Protein AF-A0A848UCQ1-F1 (afdb_monomer_lite)

Radius of gyration: 33.66 Å; chains: 1; bounding box: 93×86×93 Å

Foldseek 3Di:
DDDDDDPPPDDDPPDDCDLQCVFAVPPSVVLVVLLVQCVVDPDQGFAFAPVCLVCPLLVCLQFVNNVRSVVRLVLLLQLLLLQLQLPPFQQLVVLVVVLVVLVVVLVVLVVVLVVCVVVVHPCNVVSVVVNVVSVVVNVVSVVVSVVRNVCSNVSNVVSVVSSNVSSRVRRSCVSVSVSVVSVVCVVPVVDDGYGDPVSSCVSVVVSVVSSVLSNCCSRYPPPDVCSVDPPDDPVVVVVVVVVVVVVLVVCQVVCQVVLVVVLVVLCVQLVVQLCVQQVPPPVVNLVVVLVVCCVPVNNVSSVVSNVVQVVCVVVVNRNVVSSVVSLVVSLVVVCCVPVVVLVVVCVVPVVSVVVVVVVVVCLVPDDLVVVLVSLCSRNNDDRSSSSVSD

Secondary structure (DSSP, 8-state):
------------------HHHHHH-SSHHHHHHHHHHHHT-SS------HHHHHHTHHHHHHTT-HHHHHHHHHHHHHHHHHHHHHHTS-TTHHHHHHHHHHHHHHHHHHHHHHHHHHTT-TTHHHHHHHHHHHHHHHHHHHHHHHHHHHHHHHHHHHHHHHHHHHHHHHHHHHHHHHHHHHHHHHH-TTS--S--HHHHHHHHHHHHHHHHHHHHHHHSTTS-HHHHS----HHHHHHHHHHHHHHHHHHHHHHHHHHHHHHHHHHHHHHHHHIIIIIS-HHHHHHHHHHHHHHHH-HHHHHHHHHHHHHHHHTT-HHHHHHHHHHHHHHHHHHHHHHHHHHHHHHH-HHHHHHHHHHHHHHHHS-HHHHHHHHHHHH-SSHHHHHHH-

Sequence (390 aa):
MSTPMTSEFDGKQHDQATPVNEFVETNPEYYARTFRIIGEQTGFAWTFNWAAALLGPVWFGMRSLWKWGLPFVLLEVFAYIQIARGWFGDLGAEALDRIVQIEGTLAFRKEQLAAAIEKQAENVPVFERAIASLEQAIIDIQAEAVAAQAAGMKIALAGLAMLVLVKIVQGLLANSILEKRYFNWLSDRSLASGLSTSRTLSSAGFVLLTVIVSVVHYAFPGRFTTLAQFPTTDRIRRTAIEWVENFFNWVTEKGDWLFSVITTGIRWVLDNLELIFVDTPWVVVASFIILLTALSAGRRAAIFAAAFLAYMGFLGFWEKAMTTLALLGTAAVLSIIIGIPLGLFCARRPRVYAVIRPIMDFMQTMPAFVFMIPVIAFFGTGKPAAVVTT

pLDDT: mean 87.69, std 11.65, range [33.78, 96.69]

Structure (mmCIF, N/CA/C/O backbone):
data_AF-A0A848UCQ1-F1
#
_entry.id   AF-A0A848UCQ1-F1
#
loop_
_atom_site.group_PDB
_atom_site.id
_atom_site.type_symbol
_atom_site.label_atom_id
_atom_site.label_alt_id
_atom_site.label_comp_id
_atom_site.label_asym_id
_atom_site.label_entity_id
_atom_site.label_seq_id
_atom_site.pdbx_PDB_ins_code
_atom_site.Cartn_x
_atom_site.Cartn_y
_atom_site.Cartn_z
_atom_site.occupancy
_atom_site.B_iso_or_equiv
_atom_site.auth_seq_id
_atom_site.auth_comp_id
_atom_site.auth_asym_id
_atom_site.auth_atom_id
_atom_site.pdbx_PDB_model_num
ATOM 1 N N . MET A 1 1 ? 53.877 -53.513 -43.054 1.00 44.09 1 MET A N 1
ATOM 2 C CA . MET A 1 1 ? 54.682 -52.935 -41.961 1.00 44.09 1 MET A CA 1
ATOM 3 C C . MET A 1 1 ? 54.579 -51.422 -42.065 1.00 44.09 1 MET A C 1
ATOM 5 O O . MET A 1 1 ? 55.319 -50.847 -42.841 1.00 44.09 1 MET A O 1
ATOM 9 N N . SER A 1 2 ? 53.599 -50.820 -41.384 1.00 37.97 2 SER A N 1
ATOM 10 C CA . SER A 1 2 ? 53.544 -49.389 -41.029 1.00 37.97 2 SER A CA 1
ATOM 11 C C . SER A 1 2 ? 52.203 -49.104 -40.340 1.00 37.97 2 SER A C 1
ATOM 13 O O . SER A 1 2 ? 51.135 -49.298 -40.915 1.00 37.97 2 SER A O 1
ATOM 15 N N . THR A 1 3 ? 52.321 -48.728 -39.078 1.00 38.22 3 THR A N 1
ATOM 16 C CA . THR A 1 3 ? 51.348 -48.469 -38.010 1.00 38.22 3 THR A CA 1
ATOM 17 C C . THR A 1 3 ? 50.296 -47.403 -38.368 1.00 38.22 3 THR A C 1
ATOM 19 O O . THR A 1 3 ? 50.636 -46.455 -39.076 1.00 38.22 3 THR A O 1
ATOM 22 N N . PRO A 1 4 ? 49.048 -47.480 -37.860 1.00 40.16 4 PRO A N 1
ATOM 23 C CA . PRO A 1 4 ? 48.111 -46.363 -37.934 1.00 40.16 4 PRO A CA 1
ATOM 24 C C . PRO A 1 4 ? 48.464 -45.313 -36.868 1.00 40.16 4 PRO A C 1
ATOM 26 O O . PRO A 1 4 ? 48.719 -45.657 -35.715 1.00 40.16 4 PRO A O 1
ATOM 29 N N . MET A 1 5 ? 48.486 -44.033 -37.253 1.00 35.78 5 MET A N 1
ATOM 30 C CA . MET A 1 5 ? 48.631 -42.916 -36.317 1.00 35.78 5 MET A CA 1
ATOM 31 C C . MET A 1 5 ? 47.390 -42.821 -35.426 1.00 35.78 5 MET A C 1
ATOM 33 O O . MET A 1 5 ? 46.338 -42.345 -35.846 1.00 35.78 5 MET A O 1
ATOM 37 N N . THR A 1 6 ? 47.528 -43.266 -34.183 1.00 38.41 6 THR A N 1
ATOM 38 C CA . THR A 1 6 ? 46.684 -42.841 -33.071 1.00 38.41 6 THR A CA 1
ATOM 39 C C . THR A 1 6 ? 46.982 -41.372 -32.795 1.00 38.41 6 THR A C 1
ATOM 41 O O . THR A 1 6 ? 48.050 -41.043 -32.285 1.00 38.41 6 THR A O 1
ATOM 44 N N . SER A 1 7 ? 46.060 -40.476 -33.149 1.00 36.84 7 SER A N 1
ATOM 45 C CA . SER A 1 7 ? 46.086 -39.107 -32.638 1.00 36.84 7 SER A CA 1
ATOM 46 C C . SER A 1 7 ? 45.709 -39.147 -31.158 1.00 36.84 7 SER A C 1
ATOM 48 O O . SER A 1 7 ? 44.529 -39.216 -30.805 1.00 36.84 7 SER A O 1
ATOM 50 N N . GLU A 1 8 ? 46.728 -39.158 -30.304 1.00 33.78 8 GLU A N 1
ATOM 51 C CA . GLU A 1 8 ? 46.623 -38.800 -28.895 1.00 33.78 8 GLU A CA 1
ATOM 52 C C . GLU A 1 8 ? 45.952 -37.425 -28.788 1.00 33.78 8 GLU A C 1
ATOM 54 O O . GLU A 1 8 ? 46.521 -36.399 -29.158 1.00 33.78 8 GLU A O 1
ATOM 59 N N . PHE A 1 9 ? 44.719 -37.398 -28.281 1.00 37.09 9 PHE A N 1
ATOM 60 C CA . PHE A 1 9 ? 44.140 -36.195 -27.692 1.00 37.09 9 PHE A CA 1
ATOM 61 C C . PHE A 1 9 ? 44.818 -35.972 -26.334 1.00 37.09 9 PHE A C 1
ATOM 63 O O . PHE A 1 9 ? 44.248 -36.243 -25.279 1.00 37.09 9 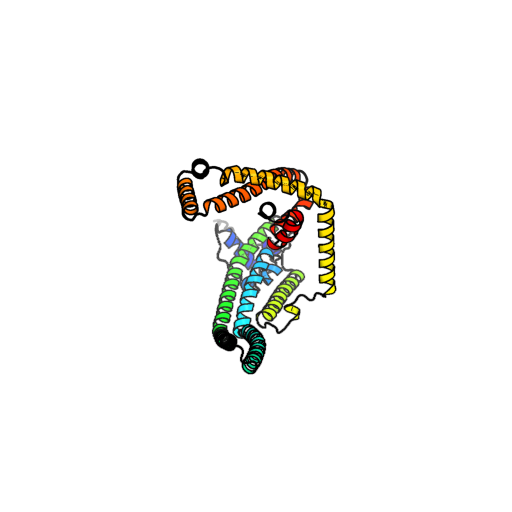PHE A O 1
ATOM 70 N N . ASP A 1 10 ? 46.072 -35.528 -26.380 1.00 35.56 10 ASP A N 1
ATOM 71 C CA . ASP A 1 10 ? 46.847 -35.130 -25.211 1.00 35.56 10 ASP A CA 1
ATOM 72 C C . ASP A 1 10 ? 46.508 -33.681 -24.818 1.00 35.56 10 ASP A C 1
ATOM 74 O O . ASP A 1 10 ? 46.832 -32.709 -25.503 1.00 35.56 10 ASP A O 1
ATOM 78 N N . GLY A 1 11 ? 45.769 -33.551 -23.717 1.00 39.31 11 GLY A N 1
ATOM 79 C CA . GLY A 1 11 ? 46.291 -32.847 -22.547 1.00 39.31 11 GLY A CA 1
ATOM 80 C C . GLY A 1 11 ? 46.861 -31.437 -22.709 1.00 39.31 11 GLY A C 1
ATOM 81 O O . GLY A 1 11 ? 47.895 -31.152 -22.119 1.00 39.31 11 GLY A O 1
ATOM 82 N N . LYS A 1 12 ? 46.187 -30.508 -23.403 1.00 33.97 12 LYS A N 1
ATOM 83 C CA . LYS A 1 12 ? 46.452 -29.057 -23.252 1.00 33.97 12 LYS A CA 1
ATOM 84 C C . LYS A 1 12 ? 45.179 -28.208 -23.295 1.00 33.97 12 LYS A C 1
ATOM 86 O O . LYS A 1 12 ? 44.930 -27.481 -24.252 1.00 33.97 12 LYS A O 1
ATOM 91 N N . GLN A 1 13 ? 44.391 -28.236 -22.217 1.00 34.88 13 GLN A N 1
ATOM 92 C CA . GLN A 1 13 ? 43.506 -27.110 -21.886 1.00 34.88 13 GLN A CA 1
ATOM 93 C C . GLN A 1 13 ? 44.362 -25.984 -21.292 1.00 34.88 13 GLN A C 1
ATOM 95 O O . GLN A 1 13 ? 44.527 -25.862 -20.083 1.00 34.88 13 GLN A O 1
ATOM 100 N N . HIS A 1 14 ? 44.958 -25.186 -22.176 1.00 36.34 14 HIS A N 1
ATOM 101 C CA . HIS A 1 14 ? 45.543 -23.899 -21.823 1.00 36.34 14 HIS A CA 1
ATOM 102 C C . HIS A 1 14 ? 44.448 -22.967 -21.280 1.00 36.34 14 HIS A C 1
ATOM 104 O O . HIS A 1 14 ? 43.596 -22.508 -22.032 1.00 36.34 14 HIS A O 1
ATOM 110 N N . ASP A 1 15 ? 44.459 -22.753 -19.966 1.00 38.12 15 ASP A N 1
ATOM 111 C CA . ASP A 1 15 ? 44.511 -21.454 -19.273 1.00 38.12 15 ASP A CA 1
ATOM 112 C C . ASP A 1 15 ? 43.968 -20.213 -20.024 1.00 38.12 15 ASP A C 1
ATOM 114 O O . ASP A 1 15 ? 44.636 -19.191 -20.165 1.00 38.12 15 ASP A O 1
ATOM 118 N N . GLN A 1 16 ? 42.736 -20.289 -20.531 1.00 38.69 16 GLN A N 1
ATOM 119 C CA . GLN A 1 16 ? 41.943 -19.117 -20.893 1.00 38.69 16 GLN A CA 1
ATOM 120 C C . GLN A 1 16 ? 40.938 -18.892 -19.771 1.00 38.69 16 GLN A C 1
ATOM 122 O O . GLN A 1 16 ? 40.066 -19.732 -19.532 1.00 38.69 16 GLN A O 1
ATOM 127 N N . ALA A 1 17 ? 41.057 -17.763 -19.070 1.00 51.84 17 ALA A N 1
ATOM 128 C CA . ALA A 1 17 ? 40.068 -17.335 -18.093 1.00 51.84 17 ALA A CA 1
ATOM 129 C C . ALA A 1 17 ? 38.683 -17.338 -18.759 1.00 51.84 17 ALA A C 1
ATOM 131 O O . ALA A 1 17 ? 38.364 -16.485 -19.586 1.00 51.84 17 ALA A O 1
ATOM 132 N N . THR A 1 18 ? 37.865 -18.343 -18.438 1.00 72.00 18 THR A N 1
ATOM 133 C CA . THR A 1 18 ? 36.489 -18.419 -18.934 1.00 72.00 18 THR A CA 1
ATOM 134 C C . THR A 1 18 ? 35.762 -17.164 -18.433 1.00 72.00 18 THR A C 1
ATOM 136 O O . THR A 1 18 ? 36.002 -16.778 -17.289 1.00 72.00 18 THR A O 1
ATOM 139 N N . PRO A 1 19 ? 34.862 -16.515 -19.200 1.00 81.00 19 PRO A N 1
ATOM 140 C CA . PRO A 1 19 ? 34.206 -15.271 -18.769 1.00 81.00 19 PRO A CA 1
ATOM 141 C C . PRO A 1 19 ? 33.477 -15.375 -17.413 1.00 81.00 19 PRO A C 1
ATOM 143 O O . PRO A 1 19 ? 33.221 -14.372 -16.756 1.00 81.00 19 PRO A O 1
ATOM 146 N N . VAL A 1 20 ? 33.154 -16.595 -16.971 1.00 83.56 20 VAL A N 1
ATOM 147 C CA . VAL A 1 20 ? 32.636 -16.894 -15.625 1.00 83.56 20 VAL A CA 1
ATOM 148 C C . VAL A 1 20 ? 33.655 -16.570 -14.521 1.00 83.56 20 VAL A C 1
ATOM 150 O O . VAL A 1 20 ? 33.275 -16.057 -13.469 1.00 83.56 20 VAL A O 1
ATOM 153 N N . ASN A 1 21 ? 34.941 -16.836 -14.754 1.00 85.69 21 ASN A N 1
ATOM 154 C CA . ASN A 1 21 ? 36.017 -16.625 -13.785 1.00 85.69 21 ASN A CA 1
ATOM 155 C C . ASN A 1 21 ? 36.205 -15.133 -13.502 1.00 85.69 21 ASN A C 1
ATOM 157 O O . ASN A 1 21 ? 36.305 -14.738 -12.343 1.00 85.69 21 ASN A O 1
ATOM 161 N N . GLU A 1 22 ? 36.172 -14.318 -14.559 1.00 84.62 22 GLU A N 1
ATOM 162 C CA . GLU A 1 22 ? 36.212 -12.853 -14.479 1.00 84.62 22 GLU A CA 1
ATOM 163 C C . GLU A 1 22 ? 34.978 -12.293 -13.750 1.00 84.62 22 GLU A C 1
ATOM 165 O O . GLU A 1 22 ? 35.072 -11.325 -13.000 1.00 84.62 22 GLU A O 1
ATOM 170 N N . PHE A 1 23 ? 33.809 -12.914 -13.933 1.00 87.06 23 PHE A N 1
ATOM 171 C CA . PHE A 1 23 ? 32.576 -12.426 -13.326 1.00 87.06 23 PHE A CA 1
ATOM 172 C C . PHE A 1 23 ? 32.463 -12.725 -11.828 1.00 87.06 23 PHE A C 1
ATOM 174 O O . PHE A 1 23 ? 32.006 -11.867 -11.073 1.00 87.06 23 PHE A O 1
ATOM 181 N N . VAL A 1 24 ? 32.796 -13.943 -11.386 1.00 83.81 24 VAL A N 1
ATOM 182 C CA . VAL A 1 24 ? 32.506 -14.359 -10.002 1.00 83.81 24 VAL A CA 1
ATOM 183 C C . VAL A 1 24 ? 33.677 -14.132 -9.049 1.00 83.81 24 VAL A C 1
ATOM 185 O O . VAL A 1 24 ? 33.431 -13.928 -7.855 1.00 83.81 24 VAL A O 1
ATOM 188 N N . GLU A 1 25 ? 34.919 -14.194 -9.548 1.00 81.88 25 GLU A N 1
ATOM 189 C CA . GLU A 1 25 ? 36.202 -14.112 -8.814 1.00 81.88 25 GLU A CA 1
ATOM 190 C C . GLU A 1 25 ? 36.410 -15.175 -7.711 1.00 81.88 25 GLU A C 1
ATOM 192 O O . GLU A 1 25 ? 37.536 -15.519 -7.366 1.00 81.88 25 GLU A O 1
ATOM 197 N N . THR A 1 26 ? 35.334 -15.744 -7.165 1.00 83.38 26 THR A N 1
ATOM 198 C CA . THR A 1 26 ? 35.321 -16.678 -6.039 1.00 83.38 26 THR A CA 1
ATOM 199 C C . THR A 1 26 ? 34.768 -18.033 -6.452 1.00 83.38 26 THR A C 1
ATOM 201 O O . THR A 1 26 ? 33.647 -18.130 -6.943 1.00 83.38 26 THR A O 1
ATOM 204 N N . ASN A 1 27 ? 35.539 -19.095 -6.207 1.00 85.81 27 ASN A N 1
ATOM 205 C CA . ASN A 1 27 ? 35.193 -20.477 -6.560 1.00 85.81 27 ASN A CA 1
ATOM 206 C C . ASN A 1 27 ? 34.670 -20.632 -8.014 1.00 85.81 27 ASN A C 1
ATOM 208 O O . ASN A 1 27 ? 33.528 -21.057 -8.226 1.00 85.81 27 ASN A O 1
ATOM 212 N N . PRO A 1 28 ? 35.479 -20.251 -9.023 1.00 84.31 28 PRO A N 1
ATOM 213 C CA . PRO A 1 28 ? 35.056 -20.218 -10.423 1.00 84.31 28 PRO A CA 1
ATOM 214 C C . PRO A 1 28 ? 34.576 -21.580 -10.942 1.00 84.31 28 PRO A C 1
ATOM 216 O O . PRO A 1 28 ? 33.584 -21.640 -11.665 1.00 84.31 28 PRO A O 1
ATOM 219 N N . GLU A 1 29 ? 35.209 -22.677 -10.519 1.00 87.56 29 GLU A N 1
ATOM 220 C CA . GLU A 1 29 ? 34.842 -24.035 -10.942 1.00 87.56 29 GLU A CA 1
ATOM 221 C C . GLU A 1 29 ? 33.418 -24.423 -10.524 1.00 87.56 29 GLU A C 1
ATOM 223 O O . GLU A 1 29 ? 32.668 -25.010 -11.310 1.00 87.56 29 GLU A O 1
ATOM 228 N N . TYR A 1 30 ? 33.017 -24.064 -9.299 1.00 89.69 30 TYR A N 1
ATOM 229 C CA . TYR A 1 30 ? 31.665 -24.315 -8.803 1.00 89.69 30 TYR A CA 1
ATOM 230 C C . TYR A 1 30 ? 30.621 -23.571 -9.640 1.00 89.69 30 TYR A C 1
ATOM 232 O O . TYR A 1 30 ? 29.636 -24.174 -10.077 1.00 89.69 30 TYR A O 1
ATOM 240 N N . TYR A 1 31 ? 30.829 -22.276 -9.894 1.00 88.69 31 TYR A N 1
ATOM 241 C CA . TYR A 1 31 ? 29.860 -21.470 -10.639 1.00 88.69 31 TYR A CA 1
ATOM 242 C C . TYR A 1 31 ? 29.831 -21.828 -12.123 1.00 88.69 31 TYR A C 1
ATOM 244 O O . TYR A 1 31 ? 28.745 -21.902 -12.688 1.00 88.69 31 TYR A O 1
ATOM 252 N N . ALA A 1 32 ? 30.974 -22.153 -12.732 1.00 87.75 32 ALA A N 1
ATOM 253 C CA . ALA A 1 32 ? 31.031 -22.629 -14.112 1.00 87.75 32 ALA A CA 1
ATOM 254 C C . ALA A 1 32 ? 30.227 -23.926 -14.295 1.00 87.75 32 ALA A C 1
ATOM 256 O O . ALA A 1 32 ? 29.405 -24.027 -15.207 1.00 87.75 32 ALA A O 1
ATOM 257 N N . ARG A 1 33 ? 30.390 -24.895 -13.382 1.00 88.56 33 ARG A N 1
ATOM 258 C CA . ARG A 1 33 ? 29.594 -26.133 -13.384 1.00 88.56 33 ARG A CA 1
ATOM 259 C C . ARG A 1 33 ? 28.105 -25.846 -13.192 1.00 88.56 33 ARG A C 1
ATOM 261 O O . ARG A 1 33 ? 27.272 -26.413 -13.891 1.00 88.56 33 ARG A O 1
ATOM 268 N N . THR A 1 34 ? 27.781 -24.979 -12.240 1.00 87.88 34 THR A N 1
ATOM 269 C CA . THR A 1 34 ? 26.401 -24.673 -11.854 1.00 87.88 34 THR A CA 1
ATOM 270 C C . THR A 1 34 ? 25.652 -23.938 -12.964 1.00 87.88 34 THR A C 1
ATOM 272 O O . THR A 1 34 ? 24.538 -24.328 -13.290 1.00 87.88 34 THR A O 1
ATOM 275 N N . PHE A 1 35 ? 26.260 -22.929 -13.592 1.00 89.75 35 PHE A N 1
ATOM 276 C CA . PHE A 1 35 ? 25.654 -22.206 -14.715 1.00 89.75 35 PHE A CA 1
ATOM 277 C C . PHE A 1 35 ? 25.450 -23.109 -15.928 1.00 89.75 35 PHE A C 1
ATOM 279 O O . PHE A 1 35 ? 24.422 -23.015 -16.584 1.00 89.75 35 PHE A O 1
ATOM 286 N N . ARG A 1 36 ? 26.364 -24.055 -16.181 1.00 87.88 36 ARG A N 1
ATOM 287 C CA . ARG A 1 36 ? 26.151 -25.056 -17.231 1.00 87.88 36 ARG A CA 1
ATOM 288 C C . ARG A 1 36 ? 24.914 -25.918 -16.957 1.00 87.88 36 ARG A C 1
ATOM 290 O O . ARG A 1 36 ? 24.089 -26.080 -17.845 1.00 87.88 36 ARG A O 1
ATOM 297 N N . ILE A 1 37 ? 24.757 -26.420 -15.727 1.00 86.25 37 ILE A N 1
ATOM 298 C CA . ILE A 1 37 ? 23.586 -27.227 -15.334 1.00 86.25 37 ILE A CA 1
ATOM 299 C C . ILE A 1 37 ? 22.284 -26.436 -15.502 1.00 86.25 37 ILE A C 1
ATOM 301 O O . ILE A 1 37 ? 21.287 -26.996 -15.949 1.00 86.25 37 ILE A O 1
ATOM 305 N N . ILE A 1 38 ? 22.279 -25.153 -15.129 1.00 87.50 38 ILE A N 1
ATOM 306 C CA . ILE A 1 38 ? 21.078 -24.320 -15.230 1.00 87.50 38 ILE A CA 1
ATOM 307 C C . ILE A 1 38 ? 20.745 -24.027 -16.700 1.00 87.50 38 ILE A C 1
ATOM 309 O O . ILE A 1 38 ? 19.596 -24.197 -17.097 1.00 87.50 38 ILE A O 1
ATOM 313 N N . GLY A 1 39 ? 21.741 -23.677 -17.520 1.00 83.50 39 GLY A N 1
ATOM 314 C CA . GLY A 1 39 ? 21.552 -23.386 -18.943 1.00 83.50 39 GLY A CA 1
ATOM 315 C C . GLY A 1 39 ? 21.151 -24.591 -19.805 1.00 83.50 39 GLY A C 1
ATOM 316 O O . GLY A 1 39 ? 20.511 -24.409 -20.838 1.00 83.50 39 GLY A O 1
ATOM 317 N N . GLU A 1 40 ? 21.489 -25.819 -19.398 1.00 87.12 40 GLU A N 1
ATOM 318 C CA . GLU A 1 40 ? 21.090 -27.057 -20.092 1.00 87.12 40 GLU A CA 1
ATOM 319 C C . GLU A 1 40 ? 19.613 -27.437 -19.856 1.00 87.12 40 GLU A C 1
ATOM 321 O O . GLU A 1 40 ? 19.058 -28.252 -20.596 1.00 87.12 40 GLU A O 1
ATOM 326 N N . GLN A 1 41 ? 18.952 -26.858 -18.848 1.00 85.19 41 GLN A N 1
ATOM 327 C CA . GLN A 1 41 ? 17.572 -27.185 -18.485 1.00 85.19 41 GLN A CA 1
ATOM 328 C C . GLN A 1 41 ? 16.588 -26.107 -18.960 1.00 85.19 41 GLN A C 1
ATOM 330 O O . GLN A 1 41 ? 16.780 -24.916 -18.748 1.00 85.19 41 GLN A O 1
ATOM 335 N N . THR A 1 42 ? 15.456 -26.518 -19.537 1.00 74.81 42 THR A N 1
ATOM 336 C CA . THR A 1 42 ? 14.392 -25.599 -19.995 1.00 74.81 42 THR A CA 1
ATOM 337 C C . THR A 1 42 ? 13.488 -25.086 -18.861 1.00 74.81 42 THR A C 1
ATOM 339 O O . THR A 1 42 ? 12.498 -24.405 -19.122 1.00 74.81 42 THR A O 1
ATOM 342 N N . GLY A 1 43 ? 13.788 -25.432 -17.603 1.00 78.12 43 GLY A N 1
ATOM 343 C CA . GLY A 1 43 ? 12.959 -25.164 -16.424 1.00 78.12 43 GLY A CA 1
ATOM 344 C C . GLY A 1 43 ? 13.777 -24.798 -15.181 1.00 78.12 43 GLY A C 1
ATOM 345 O O . GLY A 1 43 ? 14.921 -24.366 -15.276 1.00 78.12 43 GLY A O 1
ATOM 346 N N . PHE A 1 44 ? 13.185 -24.938 -13.991 1.00 78.56 44 PHE A N 1
ATOM 347 C CA . PHE A 1 44 ? 13.890 -24.639 -12.741 1.00 78.56 44 PHE A CA 1
ATOM 348 C C . PHE A 1 44 ? 14.939 -25.712 -12.424 1.00 78.56 44 PHE A C 1
ATOM 350 O O . PHE A 1 44 ? 14.589 -26.861 -12.153 1.00 78.56 44 PHE A O 1
ATOM 357 N N . ALA A 1 45 ? 16.211 -25.316 -12.406 1.00 82.69 45 ALA A N 1
ATOM 358 C CA . ALA A 1 45 ? 17.312 -26.196 -12.050 1.00 82.69 45 ALA A CA 1
ATOM 359 C C . ALA A 1 45 ? 17.561 -26.220 -10.539 1.00 82.69 45 ALA A C 1
ATOM 361 O O . ALA A 1 45 ? 17.844 -25.197 -9.907 1.00 82.69 45 ALA A O 1
ATOM 362 N N . TRP A 1 46 ? 17.507 -27.421 -9.965 1.00 83.25 46 TRP A N 1
ATOM 363 C CA . TRP A 1 46 ? 17.787 -27.663 -8.553 1.00 83.25 46 TRP A CA 1
ATOM 364 C C . TRP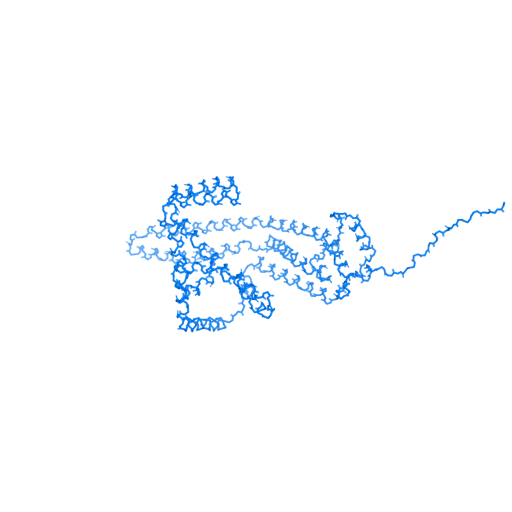 A 1 46 ? 19.285 -27.543 -8.278 1.00 83.25 46 TRP A C 1
ATOM 366 O O . TRP A 1 46 ? 20.039 -28.508 -8.385 1.00 83.25 46 TRP A O 1
ATOM 376 N N . THR A 1 47 ? 19.725 -26.343 -7.910 1.00 88.94 47 THR A N 1
ATOM 377 C CA . THR A 1 47 ? 21.099 -26.087 -7.468 1.00 88.94 47 THR A CA 1
ATOM 378 C C . THR A 1 47 ? 21.067 -25.367 -6.126 1.00 88.94 47 THR A C 1
ATOM 380 O O . THR A 1 47 ? 20.228 -24.496 -5.914 1.00 88.94 47 THR A O 1
ATOM 383 N N . PHE A 1 48 ? 21.952 -25.741 -5.202 1.00 92.56 48 PHE A N 1
ATOM 384 C CA . PHE A 1 48 ? 21.943 -25.198 -3.844 1.00 92.56 48 PHE A CA 1
ATOM 385 C C . PHE A 1 48 ? 23.244 -24.465 -3.529 1.00 92.56 48 PHE A C 1
ATOM 387 O O . PHE A 1 48 ? 24.323 -25.052 -3.581 1.00 92.56 48 PHE A O 1
ATOM 394 N N . ASN A 1 49 ? 23.138 -23.186 -3.174 1.00 93.31 49 ASN A N 1
ATOM 395 C CA . ASN A 1 49 ? 24.269 -22.352 -2.792 1.00 93.31 49 ASN A CA 1
ATOM 396 C C . ASN A 1 49 ? 24.367 -22.206 -1.268 1.00 93.31 49 ASN A C 1
ATOM 398 O O . ASN A 1 49 ? 23.636 -21.427 -0.654 1.00 93.31 49 ASN A O 1
ATOM 402 N N . TRP A 1 50 ? 25.331 -22.903 -0.666 1.00 92.12 50 TRP A N 1
ATOM 403 C CA . TRP A 1 50 ? 25.593 -22.828 0.775 1.00 92.12 50 TRP A CA 1
ATOM 404 C C . TRP A 1 50 ? 26.030 -21.441 1.246 1.00 92.12 50 TRP A C 1
ATOM 406 O O . TRP A 1 50 ? 25.631 -21.011 2.326 1.00 92.12 50 TRP A O 1
ATOM 416 N N . ALA A 1 51 ? 26.809 -20.713 0.442 1.00 91.56 51 ALA A N 1
ATOM 417 C CA . ALA A 1 51 ? 27.259 -19.374 0.809 1.00 91.56 51 ALA A CA 1
ATOM 418 C C . ALA A 1 51 ? 26.084 -18.387 0.859 1.00 91.56 51 ALA A C 1
ATOM 420 O O . ALA A 1 51 ? 26.025 -17.556 1.762 1.00 91.56 51 ALA A O 1
ATOM 421 N N . ALA A 1 52 ? 25.138 -18.501 -0.077 1.00 91.00 52 ALA A N 1
ATOM 422 C CA . ALA A 1 52 ? 23.933 -17.679 -0.087 1.00 91.00 52 ALA A CA 1
ATOM 423 C C . ALA A 1 52 ? 22.953 -18.067 1.020 1.00 91.00 52 ALA A C 1
ATOM 425 O O . ALA A 1 52 ? 22.381 -17.182 1.642 1.00 91.00 52 ALA A O 1
ATOM 426 N N . ALA A 1 53 ? 22.799 -19.363 1.304 1.00 93.44 53 ALA A N 1
ATOM 427 C CA . ALA A 1 53 ? 21.995 -19.817 2.431 1.00 93.44 53 ALA A CA 1
ATOM 428 C C . ALA A 1 53 ? 22.571 -19.302 3.759 1.00 93.44 53 ALA A C 1
ATOM 430 O O . ALA A 1 53 ? 21.835 -18.773 4.573 1.00 93.44 53 ALA A O 1
ATOM 431 N N . LEU A 1 54 ? 23.884 -19.380 3.984 1.00 92.50 54 LEU A N 1
ATOM 432 C CA . LEU A 1 54 ? 24.474 -18.981 5.265 1.00 92.50 54 LEU A CA 1
ATOM 433 C C . LEU A 1 54 ? 24.501 -17.456 5.457 1.00 92.50 54 LEU A C 1
ATOM 435 O O . LEU A 1 54 ? 24.014 -16.949 6.467 1.00 92.50 54 LEU A O 1
ATOM 439 N N . LEU A 1 55 ? 25.028 -16.718 4.477 1.00 92.31 55 LEU A N 1
ATOM 440 C CA . LEU A 1 55 ? 25.157 -15.256 4.550 1.00 92.31 55 LEU A CA 1
ATOM 441 C C . LEU A 1 55 ? 23.842 -14.519 4.240 1.00 92.31 55 LEU A C 1
ATOM 443 O O . LEU A 1 55 ? 23.730 -13.320 4.503 1.00 92.31 55 LEU A O 1
ATOM 447 N N . GLY A 1 56 ? 22.855 -15.210 3.669 1.00 93.00 56 GLY A N 1
ATOM 448 C CA . GLY A 1 56 ? 21.528 -14.679 3.380 1.00 93.00 56 GLY A CA 1
ATOM 449 C C . GLY A 1 56 ? 21.564 -13.397 2.535 1.00 93.00 56 GLY A C 1
ATOM 450 O O . GLY A 1 56 ? 22.263 -13.344 1.517 1.00 93.00 56 GLY A O 1
ATOM 451 N N . PRO A 1 57 ? 20.856 -12.326 2.940 1.00 93.50 57 PRO A N 1
ATOM 452 C CA . PRO A 1 57 ? 20.789 -11.070 2.202 1.00 93.50 57 PRO A CA 1
ATOM 453 C C . PRO A 1 57 ? 22.150 -10.413 1.978 1.00 93.50 57 PRO A C 1
ATOM 455 O O . PRO A 1 57 ? 22.330 -9.720 0.974 1.00 93.50 57 PRO A O 1
ATOM 458 N N . VAL A 1 58 ? 23.119 -10.658 2.870 1.00 94.31 58 VAL A N 1
ATOM 459 C CA . VAL A 1 58 ? 24.477 -10.118 2.739 1.00 94.31 58 VAL A CA 1
ATOM 460 C C . VAL A 1 58 ? 25.133 -10.645 1.465 1.00 94.31 58 VAL A C 1
ATOM 462 O O . VAL A 1 58 ? 25.714 -9.871 0.709 1.00 94.31 58 VAL A O 1
ATOM 465 N N . TRP A 1 59 ? 24.955 -11.931 1.147 1.00 94.56 59 TRP A N 1
ATOM 466 C CA . TRP A 1 59 ? 25.487 -12.530 -0.081 1.00 94.56 59 TRP A CA 1
ATOM 467 C C . TRP A 1 59 ? 24.947 -11.857 -1.347 1.00 94.56 59 TRP A C 1
ATOM 469 O O . TRP A 1 59 ? 25.698 -11.629 -2.301 1.00 94.56 59 TRP A O 1
ATOM 479 N N . PHE A 1 60 ? 23.655 -11.510 -1.350 1.00 92.75 60 PHE A N 1
ATOM 480 C CA . PHE A 1 60 ? 23.020 -10.811 -2.465 1.00 92.75 60 PHE A CA 1
ATOM 481 C C . PHE A 1 60 ? 23.554 -9.380 -2.595 1.00 92.75 60 PHE A C 1
ATOM 483 O O . PHE A 1 60 ? 23.906 -8.961 -3.699 1.00 92.75 60 PHE A O 1
ATOM 490 N N . GLY A 1 61 ? 23.679 -8.635 -1.494 1.00 90.38 61 GLY A N 1
ATOM 491 C CA . GLY A 1 61 ? 24.211 -7.269 -1.526 1.00 90.38 61 GLY A CA 1
ATOM 492 C C . GLY A 1 61 ? 25.691 -7.202 -1.923 1.00 90.38 61 GLY A C 1
ATOM 493 O O . GLY A 1 61 ? 26.062 -6.357 -2.741 1.00 90.38 61 GLY A O 1
ATOM 494 N N . MET A 1 62 ? 26.513 -8.157 -1.467 1.00 92.00 62 MET A N 1
ATOM 495 C CA . MET A 1 62 ? 27.919 -8.315 -1.881 1.00 92.00 62 MET A CA 1
ATOM 496 C C . MET A 1 62 ? 28.082 -8.413 -3.405 1.00 92.00 62 MET A C 1
ATOM 498 O O . MET A 1 62 ? 29.042 -7.879 -3.959 1.00 92.00 62 MET A O 1
ATOM 502 N N . ARG A 1 63 ? 27.117 -9.053 -4.083 1.00 90.19 63 ARG A N 1
ATOM 503 C CA . ARG A 1 63 ? 27.082 -9.261 -5.542 1.00 90.19 63 ARG A CA 1
ATOM 504 C C . ARG A 1 63 ? 26.208 -8.248 -6.291 1.00 90.19 63 ARG A C 1
ATOM 506 O O . ARG A 1 63 ? 25.899 -8.448 -7.462 1.00 90.19 63 ARG A O 1
ATOM 513 N N . SER A 1 64 ? 25.811 -7.144 -5.647 1.00 89.25 64 SER A N 1
ATOM 514 C CA . SER A 1 64 ? 24.961 -6.095 -6.242 1.00 89.25 64 SER A CA 1
ATOM 515 C C . SER A 1 64 ? 23.559 -6.582 -6.669 1.00 89.25 64 SER A C 1
ATOM 517 O O . SER A 1 64 ? 22.921 -6.022 -7.558 1.00 89.25 64 SER A O 1
ATOM 519 N N . LEU A 1 65 ? 23.031 -7.610 -6.002 1.00 91.19 65 LEU A N 1
ATOM 520 C CA . LEU A 1 65 ? 21.704 -8.191 -6.239 1.00 91.19 65 LEU A CA 1
ATOM 521 C C . LEU A 1 65 ? 20.650 -7.639 -5.259 1.00 91.19 65 LEU A C 1
ATOM 523 O O . LEU A 1 65 ? 19.806 -8.380 -4.757 1.00 91.19 65 LEU A O 1
ATOM 527 N N . TRP A 1 66 ? 20.668 -6.329 -4.988 1.00 89.62 66 TRP A N 1
ATOM 528 C CA . TRP A 1 66 ? 19.814 -5.681 -3.976 1.00 89.62 66 TRP A CA 1
ATOM 529 C C . TRP A 1 66 ? 18.310 -5.874 -4.191 1.00 89.62 66 TRP A C 1
ATOM 531 O O . TRP A 1 66 ? 17.573 -6.010 -3.219 1.00 89.62 66 TRP A O 1
ATOM 541 N N . LYS A 1 67 ? 17.856 -5.975 -5.446 1.00 90.88 67 LYS A N 1
ATOM 542 C CA . LYS A 1 67 ? 16.450 -6.276 -5.772 1.00 90.88 67 LYS A CA 1
ATOM 543 C C . LYS A 1 67 ? 15.967 -7.579 -5.122 1.00 90.88 67 LYS A C 1
ATOM 545 O O . LYS A 1 67 ? 14.812 -7.666 -4.725 1.00 90.88 67 LYS A O 1
ATOM 550 N N . TRP A 1 68 ? 16.850 -8.571 -5.019 1.00 90.12 68 TRP A N 1
ATOM 551 C CA . TRP A 1 68 ? 16.569 -9.847 -4.361 1.00 90.12 68 TRP A CA 1
ATOM 552 C C . TRP A 1 68 ? 16.958 -9.824 -2.884 1.00 90.12 68 TRP A C 1
ATOM 554 O O . TRP A 1 68 ? 16.247 -10.388 -2.062 1.00 90.12 68 TRP A O 1
ATOM 564 N N . GLY A 1 69 ? 18.039 -9.122 -2.533 1.00 91.38 69 GLY A N 1
ATOM 565 C CA . GLY A 1 69 ? 18.480 -8.975 -1.148 1.00 91.38 69 GLY A CA 1
ATOM 566 C C . GLY A 1 69 ? 17.434 -8.316 -0.244 1.00 91.38 69 GLY A C 1
ATOM 567 O O . GLY A 1 69 ? 17.174 -8.834 0.833 1.00 91.38 69 GLY A O 1
ATOM 568 N N . LEU A 1 70 ? 16.794 -7.221 -0.673 1.00 92.75 70 LEU A N 1
ATOM 569 C CA . LEU A 1 70 ? 15.877 -6.439 0.174 1.00 92.75 70 LEU A CA 1
ATOM 570 C C . LEU A 1 70 ? 14.648 -7.231 0.673 1.00 92.75 70 LEU A C 1
ATOM 572 O O . LEU A 1 70 ? 14.422 -7.230 1.883 1.00 92.75 70 LEU A O 1
ATOM 576 N N . PRO A 1 71 ? 13.885 -7.955 -0.174 1.00 94.56 71 PRO A N 1
ATOM 577 C CA . PRO A 1 71 ? 12.811 -8.824 0.312 1.00 94.56 71 PRO A CA 1
ATOM 578 C C . PRO A 1 71 ? 13.302 -9.876 1.311 1.00 94.56 71 PRO A C 1
ATOM 580 O O . PRO A 1 71 ? 12.635 -10.152 2.305 1.00 94.56 71 PRO A O 1
ATOM 583 N N . PHE A 1 72 ? 14.493 -10.436 1.084 1.00 94.88 72 PHE A N 1
ATOM 584 C CA . PHE A 1 72 ? 15.084 -11.401 2.003 1.00 94.88 72 PHE A CA 1
ATOM 585 C C . PHE A 1 72 ? 15.517 -10.779 3.332 1.00 94.88 72 PHE A C 1
ATOM 587 O O . PHE A 1 72 ? 15.384 -11.445 4.354 1.00 94.88 72 PHE A O 1
ATOM 594 N N . VAL A 1 73 ? 15.976 -9.518 3.350 1.00 95.19 73 VAL A N 1
ATOM 595 C CA . VAL A 1 73 ? 16.214 -8.786 4.607 1.00 95.19 73 VAL A CA 1
ATOM 596 C C . VAL A 1 73 ? 14.928 -8.730 5.416 1.00 95.19 73 VAL A C 1
ATOM 598 O O . VAL A 1 73 ? 14.948 -9.081 6.587 1.00 95.19 73 VAL A O 1
ATOM 601 N N . LEU A 1 74 ? 13.809 -8.348 4.797 1.00 94.19 74 LEU A N 1
ATOM 602 C CA . LEU A 1 74 ? 12.522 -8.258 5.491 1.00 94.19 74 LEU A CA 1
ATOM 603 C C . LEU A 1 74 ? 12.087 -9.610 6.073 1.00 94.19 74 LEU A C 1
ATOM 605 O O . LEU A 1 74 ? 11.702 -9.679 7.239 1.00 94.19 74 LEU A O 1
ATOM 609 N N . LEU A 1 75 ? 12.188 -10.685 5.286 1.00 95.50 75 LEU A N 1
ATOM 610 C CA . LEU A 1 75 ? 11.812 -12.030 5.727 1.00 95.50 75 LEU A CA 1
ATOM 611 C C . LEU A 1 75 ? 12.698 -12.543 6.869 1.00 95.50 75 LEU A C 1
ATOM 613 O O . LEU A 1 75 ? 12.182 -13.096 7.840 1.00 95.50 75 LEU A O 1
ATOM 617 N N . GLU A 1 76 ? 14.017 -12.351 6.779 1.00 95.75 76 GLU A N 1
ATOM 618 C CA . GLU A 1 76 ? 14.931 -12.756 7.849 1.00 95.75 76 GLU A CA 1
ATOM 619 C C . GLU A 1 76 ? 14.751 -11.912 9.104 1.00 95.75 76 GLU A C 1
ATOM 621 O O . GLU A 1 76 ? 14.684 -12.468 10.194 1.00 95.75 76 GLU A O 1
ATOM 626 N N . VAL A 1 77 ? 14.621 -10.590 8.970 1.00 95.62 77 VAL A N 1
ATOM 627 C CA . VAL A 1 77 ? 14.360 -9.687 10.099 1.00 95.62 77 VAL A CA 1
ATOM 628 C C . VAL A 1 77 ? 13.088 -10.105 10.825 1.00 95.62 77 VAL A C 1
ATOM 630 O O . VAL A 1 77 ? 13.102 -10.201 12.047 1.00 95.62 77 VAL A O 1
ATOM 633 N N . PHE A 1 78 ? 12.016 -10.430 10.100 1.00 94.62 78 PHE A N 1
ATOM 634 C CA . PHE A 1 78 ? 10.787 -10.928 10.712 1.00 94.62 78 PHE A CA 1
ATOM 635 C C . PHE A 1 78 ? 11.010 -12.241 11.475 1.00 94.62 78 PHE A C 1
ATOM 637 O O . PHE A 1 78 ? 10.576 -12.372 12.619 1.00 94.62 78 PHE A O 1
ATOM 644 N N . ALA A 1 79 ? 11.742 -13.194 10.894 1.00 95.44 79 ALA A N 1
ATOM 645 C CA . ALA A 1 79 ? 12.078 -14.440 11.577 1.00 95.44 79 ALA A CA 1
ATOM 646 C C . ALA A 1 79 ? 12.927 -14.196 12.842 1.00 95.44 79 ALA A C 1
ATOM 648 O O . ALA A 1 79 ? 12.624 -14.746 13.901 1.00 95.44 79 ALA A O 1
ATOM 649 N N . TYR A 1 80 ? 13.931 -13.316 12.770 1.00 95.25 80 TYR A N 1
ATOM 650 C CA . TYR A 1 80 ? 14.754 -12.918 13.915 1.00 95.25 80 TYR A CA 1
ATOM 651 C C . TYR A 1 80 ? 13.941 -12.224 15.010 1.00 95.25 80 TYR A C 1
ATOM 653 O O . TYR A 1 80 ? 14.156 -12.512 16.187 1.00 95.25 80 TYR A O 1
ATOM 661 N N . ILE A 1 81 ? 12.986 -11.362 14.645 1.00 93.44 81 ILE A N 1
ATOM 662 C CA . ILE A 1 81 ? 12.061 -10.736 15.597 1.00 93.44 81 ILE A CA 1
ATOM 663 C C . ILE A 1 81 ? 11.276 -11.814 16.343 1.00 93.44 81 ILE A C 1
ATOM 665 O O . ILE A 1 81 ? 11.238 -11.779 17.566 1.00 93.44 81 ILE A O 1
ATOM 669 N N . GLN A 1 82 ? 10.696 -12.794 15.647 1.00 93.56 82 GLN A N 1
ATOM 670 C CA . GLN A 1 82 ? 9.893 -13.844 16.287 1.00 93.56 82 GLN A CA 1
ATOM 671 C C . GLN A 1 82 ? 10.728 -14.741 17.209 1.00 93.56 82 GLN A C 1
ATOM 673 O O . GLN A 1 82 ? 10.293 -15.077 18.309 1.00 93.56 82 GLN A O 1
ATOM 678 N N . ILE A 1 83 ? 11.952 -15.076 16.795 1.00 94.06 83 ILE A N 1
ATOM 679 C CA . ILE A 1 83 ? 12.915 -15.825 17.611 1.00 94.06 83 ILE A CA 1
ATOM 680 C C . ILE A 1 83 ? 13.246 -15.053 18.894 1.00 94.06 83 ILE A C 1
ATOM 682 O O . ILE A 1 83 ? 13.123 -15.590 19.994 1.00 94.06 83 ILE A O 1
ATOM 686 N N . ALA A 1 84 ? 13.638 -13.784 18.761 1.00 92.44 84 ALA A N 1
ATOM 687 C CA . ALA A 1 84 ? 14.029 -12.958 19.896 1.00 92.44 84 ALA A CA 1
ATOM 688 C C . ALA A 1 84 ? 12.848 -12.662 20.825 1.00 92.44 84 ALA A C 1
ATOM 690 O O . ALA A 1 84 ? 12.980 -12.787 22.039 1.00 92.44 84 ALA A O 1
ATOM 691 N N . ARG A 1 85 ? 11.681 -12.339 20.259 1.00 89.81 85 ARG A N 1
ATOM 692 C CA . ARG A 1 85 ? 10.445 -12.079 21.000 1.00 89.81 85 ARG A CA 1
ATOM 693 C C . ARG A 1 85 ? 9.970 -13.320 21.759 1.00 89.81 85 ARG A C 1
ATOM 695 O O . ARG A 1 85 ? 9.511 -13.192 22.884 1.00 89.81 85 ARG A O 1
ATOM 702 N N . GLY A 1 86 ? 10.092 -14.508 21.167 1.00 88.44 86 GLY A N 1
ATOM 703 C CA . GLY A 1 86 ? 9.658 -15.753 21.796 1.00 88.44 86 GLY A CA 1
ATOM 704 C C . GLY A 1 86 ? 10.586 -16.259 22.907 1.00 88.44 86 GLY A C 1
ATOM 705 O O . GLY A 1 86 ? 10.090 -16.775 23.905 1.00 88.44 86 GLY A O 1
ATOM 706 N N . TRP A 1 87 ? 11.911 -16.114 22.759 1.00 88.56 87 TRP A N 1
ATOM 707 C CA . TRP A 1 87 ? 12.878 -16.583 23.768 1.00 88.56 87 TRP A CA 1
ATOM 708 C C . TRP A 1 87 ? 13.227 -15.557 24.842 1.00 88.56 87 TRP A C 1
ATOM 710 O O . TRP A 1 87 ? 13.463 -15.938 25.986 1.00 88.56 87 TRP A O 1
ATOM 720 N N . PHE A 1 88 ? 13.317 -14.281 24.472 1.00 86.06 88 PHE A N 1
ATOM 721 C CA . PHE A 1 88 ? 13.852 -13.225 25.335 1.00 86.06 88 PHE A CA 1
ATOM 722 C C . PHE A 1 88 ? 12.896 -12.047 25.508 1.00 86.06 88 PHE A C 1
ATOM 724 O O . PHE A 1 88 ? 13.164 -11.175 26.332 1.00 86.06 88 PHE A O 1
ATOM 731 N N . GLY A 1 89 ? 11.832 -11.981 24.707 1.00 80.50 89 GLY A N 1
ATOM 732 C CA . GLY A 1 89 ? 10.931 -10.843 24.693 1.00 80.50 89 GLY A CA 1
ATOM 733 C C . GLY A 1 89 ? 9.923 -10.864 25.828 1.00 80.50 89 GLY A C 1
ATOM 734 O O . GLY A 1 89 ? 9.486 -11.920 26.288 1.00 80.50 89 GLY A O 1
ATOM 735 N N . ASP A 1 90 ? 9.515 -9.669 26.241 1.00 80.06 90 ASP A N 1
ATOM 736 C CA . ASP A 1 90 ? 8.446 -9.505 27.216 1.00 80.06 90 ASP A CA 1
ATOM 737 C C . ASP A 1 90 ? 7.091 -9.481 26.501 1.00 80.06 90 ASP A C 1
ATOM 739 O O . ASP A 1 90 ? 6.568 -8.439 26.107 1.00 80.06 90 ASP A O 1
ATOM 743 N N . LEU A 1 91 ? 6.539 -10.674 26.279 1.00 79.88 91 LEU A N 1
ATOM 744 C CA . LEU A 1 91 ? 5.244 -10.864 25.621 1.00 79.88 91 LEU A CA 1
ATOM 745 C C . LEU A 1 91 ? 4.069 -10.291 26.429 1.00 79.88 91 LEU A C 1
ATOM 747 O O . LEU A 1 91 ? 3.005 -10.079 25.852 1.00 79.88 91 LEU A O 1
ATOM 751 N N . GLY A 1 92 ? 4.258 -10.054 27.732 1.00 78.38 92 GLY A N 1
ATOM 752 C CA . GLY A 1 92 ? 3.243 -9.519 28.637 1.00 78.38 92 GLY A CA 1
ATOM 753 C C . GLY A 1 92 ? 3.343 -8.011 28.874 1.00 78.38 92 GLY A C 1
ATOM 754 O O . GLY A 1 92 ? 2.390 -7.440 29.394 1.00 78.38 92 GLY A O 1
ATOM 755 N N . ALA A 1 93 ? 4.439 -7.353 28.479 1.00 80.25 93 ALA A N 1
ATOM 756 C CA . ALA A 1 93 ? 4.670 -5.927 28.736 1.00 80.25 93 ALA A CA 1
ATOM 757 C C . ALA A 1 93 ? 3.510 -5.029 28.279 1.00 80.25 93 ALA A C 1
ATOM 759 O O . ALA A 1 93 ? 3.049 -4.177 29.030 1.00 80.25 93 ALA A O 1
ATOM 760 N N . GLU A 1 94 ? 2.980 -5.258 27.076 1.00 80.12 94 GLU A N 1
ATOM 761 C CA . GLU A 1 94 ? 1.858 -4.466 26.558 1.00 80.12 94 GLU A CA 1
ATOM 762 C C . GLU A 1 94 ? 0.569 -4.684 27.370 1.00 80.12 94 GLU A C 1
ATOM 764 O O . GLU A 1 94 ? -0.198 -3.749 27.598 1.00 80.12 94 GLU A O 1
ATOM 769 N N . ALA A 1 95 ? 0.331 -5.912 27.839 1.00 83.38 95 ALA A N 1
ATOM 770 C CA . ALA A 1 95 ? -0.803 -6.225 28.702 1.00 83.38 95 ALA A CA 1
ATOM 771 C C . ALA A 1 95 ? -0.657 -5.549 30.076 1.00 83.38 95 ALA A C 1
ATOM 773 O O . ALA A 1 95 ? -1.629 -5.003 30.595 1.00 83.38 95 ALA A O 1
ATOM 774 N N . LEU A 1 96 ? 0.560 -5.507 30.627 1.00 82.00 96 LEU A N 1
ATOM 775 C CA . LEU A 1 96 ? 0.867 -4.792 31.868 1.00 82.00 96 LEU A CA 1
ATOM 776 C C . LEU A 1 96 ? 0.657 -3.279 31.724 1.00 82.00 96 LEU A C 1
ATOM 778 O O . LEU A 1 96 ? 0.004 -2.682 32.576 1.00 82.00 96 LEU A O 1
ATOM 782 N N . ASP A 1 97 ? 1.116 -2.669 30.629 1.00 84.62 97 ASP A N 1
ATOM 783 C CA . ASP A 1 97 ? 0.899 -1.240 30.365 1.00 84.62 97 ASP A CA 1
ATOM 784 C C . ASP A 1 97 ? -0.599 -0.895 30.296 1.00 84.62 97 ASP A C 1
ATOM 786 O O . ASP A 1 97 ? -1.040 0.127 30.830 1.00 84.62 97 ASP A O 1
ATOM 790 N N . ARG A 1 98 ? -1.414 -1.766 29.683 1.00 85.44 98 ARG A N 1
ATOM 791 C CA . ARG A 1 98 ? -2.878 -1.606 29.651 1.00 85.44 98 ARG A CA 1
ATOM 792 C C . ARG A 1 98 ? -3.505 -1.751 31.037 1.00 85.44 98 ARG A C 1
ATOM 794 O O . ARG A 1 98 ? -4.391 -0.966 31.369 1.00 85.44 98 ARG A O 1
ATOM 801 N N . ILE A 1 99 ? -3.048 -2.707 31.849 1.00 88.50 99 ILE A N 1
ATOM 802 C CA . ILE A 1 99 ? -3.515 -2.868 33.236 1.00 88.50 99 ILE A CA 1
ATOM 803 C C . ILE A 1 99 ? -3.252 -1.585 34.026 1.00 88.50 99 ILE A C 1
ATOM 805 O O . ILE A 1 99 ? -4.180 -1.064 34.637 1.00 88.50 99 ILE A O 1
ATOM 809 N N . VAL A 1 100 ? -2.048 -1.010 33.932 1.00 88.88 100 VAL A N 1
ATOM 810 C CA . VAL A 1 100 ? -1.697 0.247 34.618 1.00 88.88 100 VAL A CA 1
ATOM 811 C C . VAL A 1 100 ? -2.624 1.400 34.202 1.00 88.88 100 VAL A C 1
ATOM 813 O O . VAL A 1 100 ? -3.059 2.191 35.043 1.00 88.88 100 VAL A O 1
ATOM 816 N N . GLN A 1 101 ? -2.992 1.492 32.919 1.00 89.50 101 GLN A N 1
ATOM 817 C CA . GLN A 1 101 ? -3.954 2.499 32.445 1.00 89.50 101 GLN A CA 1
ATOM 818 C C . GLN A 1 101 ? -5.367 2.287 33.017 1.00 89.50 101 GLN A C 1
ATOM 820 O O . GLN A 1 101 ? -6.044 3.252 33.396 1.00 89.50 101 GLN A O 1
ATOM 825 N N . ILE A 1 102 ? -5.821 1.032 33.100 1.00 90.25 102 ILE A N 1
ATOM 826 C CA . ILE A 1 102 ? -7.134 0.688 33.660 1.00 90.25 102 ILE A CA 1
ATOM 827 C C . ILE A 1 102 ? -7.153 0.927 35.169 1.00 90.25 102 ILE A C 1
ATOM 829 O O . ILE A 1 102 ? -8.119 1.499 35.665 1.00 90.25 102 ILE A O 1
ATOM 833 N N . GLU A 1 103 ? -6.090 0.576 35.892 1.00 90.50 103 GLU A N 1
ATOM 834 C CA . GLU A 1 103 ? -5.950 0.825 37.331 1.00 90.50 103 GLU A CA 1
ATOM 835 C C . GLU A 1 103 ? -6.023 2.320 37.664 1.00 90.50 103 GLU A C 1
ATOM 837 O O . GLU A 1 103 ? -6.714 2.706 38.610 1.00 90.50 103 GLU A O 1
ATOM 842 N N . GLY A 1 104 ? -5.405 3.179 36.845 1.00 89.00 104 GLY A N 1
ATOM 843 C CA . GLY A 1 104 ? -5.537 4.632 36.983 1.00 89.00 104 GLY A CA 1
ATOM 844 C C . GLY A 1 104 ? -6.988 5.108 36.838 1.00 89.00 104 GLY A C 1
ATOM 845 O O . GLY A 1 104 ? -7.469 5.927 37.624 1.00 89.00 104 GLY A O 1
ATOM 846 N N . THR A 1 105 ? -7.728 4.541 35.881 1.00 90.00 105 THR A N 1
ATOM 847 C CA . THR A 1 105 ? -9.161 4.835 35.702 1.00 90.00 105 THR A CA 1
ATOM 848 C C . THR A 1 105 ? -10.000 4.269 36.852 1.00 90.00 105 THR A C 1
ATOM 850 O O . THR A 1 105 ? -10.928 4.922 37.329 1.00 90.00 105 THR A O 1
ATOM 853 N N . LEU A 1 106 ? -9.669 3.068 37.328 1.00 91.19 106 LEU A N 1
ATOM 854 C CA . LEU A 1 106 ? -10.344 2.374 38.419 1.00 91.19 106 LEU A CA 1
ATOM 855 C C . LEU A 1 106 ? -10.240 3.159 39.730 1.00 91.19 106 LEU A C 1
ATOM 857 O O . LEU A 1 106 ? -11.246 3.320 40.419 1.00 91.19 106 LEU A O 1
ATOM 861 N N . ALA A 1 107 ? -9.055 3.687 40.049 1.00 91.12 107 ALA A N 1
ATOM 862 C CA . ALA A 1 107 ? -8.833 4.519 41.229 1.00 91.12 107 ALA A CA 1
ATOM 863 C C . ALA A 1 107 ? -9.746 5.755 41.219 1.00 91.12 107 ALA A C 1
ATOM 865 O O . ALA A 1 107 ? -10.461 6.008 42.189 1.00 91.12 107 ALA A O 1
ATOM 866 N N . PHE A 1 108 ? -9.813 6.452 40.081 1.00 91.12 108 PHE A N 1
ATOM 867 C CA . PHE A 1 108 ? -10.704 7.597 39.904 1.00 91.12 108 PHE A CA 1
ATOM 868 C C . PHE A 1 108 ? -12.188 7.216 40.052 1.00 91.12 108 PHE A C 1
ATOM 870 O O . PHE A 1 108 ? -12.959 7.919 40.704 1.00 91.12 108 PHE A O 1
ATOM 877 N N . ARG A 1 109 ? -12.614 6.072 39.497 1.00 88.75 109 ARG A N 1
ATOM 878 C CA . ARG A 1 109 ? -13.998 5.584 39.646 1.00 88.75 109 ARG A CA 1
ATOM 879 C C . ARG A 1 109 ? -14.342 5.200 41.088 1.00 88.75 109 ARG A C 1
ATOM 881 O O . ARG A 1 109 ? -15.470 5.450 41.509 1.00 88.75 109 ARG A O 1
ATOM 888 N N . LYS A 1 110 ? -13.396 4.643 41.852 1.00 90.62 110 LYS A N 1
ATOM 889 C CA . LYS A 1 110 ? -13.576 4.325 43.281 1.00 90.62 110 LYS A CA 1
ATOM 890 C C . LYS A 1 110 ? -13.761 5.587 44.128 1.00 90.62 110 LYS A C 1
ATOM 892 O O . LYS A 1 110 ? -14.607 5.596 45.017 1.00 90.62 110 LYS A O 1
ATOM 897 N N . GLU 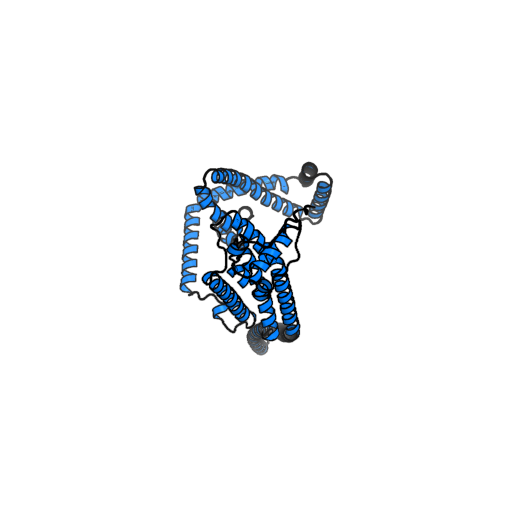A 1 111 ? -13.051 6.667 43.809 1.00 90.62 111 GLU A N 1
ATOM 898 C CA . GLU A 1 111 ? -13.247 7.971 44.457 1.00 90.62 111 GLU A CA 1
ATOM 899 C C . GLU A 1 111 ? -14.632 8.567 44.139 1.00 90.62 111 GLU A C 1
ATOM 901 O O . GLU A 1 111 ? -15.343 9.014 45.041 1.00 90.62 111 GLU A O 1
ATOM 906 N N . GLN A 1 112 ? -15.071 8.490 42.874 1.00 88.88 112 GLN A N 1
ATOM 907 C CA . GLN A 1 112 ? -16.423 8.907 42.476 1.00 88.88 112 GLN A CA 1
ATOM 908 C C . GLN A 1 112 ? -17.517 8.113 43.199 1.00 88.88 112 GLN A C 1
ATOM 910 O O . GLN A 1 112 ? -18.512 8.699 43.626 1.00 88.88 112 GLN A O 1
ATOM 915 N N . LEU A 1 113 ? -17.329 6.799 43.353 1.00 88.44 113 LEU A N 1
ATOM 916 C CA . LEU A 1 113 ? -18.239 5.944 44.111 1.00 88.44 113 LEU A CA 1
ATOM 917 C C . LEU A 1 113 ? -18.312 6.384 45.581 1.00 88.44 113 LEU A C 1
ATOM 919 O O . LEU A 1 113 ? -19.411 6.549 46.101 1.00 88.44 113 LEU A O 1
ATOM 923 N N . ALA A 1 114 ? -17.171 6.624 46.235 1.00 88.81 114 ALA A N 1
ATOM 924 C CA . ALA A 1 114 ? -17.133 7.066 47.631 1.00 88.81 114 ALA A CA 1
ATOM 925 C C . ALA A 1 114 ? -17.892 8.391 47.837 1.00 88.81 114 ALA A C 1
ATOM 927 O O . ALA A 1 114 ? -18.725 8.494 48.738 1.00 88.81 114 ALA A O 1
ATOM 928 N N . ALA A 1 115 ? -17.688 9.366 46.945 1.00 88.19 115 ALA A N 1
ATOM 929 C CA . ALA A 1 115 ? -18.410 10.638 46.975 1.00 88.19 115 ALA A CA 1
ATOM 930 C C . ALA A 1 115 ? -19.918 10.487 46.684 1.00 88.19 115 ALA A C 1
ATOM 932 O O . ALA A 1 115 ? -20.736 11.233 47.227 1.00 88.19 115 ALA A O 1
ATOM 933 N N . ALA A 1 116 ? -20.310 9.538 45.826 1.00 84.38 116 ALA A N 1
ATOM 934 C CA . ALA A 1 116 ? -21.714 9.242 45.535 1.00 84.38 116 ALA A CA 1
ATOM 935 C C . ALA A 1 116 ? -22.423 8.563 46.721 1.00 84.38 116 ALA A C 1
ATOM 937 O O . ALA A 1 116 ? -23.581 8.882 46.994 1.00 84.38 116 ALA A O 1
ATOM 938 N N . ILE A 1 117 ? -21.721 7.683 47.445 1.00 86.25 117 ILE A N 1
ATOM 939 C CA . ILE A 1 117 ? -22.208 7.041 48.676 1.00 86.25 117 ILE A CA 1
ATOM 940 C C . ILE A 1 117 ? -22.404 8.087 49.780 1.00 86.25 117 ILE A C 1
ATOM 942 O O . ILE A 1 117 ? -23.456 8.106 50.417 1.00 86.25 117 ILE A O 1
ATOM 946 N N . GLU A 1 118 ? -21.443 8.998 49.966 1.00 87.25 118 GLU A N 1
ATOM 947 C CA . GLU A 1 118 ? -21.545 10.088 50.948 1.00 87.25 118 GLU A CA 1
ATOM 948 C C . GLU A 1 118 ? -22.749 11.004 50.671 1.00 87.25 118 GLU A C 1
ATOM 950 O O . GLU A 1 118 ? -23.455 11.417 51.590 1.00 87.25 118 GLU A O 1
ATOM 955 N N . LYS A 1 119 ? -23.033 11.275 49.392 1.00 87.31 119 LYS A N 1
ATOM 956 C CA . LYS A 1 119 ? -24.162 12.111 48.951 1.00 87.31 119 LYS A CA 1
ATOM 957 C C . LYS A 1 119 ? -25.483 11.354 48.772 1.00 87.31 119 LYS A C 1
ATOM 959 O O . LYS A 1 119 ? -26.448 11.971 48.327 1.00 87.31 119 LYS A O 1
ATOM 964 N N . GLN A 1 120 ? -25.535 10.054 49.082 1.00 80.88 120 GLN A N 1
ATOM 965 C CA . GLN A 1 120 ? -26.711 9.187 48.886 1.00 80.88 120 GLN A CA 1
ATOM 966 C C . GLN A 1 120 ? -27.322 9.288 47.475 1.00 80.88 120 GLN A C 1
ATOM 968 O O . GLN A 1 120 ? -28.538 9.339 47.301 1.00 80.88 120 GLN A O 1
ATOM 973 N N . ALA A 1 121 ? -26.477 9.356 46.447 1.00 80.06 121 ALA A N 1
ATOM 974 C CA . ALA A 1 121 ? -26.937 9.525 45.075 1.00 80.06 121 ALA A CA 1
ATOM 975 C C . ALA A 1 121 ? -27.539 8.221 44.501 1.00 80.06 121 ALA A C 1
ATOM 977 O O . ALA A 1 121 ? -27.010 7.132 44.710 1.00 80.06 121 ALA A O 1
ATOM 978 N N . GLU A 1 122 ? -28.607 8.313 43.701 1.00 80.75 122 GLU A N 1
ATOM 979 C CA . GLU A 1 122 ? -29.277 7.141 43.091 1.00 80.75 122 GLU A CA 1
ATOM 980 C C . GLU A 1 122 ? -28.407 6.380 42.067 1.00 80.75 122 GLU A C 1
ATOM 982 O O . GLU A 1 122 ? -28.734 5.267 41.655 1.00 80.75 122 GLU A O 1
ATOM 987 N N . ASN A 1 123 ? -27.282 6.961 41.641 1.00 81.62 123 ASN A N 1
ATOM 988 C CA . ASN A 1 123 ? -26.384 6.412 40.624 1.00 81.62 123 ASN A CA 1
ATOM 989 C C . ASN A 1 123 ? -25.244 5.534 41.180 1.00 81.62 123 ASN A C 1
ATOM 991 O O . ASN A 1 123 ? -24.452 5.016 40.392 1.00 81.62 123 ASN A O 1
ATOM 995 N N . VAL A 1 124 ? -25.178 5.304 42.497 1.00 83.88 124 VAL A N 1
ATOM 996 C CA . VAL A 1 124 ? -24.252 4.351 43.147 1.00 83.88 124 VAL A CA 1
ATOM 997 C C . VAL A 1 124 ? -24.162 2.984 42.430 1.00 83.88 124 VAL A C 1
ATOM 999 O O . VAL A 1 124 ? -23.048 2.594 42.072 1.00 83.88 124 VAL A O 1
ATOM 1002 N N . PRO A 1 125 ? -25.268 2.284 42.089 1.00 87.06 125 PRO A N 1
ATOM 1003 C CA . PRO A 1 125 ? -25.188 0.978 41.422 1.00 87.06 125 PRO A CA 1
ATOM 1004 C C . PRO A 1 125 ? -24.580 1.032 40.012 1.00 87.06 125 PRO A C 1
ATOM 1006 O O . PRO A 1 125 ? -24.125 0.013 39.492 1.00 87.06 125 PRO A O 1
ATOM 1009 N N . VAL A 1 126 ? -24.570 2.198 39.356 1.00 86.69 126 VAL A N 1
ATOM 1010 C CA . VAL A 1 126 ? -23.909 2.371 38.052 1.00 86.69 126 VAL A CA 1
ATOM 1011 C C . VAL A 1 126 ? -22.392 2.378 38.230 1.00 86.69 126 VAL A C 1
ATOM 1013 O O . VAL A 1 126 ? -21.683 1.727 37.462 1.00 86.69 126 VAL A O 1
ATOM 1016 N N . PHE A 1 127 ? -21.895 3.067 39.261 1.00 86.12 127 PHE A N 1
ATOM 1017 C CA . PHE A 1 127 ? -20.470 3.095 39.584 1.00 86.12 127 PHE A CA 1
ATOM 1018 C C . PHE A 1 127 ? -19.958 1.725 40.038 1.00 86.12 127 PHE A C 1
ATOM 1020 O O . PHE A 1 127 ? -18.896 1.310 39.580 1.00 86.12 127 PHE A O 1
ATOM 1027 N N . GLU A 1 128 ? -20.725 0.989 40.847 1.00 88.62 128 GLU A N 1
ATOM 1028 C CA . GLU A 1 128 ? -20.377 -0.380 41.260 1.00 88.62 128 GLU A CA 1
ATOM 1029 C C . GLU A 1 128 ? -20.231 -1.324 40.060 1.00 88.62 128 GLU A C 1
ATOM 1031 O O . GLU A 1 128 ? -19.229 -2.029 39.945 1.00 88.62 128 GLU A O 1
ATOM 1036 N N . ARG A 1 129 ? -21.178 -1.293 39.109 1.00 90.19 129 ARG A N 1
ATOM 1037 C CA . ARG A 1 129 ? -21.081 -2.093 37.875 1.00 90.19 129 ARG A CA 1
ATOM 1038 C C . ARG A 1 129 ? -19.890 -1.688 37.012 1.00 90.19 129 ARG A C 1
ATOM 1040 O O . ARG A 1 129 ? -19.223 -2.557 36.458 1.00 90.19 129 ARG A O 1
ATOM 1047 N N . ALA A 1 130 ? -19.621 -0.387 36.891 1.00 88.88 130 ALA A N 1
ATOM 1048 C CA . ALA A 1 130 ? -18.479 0.105 36.126 1.00 88.88 130 ALA A CA 1
ATOM 1049 C C . ALA A 1 130 ? -17.151 -0.370 36.741 1.00 88.88 130 ALA A C 1
ATOM 1051 O O . ALA A 1 130 ? -16.292 -0.872 36.022 1.00 88.88 130 ALA A O 1
ATOM 1052 N N . ILE A 1 131 ? -17.008 -0.283 38.065 1.00 90.81 131 ILE A N 1
ATOM 1053 C CA . ILE A 1 131 ? -15.840 -0.781 38.805 1.00 90.81 131 ILE A CA 1
ATOM 1054 C C . ILE A 1 131 ? -15.685 -2.291 38.614 1.00 90.81 131 ILE A C 1
ATOM 1056 O O . ILE A 1 131 ? -14.615 -2.725 38.200 1.00 90.81 131 ILE A O 1
ATOM 1060 N N . ALA A 1 132 ? -16.754 -3.071 38.801 1.00 93.12 132 ALA A N 1
ATOM 1061 C CA . ALA A 1 132 ? -16.723 -4.520 38.598 1.00 93.12 132 ALA A CA 1
ATOM 1062 C C . ALA A 1 132 ? -16.310 -4.899 37.163 1.00 93.12 132 ALA A C 1
ATOM 1064 O O . ALA A 1 132 ? -15.537 -5.832 36.966 1.00 93.12 132 ALA A O 1
ATOM 1065 N N . SER A 1 133 ? -16.771 -4.149 36.154 1.00 92.81 133 SER A N 1
ATOM 1066 C CA . SER A 1 133 ? -16.374 -4.380 34.758 1.00 92.81 133 SER A CA 1
ATOM 1067 C C . SER A 1 133 ? -14.893 -4.085 34.493 1.00 92.81 133 SER A C 1
ATOM 1069 O O . SER A 1 133 ? -14.254 -4.809 33.734 1.00 92.81 133 SER A O 1
ATOM 1071 N N . LEU A 1 134 ? -14.331 -3.055 35.137 1.00 91.62 134 LEU A N 1
ATOM 1072 C CA . LEU A 1 134 ? -12.914 -2.706 35.018 1.00 91.62 134 LEU A CA 1
ATOM 1073 C C . LEU A 1 134 ? -12.029 -3.710 35.770 1.00 91.62 134 LEU A C 1
ATOM 1075 O O . LEU A 1 134 ? -10.980 -4.088 35.260 1.00 91.62 134 LEU A O 1
ATOM 1079 N N . GLU A 1 135 ? -12.458 -4.179 36.944 1.00 92.88 135 GLU A N 1
ATOM 1080 C CA . GLU A 1 135 ? -11.772 -5.241 37.693 1.00 92.88 135 GLU A CA 1
ATOM 1081 C C . GLU A 1 135 ? -11.772 -6.561 36.911 1.00 92.88 135 GLU A C 1
ATOM 1083 O O . GLU A 1 135 ? -10.725 -7.199 36.793 1.00 92.88 135 GLU A O 1
ATOM 1088 N N . GLN A 1 136 ? -12.899 -6.928 36.292 1.00 94.00 136 GLN A N 1
ATOM 1089 C CA . GLN A 1 136 ? -12.957 -8.095 35.411 1.00 94.00 136 GLN A CA 1
ATOM 1090 C C . GLN A 1 136 ? -12.039 -7.933 34.192 1.00 94.00 136 GLN A C 1
ATOM 1092 O O . GLN A 1 136 ? -11.307 -8.861 33.860 1.00 94.00 136 GLN A O 1
ATOM 1097 N N . ALA A 1 137 ? -12.008 -6.749 33.571 1.00 91.62 137 ALA A N 1
ATOM 1098 C CA . ALA A 1 137 ? -11.109 -6.480 32.451 1.00 91.62 137 ALA A CA 1
ATOM 1099 C C . ALA A 1 137 ? -9.628 -6.649 32.837 1.00 91.62 137 ALA A C 1
ATOM 1101 O O . ALA A 1 137 ? -8.853 -7.181 32.046 1.00 91.62 137 ALA A O 1
ATOM 1102 N N . ILE A 1 138 ? -9.225 -6.253 34.052 1.00 91.50 138 ILE A N 1
ATOM 1103 C CA . ILE A 1 138 ? -7.860 -6.489 34.551 1.00 91.50 138 ILE A CA 1
ATOM 1104 C C . ILE A 1 138 ? -7.570 -7.993 34.646 1.00 91.50 138 ILE A C 1
ATOM 1106 O O . ILE A 1 138 ? -6.516 -8.429 34.187 1.00 91.50 138 ILE A O 1
ATOM 1110 N N . ILE A 1 139 ? -8.492 -8.788 35.199 1.00 92.88 139 ILE A N 1
ATOM 1111 C CA . ILE A 1 139 ? -8.336 -10.249 35.318 1.00 92.88 139 ILE A CA 1
ATOM 1112 C C . ILE A 1 139 ? -8.195 -10.892 33.933 1.00 92.88 139 ILE A C 1
ATOM 1114 O O . ILE A 1 139 ? -7.297 -11.710 33.719 1.00 92.88 139 ILE A O 1
ATOM 1118 N N . ASP A 1 140 ? -9.043 -10.494 32.986 1.00 91.19 140 ASP A N 1
ATOM 1119 C CA . ASP A 1 140 ? -9.023 -11.021 31.623 1.00 91.19 140 ASP A CA 1
ATOM 1120 C C . ASP A 1 140 ? -7.690 -10.692 30.921 1.00 91.19 140 ASP A C 1
ATOM 1122 O O . ASP A 1 140 ? -7.076 -11.569 30.310 1.00 91.19 140 ASP A O 1
ATOM 1126 N N . ILE A 1 141 ? -7.181 -9.462 31.080 1.00 90.25 141 ILE A N 1
ATOM 1127 C CA . ILE A 1 141 ? -5.886 -9.039 30.518 1.00 90.25 141 ILE A CA 1
ATOM 1128 C C . ILE A 1 141 ? -4.714 -9.769 31.193 1.00 90.25 141 ILE A C 1
ATOM 1130 O O . ILE A 1 141 ? -3.750 -10.143 30.524 1.00 90.25 141 ILE A O 1
ATOM 1134 N N . GLN A 1 142 ? -4.776 -10.020 32.504 1.00 89.62 142 GLN A N 1
ATOM 1135 C CA . GLN A 1 142 ? -3.762 -10.820 33.201 1.00 89.62 142 GLN A CA 1
ATOM 1136 C C . GLN A 1 142 ? -3.730 -12.262 32.678 1.00 89.62 142 GLN A C 1
ATOM 1138 O O . GLN A 1 142 ? -2.650 -12.805 32.432 1.00 89.62 142 GLN A O 1
ATOM 1143 N N . ALA A 1 143 ? -4.896 -12.876 32.464 1.00 89.31 143 ALA A N 1
ATOM 1144 C CA . ALA A 1 143 ? -4.990 -14.210 31.879 1.00 89.31 143 ALA A CA 1
ATOM 1145 C C . ALA A 1 143 ? -4.424 -14.243 30.447 1.00 89.31 143 ALA A C 1
ATOM 1147 O O . ALA A 1 143 ? -3.691 -15.171 30.093 1.00 89.31 143 ALA A O 1
ATOM 1148 N N . GLU A 1 144 ? -4.696 -13.207 29.647 1.00 86.56 144 GLU A N 1
ATOM 1149 C CA . GLU A 1 144 ? -4.114 -13.034 28.312 1.00 86.56 144 GLU A CA 1
ATOM 1150 C C . GLU A 1 144 ? -2.583 -12.910 28.367 1.00 86.56 144 GLU A C 1
ATOM 1152 O O . GLU A 1 144 ? -1.889 -13.575 27.596 1.00 86.56 144 GLU A O 1
ATOM 1157 N N . ALA A 1 145 ? -2.037 -12.140 29.312 1.00 86.31 145 ALA A N 1
ATOM 1158 C CA . ALA A 1 145 ? -0.593 -11.979 29.487 1.00 86.31 145 ALA A CA 1
ATOM 1159 C C . ALA A 1 145 ? 0.107 -13.313 29.802 1.00 86.31 145 ALA A C 1
ATOM 1161 O O . ALA A 1 145 ? 1.139 -13.635 29.207 1.00 86.31 145 ALA A O 1
ATOM 1162 N N . VAL A 1 146 ? -0.476 -14.128 30.688 1.00 86.81 146 VAL A N 1
ATOM 1163 C CA . VAL A 1 146 ? 0.046 -15.466 31.023 1.00 86.81 146 VAL A CA 1
ATOM 1164 C C . VAL A 1 146 ? -0.032 -16.401 29.813 1.00 86.81 146 VAL A C 1
ATOM 1166 O O . VAL A 1 146 ? 0.925 -17.123 29.520 1.00 86.81 146 VAL A O 1
ATOM 1169 N N . ALA A 1 147 ? -1.140 -16.368 29.066 1.00 85.88 147 ALA A N 1
ATOM 1170 C CA . ALA A 1 147 ? -1.288 -17.153 27.843 1.00 85.88 147 ALA A CA 1
ATOM 1171 C C . ALA A 1 147 ? -0.272 -16.737 26.763 1.00 85.88 147 ALA A C 1
ATOM 1173 O O . ALA A 1 147 ? 0.315 -17.599 26.101 1.00 85.88 147 ALA A O 1
ATOM 1174 N N . ALA A 1 148 ? -0.013 -15.435 26.617 1.00 83.38 148 ALA A N 1
ATOM 1175 C CA . ALA A 1 148 ? 0.983 -14.895 25.698 1.00 83.38 148 ALA A CA 1
ATOM 1176 C C . ALA A 1 148 ? 2.402 -15.346 26.074 1.00 83.38 148 ALA A C 1
ATOM 1178 O O . ALA A 1 148 ? 3.143 -15.812 25.208 1.00 83.38 148 ALA A O 1
ATOM 1179 N N . GLN A 1 149 ? 2.761 -15.305 27.361 1.00 83.81 149 GLN A N 1
ATOM 1180 C CA . GLN A 1 149 ? 4.046 -15.813 27.852 1.00 83.81 149 GLN A CA 1
ATOM 1181 C C . GLN A 1 149 ? 4.207 -17.318 27.590 1.00 83.81 149 GLN A C 1
ATOM 1183 O O . GLN A 1 149 ? 5.245 -17.754 27.088 1.00 83.81 149 GLN A O 1
ATOM 1188 N N . ALA A 1 150 ? 3.160 -18.114 27.829 1.00 86.06 150 ALA A N 1
ATOM 1189 C CA . ALA A 1 150 ? 3.171 -19.549 27.541 1.00 86.06 150 ALA A CA 1
ATOM 1190 C C . ALA A 1 150 ? 3.312 -19.856 26.035 1.00 86.06 150 ALA A C 1
ATOM 1192 O O . ALA A 1 150 ? 3.884 -20.880 25.648 1.00 86.06 150 ALA A O 1
ATOM 1193 N N . ALA A 1 151 ? 2.824 -18.967 25.166 1.00 87.06 151 ALA A N 1
ATOM 1194 C CA . ALA A 1 151 ? 2.976 -19.084 23.720 1.00 87.06 151 ALA A CA 1
ATOM 1195 C C . ALA A 1 151 ? 4.387 -18.722 23.215 1.00 87.06 151 ALA A C 1
ATOM 1197 O O . ALA A 1 151 ? 4.712 -19.060 22.073 1.00 87.06 151 ALA A O 1
ATOM 1198 N N . GLY A 1 152 ? 5.247 -18.106 24.037 1.00 87.25 152 GLY A N 1
ATOM 1199 C CA . GLY A 1 152 ? 6.571 -17.622 23.626 1.00 87.25 152 GLY A CA 1
ATOM 1200 C C . GLY A 1 152 ? 7.453 -18.681 22.969 1.00 87.25 152 GLY A C 1
ATOM 1201 O O . GLY A 1 152 ? 7.991 -18.450 21.885 1.00 87.25 152 GLY A O 1
ATOM 1202 N N . MET A 1 153 ? 7.493 -19.896 23.526 1.00 89.50 153 MET A N 1
ATOM 1203 C CA . MET A 1 153 ? 8.244 -21.010 22.928 1.00 89.50 153 MET A CA 1
ATOM 1204 C C . MET A 1 153 ? 7.726 -21.374 21.527 1.00 89.50 153 MET A C 1
ATOM 1206 O O . MET A 1 153 ? 8.512 -21.615 20.611 1.00 89.50 153 MET A O 1
ATOM 1210 N N . LYS A 1 154 ? 6.401 -21.385 21.324 1.00 91.12 154 LYS A N 1
ATOM 1211 C CA . LYS A 1 154 ? 5.805 -21.672 20.008 1.00 91.12 154 LYS A CA 1
ATOM 1212 C C . LYS A 1 154 ? 6.144 -20.574 18.999 1.00 91.12 154 LYS A C 1
ATOM 1214 O O . LYS A 1 154 ? 6.442 -20.889 17.851 1.00 91.12 154 LYS A O 1
ATOM 1219 N N . ILE A 1 155 ? 6.139 -19.310 19.431 1.00 90.25 155 ILE A N 1
ATOM 1220 C CA . ILE A 1 155 ? 6.516 -18.159 18.598 1.00 90.25 155 ILE A CA 1
ATOM 1221 C C . ILE A 1 155 ? 7.990 -18.263 18.179 1.00 90.25 155 ILE A C 1
ATOM 1223 O O . ILE A 1 155 ? 8.295 -18.114 16.994 1.00 90.25 155 ILE A O 1
ATOM 1227 N N . ALA A 1 156 ? 8.890 -18.600 19.110 1.00 93.25 156 ALA A N 1
ATOM 1228 C CA . ALA A 1 156 ? 10.312 -18.780 18.815 1.00 93.25 156 ALA A CA 1
ATOM 1229 C C . ALA A 1 156 ? 10.555 -19.922 17.814 1.00 93.25 156 ALA A C 1
ATOM 1231 O O . ALA A 1 156 ? 11.276 -19.744 16.830 1.00 93.25 156 ALA A O 1
ATOM 1232 N N . LEU A 1 157 ? 9.913 -21.078 18.021 1.00 94.62 157 LEU A N 1
ATOM 1233 C CA . LEU A 1 157 ? 10.024 -22.231 17.122 1.00 94.62 157 LEU A CA 1
ATOM 1234 C C . LEU A 1 157 ? 9.457 -21.940 15.728 1.00 94.62 157 LEU A C 1
ATOM 1236 O O . LEU A 1 157 ? 10.066 -22.326 14.731 1.00 94.62 157 LEU A O 1
ATOM 1240 N N . ALA A 1 158 ? 8.332 -21.226 15.642 1.00 93.81 158 ALA A N 1
ATOM 1241 C CA . ALA A 1 158 ? 7.775 -20.783 14.366 1.00 93.81 158 ALA A CA 1
ATOM 1242 C C . ALA A 1 158 ? 8.729 -19.821 13.638 1.00 93.81 158 ALA A C 1
ATOM 1244 O O . ALA A 1 158 ? 8.949 -19.967 12.435 1.00 93.81 158 ALA A O 1
ATOM 1245 N N . GLY A 1 159 ? 9.351 -18.887 14.368 1.00 94.06 159 GLY A N 1
ATOM 1246 C CA . GLY A 1 159 ? 10.385 -17.999 13.835 1.00 94.06 159 GLY A CA 1
ATOM 1247 C C . GLY A 1 159 ? 11.603 -18.761 13.308 1.00 94.06 159 GLY A C 1
ATOM 1248 O O . GLY A 1 159 ? 12.077 -18.480 12.210 1.00 94.06 159 GLY A O 1
ATOM 1249 N N . LEU A 1 160 ? 12.072 -19.780 14.034 1.00 96.12 160 LEU A N 1
ATOM 1250 C CA . LEU A 1 160 ? 13.187 -20.628 13.607 1.00 96.12 160 LEU A CA 1
ATOM 1251 C C . LEU A 1 160 ? 12.839 -21.445 12.358 1.00 96.12 160 LEU A C 1
ATOM 1253 O O . LEU A 1 160 ? 13.627 -21.479 11.413 1.00 96.12 160 LEU A O 1
ATOM 1257 N N . ALA A 1 161 ? 11.654 -22.056 12.317 1.00 96.44 161 ALA A N 1
ATOM 1258 C CA . ALA A 1 161 ? 11.178 -22.785 11.144 1.00 96.44 161 ALA A CA 1
ATOM 1259 C C . ALA A 1 161 ? 11.092 -21.870 9.912 1.00 96.44 161 ALA A C 1
ATOM 1261 O O . ALA A 1 161 ? 11.540 -22.241 8.825 1.00 96.44 161 ALA A O 1
ATOM 1262 N N . MET A 1 162 ? 10.587 -20.646 10.093 1.00 96.19 162 MET A N 1
ATOM 1263 C CA . MET A 1 162 ? 10.549 -19.634 9.042 1.00 96.19 162 MET A CA 1
ATOM 1264 C C . MET A 1 162 ? 11.954 -19.233 8.583 1.00 96.19 162 MET A C 1
ATOM 1266 O O . MET A 1 162 ? 12.192 -19.167 7.378 1.00 96.19 162 MET A O 1
ATOM 1270 N N . LEU A 1 163 ? 12.898 -19.018 9.506 1.00 96.50 163 LEU A N 1
ATOM 1271 C CA . LEU A 1 163 ? 14.283 -18.694 9.164 1.00 96.50 163 LEU A CA 1
ATOM 1272 C C . LEU A 1 163 ? 14.908 -19.805 8.316 1.00 96.50 163 LEU A C 1
ATOM 1274 O O . LEU A 1 163 ? 15.464 -19.524 7.260 1.00 96.50 163 LEU A O 1
ATOM 1278 N N . VAL A 1 164 ? 14.773 -21.066 8.735 1.00 96.69 164 VAL A N 1
ATOM 1279 C CA . VAL A 1 164 ? 15.294 -22.222 7.988 1.00 96.69 164 VAL A CA 1
ATOM 1280 C C . VAL A 1 164 ? 14.686 -22.283 6.587 1.00 96.69 164 VAL A C 1
ATOM 1282 O O . VAL A 1 164 ? 15.416 -22.439 5.610 1.00 96.69 164 VAL A O 1
ATOM 1285 N N . LEU A 1 165 ? 13.370 -22.095 6.465 1.00 96.69 165 LEU A N 1
ATOM 1286 C CA . LEU A 1 165 ? 12.689 -22.076 5.172 1.00 96.69 165 LEU A CA 1
ATOM 1287 C C . LEU A 1 165 ? 13.217 -20.955 4.266 1.00 96.69 165 LEU A C 1
ATOM 1289 O O . LEU A 1 165 ? 13.531 -21.204 3.102 1.00 96.69 165 LEU A O 1
ATOM 1293 N N . VAL A 1 166 ? 13.380 -19.741 4.796 1.00 96.06 166 VAL A N 1
ATOM 1294 C CA . VAL A 1 166 ? 13.934 -18.600 4.049 1.00 96.06 166 VAL A CA 1
ATOM 1295 C C . VAL A 1 166 ? 15.362 -18.895 3.582 1.00 96.06 166 VAL A C 1
ATOM 1297 O O . VAL A 1 166 ? 15.678 -18.662 2.416 1.00 96.06 166 VAL A O 1
ATOM 1300 N N . LYS A 1 167 ? 16.202 -19.480 4.444 1.00 96.44 167 LYS A N 1
ATOM 1301 C CA . LYS A 1 167 ? 17.592 -19.855 4.131 1.00 96.44 167 LYS A CA 1
ATOM 1302 C C . LYS A 1 167 ? 17.662 -20.923 3.032 1.00 96.44 167 LYS A C 1
ATOM 1304 O O . LYS A 1 167 ? 18.494 -20.826 2.129 1.00 96.44 167 LYS A O 1
ATOM 1309 N N . ILE A 1 168 ? 16.754 -21.903 3.053 1.00 95.81 168 ILE A N 1
ATOM 1310 C CA . ILE A 1 168 ? 16.630 -22.918 1.994 1.00 95.81 168 ILE A CA 1
ATOM 1311 C C . ILE A 1 168 ? 16.247 -22.258 0.664 1.00 95.81 168 ILE A C 1
ATOM 1313 O O . ILE A 1 168 ? 16.897 -22.501 -0.353 1.00 95.81 168 ILE A O 1
ATOM 1317 N N . VAL A 1 169 ? 15.233 -21.388 0.669 1.00 94.81 169 VAL A N 1
ATOM 1318 C CA . VAL A 1 169 ? 14.779 -20.674 -0.536 1.00 94.81 169 VAL A CA 1
ATOM 1319 C C . VAL A 1 169 ? 15.896 -19.800 -1.115 1.00 94.81 169 VAL A C 1
ATOM 1321 O O . VAL A 1 169 ? 16.125 -19.820 -2.323 1.00 94.81 169 VAL A O 1
ATOM 1324 N N . GLN A 1 170 ? 16.639 -19.078 -0.274 1.00 95.06 170 GLN A N 1
ATOM 1325 C CA . GLN A 1 170 ? 17.799 -18.292 -0.704 1.00 95.06 170 GLN A CA 1
ATOM 1326 C C . GLN A 1 170 ? 18.870 -19.164 -1.356 1.00 95.06 170 GLN A C 1
ATOM 1328 O O . GLN A 1 170 ? 19.357 -18.817 -2.431 1.00 95.06 170 GLN A O 1
ATOM 1333 N N . GLY A 1 171 ? 19.210 -20.302 -0.742 1.00 94.38 171 GLY A N 1
ATOM 1334 C CA . GLY A 1 171 ? 20.184 -21.246 -1.285 1.00 94.38 171 GLY A CA 1
ATOM 1335 C C . GLY A 1 171 ? 19.780 -21.795 -2.655 1.00 94.38 171 GLY A C 1
ATOM 1336 O O . GLY A 1 171 ? 20.626 -21.877 -3.544 1.00 94.38 171 GLY A O 1
ATOM 1337 N N . LEU A 1 172 ? 18.494 -22.106 -2.848 1.00 94.19 172 LEU A N 1
ATOM 1338 C CA . LEU A 1 172 ? 17.951 -22.617 -4.113 1.00 94.19 172 LEU A CA 1
ATOM 1339 C C . LEU A 1 172 ? 17.887 -21.549 -5.217 1.00 94.19 172 LEU A C 1
ATOM 1341 O O . LEU A 1 172 ? 18.180 -21.823 -6.380 1.00 94.19 172 LEU A O 1
ATOM 1345 N N . LEU A 1 173 ? 17.507 -20.315 -4.876 1.00 92.94 173 LEU A N 1
ATOM 1346 C CA . LEU A 1 173 ? 17.342 -19.243 -5.863 1.00 92.94 173 LEU A CA 1
ATOM 1347 C C . LEU A 1 173 ? 18.657 -18.537 -6.220 1.00 92.94 173 LEU A C 1
ATOM 1349 O O . LEU A 1 173 ? 18.786 -18.005 -7.322 1.00 92.94 173 LEU A O 1
ATOM 1353 N N . ALA A 1 174 ? 19.646 -18.531 -5.327 1.00 93.31 174 ALA A N 1
ATOM 1354 C CA . ALA A 1 174 ? 20.865 -17.738 -5.476 1.00 93.31 174 ALA A CA 1
ATOM 1355 C C . ALA A 1 174 ? 21.624 -17.980 -6.787 1.00 93.31 174 ALA A C 1
ATOM 1357 O O . ALA A 1 174 ? 22.017 -17.020 -7.452 1.00 93.31 174 ALA A O 1
ATOM 1358 N N . ASN A 1 175 ? 21.817 -19.241 -7.179 1.00 92.81 175 ASN A N 1
ATOM 1359 C CA . ASN A 1 175 ? 22.582 -19.570 -8.382 1.00 92.81 175 ASN A CA 1
ATOM 1360 C C . ASN A 1 175 ? 21.859 -19.135 -9.665 1.00 92.81 175 ASN A C 1
ATOM 1362 O O . ASN A 1 175 ? 22.489 -18.537 -10.531 1.00 92.81 175 ASN A O 1
ATOM 1366 N N . SER A 1 176 ? 20.543 -19.361 -9.763 1.00 90.62 176 SER A N 1
ATOM 1367 C CA . SER A 1 176 ? 19.745 -18.951 -10.932 1.00 90.62 176 SER A CA 1
ATOM 1368 C C . SER A 1 176 ? 19.638 -17.428 -11.062 1.00 90.62 176 SER A C 1
ATOM 1370 O O . SER A 1 176 ? 19.662 -16.875 -12.161 1.00 90.62 176 SER A O 1
ATOM 1372 N N . ILE A 1 177 ? 19.570 -16.712 -9.935 1.00 92.12 177 ILE A N 1
ATOM 1373 C CA . ILE A 1 177 ? 19.605 -15.246 -9.923 1.00 92.12 177 ILE A CA 1
ATOM 1374 C C . ILE A 1 177 ? 20.977 -14.739 -10.386 1.00 92.12 177 ILE A C 1
ATOM 1376 O O . ILE A 1 177 ? 21.051 -13.794 -11.177 1.00 92.12 177 ILE A O 1
ATOM 1380 N N . LEU A 1 178 ? 22.059 -15.350 -9.898 1.00 91.94 178 LEU A N 1
ATOM 1381 C CA . LEU A 1 178 ? 23.416 -14.946 -10.250 1.00 91.94 178 LEU A CA 1
ATOM 1382 C C . LEU A 1 178 ? 23.745 -15.240 -11.717 1.00 91.94 178 LEU A C 1
ATOM 1384 O O . LEU A 1 178 ? 24.394 -14.425 -12.363 1.00 91.94 178 LEU A O 1
ATOM 1388 N N . GLU A 1 179 ? 23.249 -16.347 -12.257 1.00 91.69 179 GLU A N 1
ATOM 1389 C CA . GLU A 1 179 ? 23.385 -16.699 -13.670 1.00 91.69 179 GLU A CA 1
ATOM 1390 C C . GLU A 1 179 ? 22.683 -15.677 -14.582 1.00 91.69 179 GLU A C 1
ATOM 1392 O O . GLU A 1 179 ? 23.281 -15.150 -15.518 1.00 91.69 179 GLU A O 1
ATOM 1397 N N . LYS A 1 180 ? 21.438 -15.288 -14.272 1.00 89.88 180 LYS A N 1
ATOM 1398 C CA . LYS A 1 180 ? 20.748 -14.216 -15.017 1.00 89.88 180 LYS A CA 1
ATOM 1399 C C . LYS A 1 180 ? 21.539 -12.909 -14.995 1.00 89.88 180 LYS A C 1
ATOM 1401 O O . LYS A 1 180 ? 21.583 -12.179 -15.984 1.00 89.88 180 LYS A O 1
ATOM 1406 N N . ARG A 1 181 ? 22.172 -12.596 -13.860 1.00 90.00 181 ARG A N 1
ATOM 1407 C CA . ARG A 1 181 ? 23.053 -11.429 -13.741 1.00 90.00 181 ARG A CA 1
ATOM 1408 C C . ARG A 1 181 ? 24.315 -11.586 -14.587 1.00 90.00 181 ARG A C 1
ATOM 1410 O O . ARG A 1 181 ? 24.708 -10.607 -15.212 1.00 90.00 181 ARG A O 1
ATOM 1417 N N . TYR A 1 182 ? 24.901 -12.778 -14.627 1.00 90.25 182 TYR A N 1
ATOM 1418 C CA . TYR A 1 182 ? 26.040 -13.102 -15.479 1.00 90.25 182 TYR A CA 1
ATOM 1419 C C . TYR A 1 182 ? 25.714 -12.877 -16.963 1.00 90.25 182 TYR A C 1
ATOM 1421 O O . TYR A 1 182 ? 26.466 -12.184 -17.640 1.00 90.25 182 TYR A O 1
ATOM 1429 N N . PHE A 1 183 ? 24.558 -13.334 -17.454 1.00 89.56 183 PHE A N 1
ATOM 1430 C CA . PHE A 1 183 ? 24.138 -13.072 -18.839 1.00 89.56 183 PHE A CA 1
ATOM 1431 C C . PHE A 1 183 ? 23.931 -11.583 -19.139 1.00 89.56 183 PHE A C 1
ATOM 1433 O O . PHE A 1 183 ? 24.367 -11.094 -20.180 1.00 89.56 183 PHE A O 1
ATOM 1440 N N . ASN A 1 184 ? 23.325 -10.836 -18.213 1.00 89.00 184 ASN A N 1
ATOM 1441 C CA . ASN A 1 184 ? 23.194 -9.385 -18.368 1.00 89.00 184 ASN A CA 1
ATOM 1442 C C . ASN A 1 184 ? 24.563 -8.692 -18.400 1.00 89.00 184 ASN A C 1
ATOM 1444 O O . ASN A 1 184 ? 24.763 -7.773 -19.184 1.00 89.00 184 ASN A O 1
ATOM 1448 N N . TRP A 1 185 ? 25.510 -9.147 -17.579 1.00 91.44 185 TRP A N 1
ATOM 1449 C CA . TRP A 1 185 ? 26.883 -8.641 -17.566 1.00 91.44 185 TRP A CA 1
ATOM 1450 C C . TRP A 1 185 ? 27.662 -9.003 -18.838 1.00 91.44 185 TRP A C 1
ATOM 1452 O O . TRP A 1 185 ? 28.452 -8.198 -19.322 1.00 91.44 185 TRP A O 1
ATOM 1462 N N . LEU A 1 186 ? 27.407 -10.173 -19.434 1.00 88.81 186 LEU A N 1
ATOM 1463 C CA . LEU A 1 186 ? 27.963 -10.520 -20.743 1.00 88.81 186 LEU A CA 1
ATOM 1464 C C . LEU A 1 186 ? 27.487 -9.557 -21.841 1.00 88.81 186 LEU A C 1
ATOM 1466 O O . LEU A 1 186 ? 28.273 -9.235 -22.729 1.00 88.81 186 LEU A O 1
ATOM 1470 N N . SER A 1 187 ? 26.233 -9.093 -21.769 1.00 91.12 187 SER A N 1
ATOM 1471 C CA . SER A 1 187 ? 25.683 -8.095 -22.695 1.00 91.12 187 SER A CA 1
ATOM 1472 C C . SER A 1 187 ? 26.142 -6.665 -22.388 1.00 91.12 187 SER A C 1
ATOM 1474 O O . SER A 1 187 ? 26.269 -5.867 -23.313 1.00 91.12 187 SER A O 1
ATOM 1476 N N . ASP A 1 188 ? 26.356 -6.328 -21.116 1.00 89.50 188 ASP A N 1
ATOM 1477 C CA . ASP A 1 188 ? 26.767 -5.001 -20.655 1.00 89.50 188 ASP A CA 1
ATOM 1478 C C . ASP A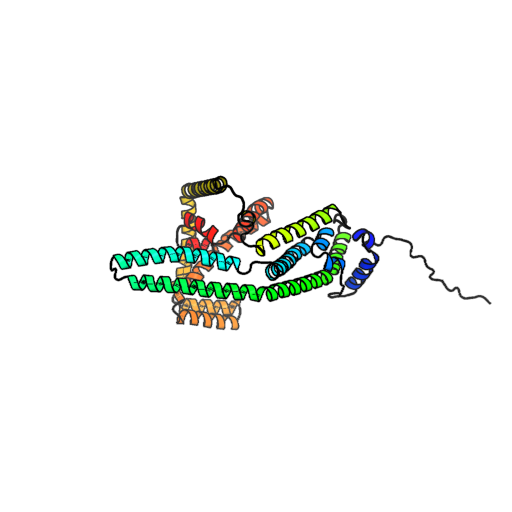 1 188 ? 27.885 -5.110 -19.608 1.00 89.50 188 ASP A C 1
ATOM 1480 O O . ASP A 1 188 ? 27.654 -5.311 -18.409 1.00 89.50 188 ASP A O 1
ATOM 1484 N N . ARG A 1 189 ? 29.123 -4.930 -20.078 1.00 86.19 189 ARG A N 1
ATOM 1485 C CA . ARG A 1 189 ? 30.340 -5.012 -19.260 1.00 86.19 189 ARG A CA 1
ATOM 1486 C C . ARG A 1 189 ? 30.512 -3.843 -18.286 1.00 86.19 189 ARG A C 1
ATOM 1488 O O . ARG A 1 189 ? 31.412 -3.897 -17.455 1.00 86.19 189 ARG A O 1
ATOM 1495 N N . SER A 1 190 ? 29.664 -2.810 -18.347 1.00 85.31 190 SER A N 1
ATOM 1496 C CA . SER A 1 190 ? 29.665 -1.727 -17.352 1.00 85.31 190 SER A CA 1
ATOM 1497 C C . SER A 1 190 ? 29.092 -2.166 -15.997 1.00 85.31 190 SER A C 1
ATOM 1499 O O . SER A 1 190 ? 29.317 -1.513 -14.974 1.00 85.31 190 SER A O 1
ATOM 1501 N N . LEU A 1 191 ? 28.359 -3.286 -15.963 1.00 84.31 191 LEU A N 1
ATOM 1502 C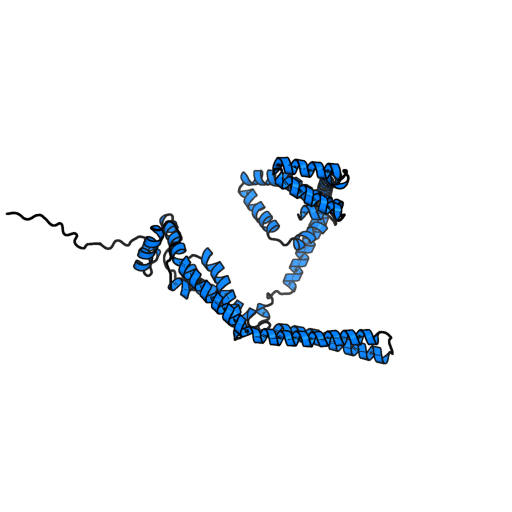 CA . LEU A 1 191 ? 27.807 -3.838 -14.735 1.00 84.31 191 LEU A CA 1
ATOM 1503 C C . LEU A 1 191 ? 28.924 -4.355 -13.817 1.00 84.31 191 LEU A C 1
ATOM 1505 O O . LEU A 1 191 ? 29.867 -5.013 -14.244 1.00 84.31 191 LEU A O 1
ATOM 1509 N N . ALA A 1 192 ? 28.790 -4.104 -12.516 1.00 82.25 192 ALA A N 1
ATOM 1510 C CA . ALA A 1 192 ? 29.786 -4.545 -11.548 1.00 82.25 192 ALA A CA 1
ATOM 1511 C C . ALA A 1 192 ? 29.830 -6.084 -11.430 1.00 82.25 192 ALA A C 1
ATOM 1513 O O . ALA A 1 192 ? 28.817 -6.705 -11.089 1.00 82.25 192 ALA A O 1
ATOM 1514 N N . SER A 1 193 ? 31.010 -6.667 -11.646 1.00 84.88 193 SER A N 1
ATOM 1515 C CA . SER A 1 193 ? 31.356 -8.072 -11.391 1.00 84.88 193 SER A CA 1
ATOM 1516 C C . SER A 1 193 ? 32.001 -8.247 -10.009 1.00 84.88 193 SER A C 1
ATOM 1518 O O . SER A 1 193 ? 32.211 -7.271 -9.277 1.00 84.88 193 SER A O 1
ATOM 1520 N N . GLY A 1 194 ? 32.257 -9.495 -9.622 1.00 83.81 194 GLY A N 1
ATOM 1521 C CA . GLY A 1 194 ? 33.138 -9.832 -8.511 1.00 83.81 194 GLY A CA 1
ATOM 1522 C C . GLY A 1 194 ? 32.637 -9.446 -7.123 1.00 83.81 194 GLY A C 1
ATOM 1523 O O . GLY A 1 194 ? 31.465 -9.107 -6.910 1.00 83.81 194 GLY A O 1
ATOM 1524 N N . LEU A 1 195 ? 33.558 -9.477 -6.160 1.00 84.12 195 LEU A N 1
ATOM 1525 C CA . LEU A 1 195 ? 33.318 -9.037 -4.789 1.00 84.12 195 LEU A CA 1
ATOM 1526 C C . LEU A 1 195 ? 34.014 -7.698 -4.540 1.00 84.12 195 LEU A C 1
ATOM 1528 O O . LEU A 1 195 ? 35.212 -7.553 -4.727 1.00 84.12 195 LEU A O 1
ATOM 1532 N N . SER A 1 196 ? 33.266 -6.699 -4.064 1.00 86.75 196 SER A N 1
ATOM 1533 C CA . SER A 1 196 ? 33.873 -5.453 -3.568 1.00 86.75 196 SER A CA 1
ATOM 1534 C C . SER A 1 196 ? 33.782 -5.391 -2.052 1.00 86.75 196 SER A C 1
ATOM 1536 O O . SER A 1 196 ? 32.704 -5.608 -1.487 1.00 86.75 196 SER A O 1
ATOM 1538 N N . THR A 1 197 ? 34.881 -5.010 -1.401 1.00 87.38 197 THR A N 1
ATOM 1539 C CA . THR A 1 197 ? 34.936 -4.773 0.048 1.00 87.38 197 THR A CA 1
ATOM 1540 C C . THR A 1 197 ? 33.917 -3.724 0.487 1.00 87.38 197 THR A C 1
ATOM 1542 O O . THR A 1 197 ? 33.215 -3.934 1.471 1.00 87.38 197 THR A O 1
ATOM 1545 N N . SER A 1 198 ? 33.754 -2.639 -0.280 1.00 88.88 198 SER A N 1
ATOM 1546 C CA . SER A 1 198 ? 32.781 -1.582 0.033 1.00 88.88 198 SER A CA 1
ATOM 1547 C C . SER A 1 198 ? 31.341 -2.108 -0.012 1.00 88.88 198 SER A C 1
ATOM 1549 O O . SER A 1 198 ? 30.613 -1.973 0.967 1.00 88.88 198 SER A O 1
ATOM 1551 N N . ARG A 1 199 ? 30.952 -2.813 -1.089 1.00 90.00 199 ARG A N 1
ATOM 1552 C CA . ARG A 1 199 ? 29.612 -3.431 -1.213 1.00 90.00 199 ARG A CA 1
ATOM 1553 C C . ARG A 1 199 ? 29.341 -4.432 -0.092 1.00 90.00 199 ARG A C 1
ATOM 1555 O O . ARG A 1 199 ? 28.242 -4.463 0.454 1.00 90.00 199 ARG A O 1
ATOM 1562 N N . THR A 1 200 ? 30.347 -5.230 0.251 1.00 90.50 200 THR A N 1
ATOM 1563 C CA . THR A 1 200 ? 30.263 -6.229 1.320 1.00 90.50 200 THR A CA 1
ATOM 1564 C C . THR A 1 200 ? 30.034 -5.570 2.671 1.00 90.50 200 THR A C 1
ATOM 1566 O O . THR A 1 200 ? 29.109 -5.953 3.380 1.00 90.50 200 THR A O 1
ATOM 1569 N N . LEU A 1 201 ? 30.818 -4.539 2.996 1.00 93.94 201 LEU A N 1
ATOM 1570 C CA . LEU A 1 201 ? 30.702 -3.823 4.261 1.00 93.94 201 LEU A CA 1
ATOM 1571 C C . LEU A 1 201 ? 29.370 -3.077 4.365 1.00 93.94 201 LEU A C 1
ATOM 1573 O O . LEU A 1 201 ? 28.698 -3.180 5.385 1.00 93.94 201 LEU A O 1
ATOM 1577 N N . SER A 1 202 ? 28.945 -2.384 3.305 1.00 91.50 202 SER A N 1
ATOM 1578 C CA . SER A 1 202 ? 27.645 -1.707 3.275 1.00 91.50 202 SER A CA 1
ATOM 1579 C C . SER A 1 202 ? 26.488 -2.695 3.396 1.00 91.50 202 SER A C 1
ATOM 1581 O O . SER A 1 202 ? 25.536 -2.430 4.123 1.00 91.50 202 SER A O 1
ATOM 1583 N N . SER A 1 203 ? 26.571 -3.854 2.733 1.00 92.81 203 SER A N 1
ATOM 1584 C CA . SER A 1 203 ? 25.536 -4.881 2.833 1.00 92.81 203 SER A CA 1
ATOM 1585 C C . SER A 1 203 ? 25.482 -5.520 4.214 1.00 92.81 203 SER A C 1
ATOM 1587 O O . SER A 1 203 ? 24.392 -5.673 4.758 1.00 92.81 203 SER A O 1
ATOM 1589 N N . ALA A 1 204 ? 26.629 -5.884 4.785 1.00 94.38 204 ALA A N 1
ATOM 1590 C CA . ALA A 1 204 ? 26.701 -6.454 6.123 1.00 94.38 204 ALA A CA 1
ATOM 1591 C C . ALA A 1 204 ? 26.232 -5.440 7.174 1.00 94.38 204 ALA A C 1
ATOM 1593 O O . ALA A 1 204 ? 25.406 -5.778 8.014 1.00 94.38 204 ALA A O 1
ATOM 1594 N N . GLY A 1 205 ? 26.690 -4.189 7.076 1.00 95.31 205 GLY A N 1
ATOM 1595 C CA . GLY A 1 205 ? 26.295 -3.101 7.967 1.00 95.31 205 GLY A CA 1
ATOM 1596 C C . GLY A 1 205 ? 24.800 -2.802 7.901 1.00 95.31 205 GLY A C 1
ATOM 1597 O O . GLY A 1 205 ? 24.167 -2.693 8.944 1.00 95.31 205 GLY A O 1
ATOM 1598 N N . PHE A 1 206 ? 24.217 -2.740 6.699 1.00 95.25 206 PHE A N 1
ATOM 1599 C CA . PHE A 1 206 ? 22.778 -2.538 6.523 1.00 95.25 206 PHE A CA 1
ATOM 1600 C C . PHE A 1 206 ? 21.966 -3.668 7.161 1.00 95.25 206 PHE A C 1
ATOM 1602 O O . PHE A 1 206 ? 21.111 -3.402 7.998 1.00 95.25 206 PHE A O 1
ATOM 1609 N N . VAL A 1 207 ? 22.267 -4.929 6.825 1.00 95.12 207 VAL A N 1
ATOM 1610 C CA . VAL A 1 207 ? 21.537 -6.088 7.364 1.00 95.12 207 VAL A CA 1
ATOM 1611 C C . VAL A 1 207 ? 21.680 -6.164 8.881 1.00 95.12 207 VAL A C 1
ATOM 1613 O O . VAL A 1 207 ? 20.682 -6.327 9.578 1.00 95.12 207 VAL A O 1
ATOM 1616 N N . LEU A 1 208 ? 22.899 -5.999 9.400 1.00 95.50 208 LEU A N 1
ATOM 1617 C CA . LEU A 1 208 ? 23.173 -6.033 10.832 1.00 95.50 208 LEU A CA 1
ATOM 1618 C C . LEU A 1 208 ? 22.418 -4.922 11.568 1.00 95.50 208 LEU A C 1
ATOM 1620 O O . LEU A 1 208 ? 21.753 -5.197 12.561 1.00 95.50 208 LEU A O 1
ATOM 1624 N N . LEU A 1 209 ? 22.478 -3.687 11.064 1.00 95.38 209 LEU A N 1
ATOM 1625 C CA . LEU A 1 209 ? 21.765 -2.553 11.644 1.00 95.38 209 LEU A CA 1
ATOM 1626 C C . LEU A 1 209 ? 20.255 -2.802 11.648 1.00 95.38 209 LEU A C 1
ATOM 1628 O O . LEU A 1 209 ? 19.616 -2.635 12.684 1.00 95.38 209 LEU A O 1
ATOM 1632 N N . THR A 1 210 ? 19.684 -3.235 10.520 1.00 94.25 210 THR A N 1
ATOM 1633 C CA . THR A 1 210 ? 18.248 -3.512 10.416 1.00 94.25 210 THR A CA 1
ATOM 1634 C C . THR A 1 210 ? 17.823 -4.622 11.373 1.00 94.25 210 THR A C 1
ATOM 1636 O O . THR A 1 210 ? 16.827 -4.452 12.073 1.00 94.25 210 THR A O 1
ATOM 1639 N N . VAL A 1 211 ? 18.570 -5.728 11.452 1.00 94.00 211 VAL A N 1
ATOM 1640 C CA . VAL A 1 211 ? 18.267 -6.833 12.373 1.00 94.00 211 VAL A CA 1
ATOM 1641 C C . VAL A 1 211 ? 18.370 -6.368 13.822 1.00 94.00 211 VAL A C 1
ATOM 1643 O O . VAL A 1 211 ? 17.417 -6.564 14.567 1.00 94.00 211 VAL A O 1
ATOM 1646 N N . ILE A 1 212 ? 19.463 -5.709 14.219 1.00 93.12 212 ILE A N 1
ATOM 1647 C CA . ILE A 1 212 ? 19.662 -5.257 15.605 1.00 93.12 212 ILE A CA 1
ATOM 1648 C C . ILE A 1 212 ? 18.567 -4.274 16.015 1.00 93.12 212 ILE A C 1
ATOM 1650 O O . ILE A 1 212 ? 17.904 -4.496 17.024 1.00 93.12 212 ILE A O 1
ATOM 1654 N N . VAL A 1 213 ? 18.349 -3.208 15.239 1.00 92.38 213 VAL A N 1
ATOM 1655 C CA . VAL A 1 213 ? 17.372 -2.167 15.590 1.00 92.38 213 VAL A CA 1
ATOM 1656 C C . VAL A 1 213 ? 15.963 -2.751 15.653 1.00 92.38 213 VAL A C 1
ATOM 1658 O O . VAL A 1 213 ? 15.237 -2.477 16.607 1.00 92.38 213 VAL A O 1
ATOM 1661 N N . SER A 1 214 ? 15.589 -3.602 14.694 1.00 91.88 214 SER A N 1
ATOM 1662 C CA . SER A 1 214 ? 14.251 -4.201 14.668 1.00 91.88 214 SER A CA 1
ATOM 1663 C C . SER A 1 214 ? 14.055 -5.211 15.800 1.00 91.88 214 SER A C 1
ATOM 1665 O O . SER A 1 214 ? 13.042 -5.164 16.488 1.00 91.88 214 SER A O 1
ATOM 1667 N N . VAL A 1 215 ? 15.025 -6.098 16.044 1.00 91.69 215 VAL A N 1
ATOM 1668 C CA . VAL A 1 215 ? 14.952 -7.076 17.140 1.00 91.69 215 VAL A CA 1
ATOM 1669 C C . VAL A 1 215 ? 14.871 -6.369 18.487 1.00 91.69 215 VAL A C 1
ATOM 1671 O O . VAL A 1 215 ? 14.014 -6.710 19.293 1.00 91.69 215 VAL A O 1
ATOM 1674 N N . VAL A 1 216 ? 15.712 -5.360 18.724 1.00 89.50 216 VAL A N 1
ATOM 1675 C CA . VAL A 1 216 ? 15.698 -4.601 19.979 1.00 89.50 216 VAL A CA 1
ATOM 1676 C C . VAL A 1 216 ? 14.360 -3.888 20.178 1.00 89.50 216 VAL A C 1
ATOM 1678 O O . VAL A 1 216 ? 13.805 -3.952 21.271 1.00 89.50 216 VAL A O 1
ATOM 1681 N N . HIS A 1 217 ? 13.827 -3.250 19.133 1.00 88.31 217 HIS A N 1
ATOM 1682 C CA . HIS A 1 217 ? 12.557 -2.530 19.205 1.00 88.31 217 HIS A CA 1
ATOM 1683 C C . HIS A 1 217 ? 11.359 -3.458 19.465 1.00 88.31 217 HIS A C 1
ATOM 1685 O O . HIS A 1 217 ? 10.540 -3.163 20.331 1.00 88.31 217 HIS A O 1
ATOM 1691 N N . TYR A 1 218 ? 11.262 -4.583 18.748 1.00 86.44 218 TYR A N 1
ATOM 1692 C CA . TYR A 1 218 ? 10.094 -5.469 18.818 1.00 86.44 218 TYR A CA 1
ATOM 1693 C C . TYR A 1 218 ? 10.167 -6.535 19.919 1.00 86.44 218 TYR A C 1
ATOM 1695 O O . TYR A 1 218 ? 9.123 -6.971 20.398 1.00 86.44 218 TYR A O 1
ATOM 1703 N N . ALA A 1 219 ? 11.360 -6.987 20.321 1.00 86.12 219 ALA A N 1
ATOM 1704 C CA . ALA A 1 219 ? 11.492 -7.948 21.419 1.00 86.12 219 ALA A CA 1
ATOM 1705 C C . ALA A 1 219 ? 11.384 -7.270 22.794 1.00 86.12 219 ALA A C 1
ATOM 1707 O O . ALA A 1 219 ? 10.922 -7.897 23.744 1.00 86.12 219 ALA A O 1
ATOM 1708 N N . PHE A 1 220 ? 11.772 -5.995 22.902 1.00 85.12 220 PHE A N 1
ATOM 1709 C CA . PHE A 1 220 ? 11.759 -5.235 24.155 1.00 85.12 220 PHE A CA 1
ATOM 1710 C C . PHE A 1 220 ? 10.949 -3.937 24.004 1.00 85.12 220 PHE A C 1
ATOM 1712 O O . PHE A 1 220 ? 11.538 -2.847 23.968 1.00 85.12 220 PHE A O 1
ATOM 1719 N N . PRO A 1 221 ? 9.609 -4.028 23.908 1.00 79.88 221 PRO A N 1
ATOM 1720 C CA . PRO A 1 221 ? 8.759 -2.846 23.807 1.00 79.88 221 PRO A CA 1
ATOM 1721 C C . PRO A 1 221 ? 8.983 -1.913 25.009 1.00 79.88 221 PRO A C 1
ATOM 1723 O O . PRO A 1 221 ? 9.250 -2.358 26.122 1.00 79.88 221 PRO A O 1
ATOM 1726 N N . GLY A 1 222 ? 8.956 -0.599 24.777 1.00 74.75 222 GLY A N 1
ATOM 1727 C CA . GLY A 1 222 ? 9.087 0.418 25.834 1.00 74.75 222 GLY A CA 1
ATOM 1728 C C . GLY A 1 222 ? 10.503 0.656 26.384 1.00 74.75 222 GLY A C 1
ATOM 1729 O O . GLY A 1 222 ? 10.751 1.713 26.960 1.00 74.75 222 GLY A O 1
ATOM 1730 N N . ARG A 1 223 ? 11.473 -0.244 26.153 1.00 79.75 223 ARG A N 1
ATOM 1731 C CA . ARG A 1 223 ? 12.845 -0.102 26.689 1.00 79.75 223 ARG A CA 1
ATOM 1732 C C . ARG A 1 223 ? 13.620 1.075 26.088 1.00 79.75 223 ARG A C 1
ATOM 1734 O O . ARG A 1 223 ? 14.425 1.701 26.772 1.00 79.75 223 ARG A O 1
ATOM 1741 N N . PHE A 1 224 ? 13.386 1.364 24.808 1.00 79.75 224 PHE A N 1
ATOM 1742 C CA . PHE A 1 224 ? 14.040 2.448 24.072 1.00 79.75 224 PHE A CA 1
ATOM 1743 C C . PHE A 1 224 ? 12.991 3.376 23.456 1.00 79.75 224 PHE A C 1
ATOM 1745 O O . PHE A 1 224 ? 12.569 3.198 22.312 1.00 79.75 224 PHE A O 1
ATOM 1752 N N . THR A 1 225 ? 12.577 4.395 24.208 1.00 74.62 225 THR A N 1
ATOM 1753 C CA . THR A 1 225 ? 11.578 5.389 23.770 1.00 74.62 225 THR A CA 1
ATOM 1754 C C . THR A 1 225 ? 12.016 6.165 22.524 1.00 74.62 225 THR A C 1
ATOM 1756 O O . THR A 1 225 ? 11.184 6.513 21.690 1.00 74.62 225 THR A O 1
ATOM 1759 N N . THR A 1 226 ? 13.324 6.355 22.338 1.00 78.88 226 THR A N 1
ATOM 1760 C CA . THR A 1 226 ? 13.926 7.005 21.161 1.00 78.88 226 THR A CA 1
ATOM 1761 C C . THR A 1 226 ? 13.771 6.211 19.865 1.00 78.88 226 THR A C 1
ATOM 1763 O O . THR A 1 226 ? 13.806 6.802 18.792 1.00 78.88 226 THR A O 1
ATOM 1766 N N . LEU A 1 227 ? 13.604 4.884 19.941 1.00 78.50 227 LEU A N 1
ATOM 1767 C CA . LEU A 1 227 ? 13.300 4.047 18.774 1.00 78.50 227 LEU A CA 1
ATOM 1768 C C . LEU A 1 227 ? 11.796 4.003 18.482 1.00 78.50 227 LEU A C 1
ATOM 1770 O O . LEU A 1 227 ? 11.405 3.748 17.349 1.00 78.50 227 LEU A O 1
ATOM 1774 N N . ALA A 1 228 ? 10.960 4.239 19.497 1.00 76.12 228 ALA A N 1
ATOM 1775 C CA . ALA A 1 228 ? 9.506 4.228 19.362 1.00 76.12 228 ALA A CA 1
ATOM 1776 C C . ALA A 1 228 ? 8.950 5.548 18.811 1.00 76.12 228 ALA A C 1
ATOM 1778 O O . ALA A 1 228 ? 7.957 5.544 18.088 1.00 76.12 228 ALA A O 1
ATOM 1779 N N . GLN A 1 229 ? 9.580 6.676 19.141 1.00 79.56 229 GLN A N 1
ATOM 1780 C CA . GLN A 1 229 ? 9.158 7.993 18.678 1.00 79.56 229 GLN A CA 1
ATOM 1781 C C . GLN A 1 229 ? 10.270 8.654 17.877 1.00 79.56 229 GLN A C 1
ATOM 1783 O O . GLN A 1 229 ? 11.408 8.763 18.330 1.00 79.56 229 GLN A O 1
ATOM 1788 N N . PHE A 1 230 ? 9.925 9.132 16.683 1.00 79.81 230 PHE A N 1
ATOM 1789 C CA . PHE A 1 230 ? 10.854 9.902 15.872 1.00 79.81 230 PHE A CA 1
ATOM 1790 C C . PHE A 1 230 ? 11.254 11.187 16.629 1.00 79.81 230 PHE A C 1
ATOM 1792 O O . PHE A 1 230 ? 10.365 11.907 17.095 1.00 79.81 230 PHE A O 1
ATOM 1799 N N . PRO A 1 231 ? 12.559 11.493 16.779 1.00 80.00 231 PRO A N 1
ATOM 1800 C CA . PRO A 1 231 ? 13.036 12.589 17.621 1.00 80.00 231 PRO A CA 1
ATOM 1801 C C . PRO A 1 231 ? 12.832 13.954 16.942 1.00 80.00 231 PRO A C 1
ATOM 1803 O O . PRO A 1 231 ? 13.778 14.611 16.511 1.00 80.00 231 PRO A O 1
ATOM 1806 N N . THR A 1 232 ? 11.580 14.400 16.832 1.00 79.31 232 THR A N 1
ATOM 1807 C CA . THR A 1 232 ? 11.223 15.746 16.360 1.00 79.31 232 THR A CA 1
ATOM 1808 C C . THR A 1 232 ? 11.012 16.711 17.506 1.00 79.31 232 THR A C 1
ATOM 1810 O O . THR A 1 232 ? 10.310 16.407 18.465 1.00 79.31 232 THR A O 1
ATOM 1813 N N . THR A 1 233 ? 11.531 17.929 17.360 1.00 81.12 233 THR A N 1
ATOM 1814 C CA . THR A 1 233 ? 11.177 19.045 18.239 1.00 81.12 233 THR A CA 1
ATOM 1815 C C . THR A 1 233 ? 9.768 19.539 17.915 1.00 81.12 233 THR A C 1
ATOM 1817 O O . THR A 1 233 ? 9.463 19.817 16.752 1.00 81.12 233 THR A O 1
ATOM 1820 N N . ASP A 1 234 ? 8.941 19.745 18.941 1.00 83.56 234 ASP A N 1
ATOM 1821 C CA . ASP A 1 234 ? 7.571 20.265 18.806 1.00 83.56 234 ASP A CA 1
ATOM 1822 C C . ASP A 1 234 ? 7.472 21.533 17.955 1.00 83.56 234 ASP A C 1
ATOM 1824 O O . ASP A 1 234 ? 6.514 21.697 17.201 1.00 83.56 234 ASP A O 1
ATOM 1828 N N . ARG A 1 235 ? 8.487 22.401 18.025 1.00 89.06 235 ARG A N 1
ATOM 1829 C CA . ARG A 1 235 ? 8.574 23.622 17.219 1.00 89.06 235 ARG A CA 1
ATOM 1830 C C . ARG A 1 235 ? 8.555 23.333 15.718 1.00 89.06 235 ARG A C 1
ATOM 1832 O O . ARG A 1 235 ? 7.777 23.946 15.007 1.00 89.06 235 ARG A O 1
ATOM 1839 N N . ILE A 1 236 ? 9.375 22.390 15.244 1.00 88.31 236 ILE A N 1
ATOM 1840 C CA . ILE A 1 236 ? 9.474 22.073 13.807 1.00 88.31 236 ILE A CA 1
ATOM 1841 C C . ILE A 1 236 ? 8.126 21.558 13.298 1.00 88.31 236 ILE A C 1
ATOM 1843 O O . ILE A 1 236 ? 7.652 21.991 12.251 1.00 88.31 236 ILE A O 1
ATOM 1847 N N . ARG A 1 237 ? 7.482 20.680 14.076 1.00 86.06 237 ARG A N 1
ATOM 1848 C CA . ARG A 1 237 ? 6.166 20.127 13.749 1.00 86.06 237 ARG A CA 1
ATOM 1849 C C . ARG A 1 237 ? 5.089 21.211 13.679 1.00 86.06 237 ARG A C 1
ATOM 1851 O O . ARG A 1 237 ? 4.356 21.255 12.700 1.00 86.06 237 ARG A O 1
ATOM 1858 N N . ARG A 1 238 ? 5.003 22.090 14.684 1.00 89.81 238 ARG A N 1
ATOM 1859 C CA . ARG A 1 238 ? 4.002 23.172 14.726 1.00 89.81 238 ARG A CA 1
ATOM 1860 C C . ARG A 1 238 ? 4.208 24.191 13.609 1.00 89.81 238 ARG A C 1
ATOM 1862 O O . ARG A 1 238 ? 3.258 24.497 12.907 1.00 89.81 238 ARG A O 1
ATOM 1869 N N . THR A 1 239 ? 5.445 24.627 13.373 1.00 92.19 239 THR A N 1
ATOM 1870 C CA . THR A 1 239 ? 5.751 25.563 12.281 1.00 92.19 239 THR A CA 1
ATOM 1871 C C . THR A 1 239 ? 5.416 24.974 10.908 1.00 92.19 239 THR A C 1
ATOM 1873 O O . THR A 1 239 ? 4.916 25.688 10.045 1.00 92.19 239 THR A O 1
ATOM 1876 N N . ALA A 1 240 ? 5.650 23.674 10.695 1.00 89.25 240 ALA A N 1
ATOM 1877 C CA . ALA A 1 240 ? 5.249 23.014 9.455 1.00 89.25 240 ALA A CA 1
ATOM 1878 C C . ALA A 1 240 ? 3.721 22.999 9.279 1.00 89.25 240 ALA A C 1
ATOM 1880 O O . ALA A 1 240 ? 3.240 23.291 8.187 1.00 89.25 240 ALA A O 1
ATOM 1881 N N . ILE A 1 241 ? 2.967 22.707 10.345 1.00 88.88 241 ILE A N 1
ATOM 1882 C CA . ILE A 1 241 ? 1.496 22.730 10.327 1.00 88.88 241 ILE A CA 1
ATOM 1883 C C . ILE A 1 241 ? 0.985 24.137 10.004 1.00 88.88 241 ILE A C 1
ATOM 1885 O O . ILE A 1 241 ? 0.220 24.290 9.059 1.00 88.88 241 ILE A O 1
ATOM 1889 N N . GLU A 1 242 ? 1.469 25.163 10.707 1.00 92.62 242 GLU A N 1
ATOM 1890 C CA . GLU A 1 242 ? 1.070 26.560 10.478 1.00 92.62 242 GLU A CA 1
ATOM 1891 C C . GLU A 1 242 ? 1.358 27.009 9.040 1.00 92.62 242 GLU A C 1
ATOM 1893 O O . GLU A 1 242 ? 0.544 27.687 8.415 1.00 92.62 242 GLU A O 1
ATOM 1898 N N . TRP A 1 243 ? 2.509 26.621 8.482 1.00 92.25 243 TRP A N 1
ATOM 1899 C CA . TRP A 1 243 ? 2.847 26.950 7.099 1.00 92.25 243 TRP A CA 1
ATOM 1900 C C . TRP A 1 243 ? 1.879 26.302 6.103 1.00 92.25 243 TRP A C 1
ATOM 1902 O O . TRP A 1 243 ? 1.419 26.962 5.171 1.00 92.25 243 TRP A O 1
ATOM 1912 N N . VAL A 1 244 ? 1.544 25.028 6.323 1.00 89.00 244 VAL A N 1
ATOM 1913 C CA . VAL A 1 244 ? 0.588 24.290 5.493 1.00 89.00 244 VAL A CA 1
ATOM 1914 C C . VAL A 1 244 ? -0.812 24.901 5.605 1.00 89.00 244 VAL A C 1
ATOM 1916 O O . VAL A 1 244 ? -1.429 25.175 4.579 1.00 89.00 244 VAL A O 1
ATOM 1919 N N . GLU A 1 245 ? -1.297 25.178 6.817 1.00 89.19 245 GLU A N 1
ATOM 1920 C CA . GLU A 1 245 ? -2.606 25.805 7.054 1.00 89.19 245 GLU A CA 1
ATOM 1921 C C . GLU A 1 245 ? -2.708 27.184 6.391 1.00 89.19 245 GLU A C 1
ATOM 1923 O O . GLU A 1 245 ? -3.673 27.461 5.679 1.00 89.19 245 GLU A O 1
ATOM 1928 N N . ASN A 1 246 ? -1.680 28.024 6.537 1.00 91.75 246 ASN A N 1
ATOM 1929 C CA . ASN A 1 246 ? -1.636 29.341 5.900 1.00 91.75 246 ASN A CA 1
ATOM 1930 C C . ASN A 1 246 ? -1.648 29.244 4.371 1.00 91.75 246 ASN A C 1
ATOM 1932 O O . ASN A 1 246 ? -2.322 30.033 3.705 1.00 91.75 246 ASN A O 1
ATOM 1936 N N . PHE A 1 247 ? -0.926 28.273 3.805 1.00 90.06 247 PHE A N 1
ATOM 1937 C CA . PHE A 1 247 ? -0.950 28.019 2.369 1.00 90.06 247 PHE A CA 1
ATOM 1938 C C . PHE A 1 247 ? -2.345 27.588 1.897 1.00 90.06 247 PHE A C 1
ATOM 1940 O O . PHE A 1 247 ? -2.847 28.141 0.919 1.00 90.06 247 PHE A O 1
ATOM 1947 N N . PHE A 1 248 ? -2.999 26.661 2.603 1.00 87.44 248 PHE A N 1
ATOM 1948 C CA . PHE A 1 248 ? -4.358 26.226 2.271 1.00 87.44 248 PHE A CA 1
ATOM 1949 C C . PHE A 1 248 ? -5.362 27.376 2.327 1.00 87.44 248 PHE A C 1
ATOM 1951 O O . PHE A 1 248 ? -6.109 27.563 1.369 1.00 87.44 248 PHE A O 1
ATOM 1958 N N . ASN A 1 249 ? -5.330 28.187 3.385 1.00 87.25 249 ASN A N 1
ATOM 1959 C CA . ASN A 1 249 ? -6.212 29.348 3.517 1.00 87.25 249 ASN A CA 1
ATOM 1960 C C . ASN A 1 249 ? -6.018 30.330 2.355 1.00 87.25 249 ASN A C 1
ATOM 1962 O O . ASN A 1 249 ? -6.990 30.757 1.736 1.00 87.25 249 ASN A O 1
ATOM 1966 N N . TRP A 1 250 ? -4.765 30.608 1.982 1.00 90.31 250 TRP A N 1
ATOM 1967 C CA . TRP A 1 250 ? -4.461 31.468 0.840 1.00 90.31 250 TRP A CA 1
ATOM 1968 C C . TRP A 1 250 ? -5.002 30.909 -0.486 1.00 90.31 250 TRP A C 1
ATOM 1970 O O . TRP A 1 250 ? -5.577 31.659 -1.279 1.00 90.31 250 TRP A O 1
ATOM 1980 N N . VAL A 1 251 ? -4.852 29.599 -0.732 1.00 90.38 251 VAL A N 1
ATOM 1981 C CA . VAL A 1 251 ? -5.374 28.951 -1.947 1.00 90.38 251 VAL A CA 1
ATOM 1982 C C . VAL A 1 251 ? -6.901 28.995 -1.977 1.00 90.38 251 VAL A C 1
ATOM 1984 O O . VAL A 1 251 ? -7.464 29.313 -3.022 1.00 90.38 251 VAL A O 1
ATOM 1987 N N . THR A 1 252 ? -7.575 28.716 -0.860 1.00 86.19 252 THR A N 1
ATOM 1988 C CA . THR A 1 252 ? -9.043 28.737 -0.786 1.00 86.19 252 THR A CA 1
ATOM 1989 C C . THR A 1 252 ? -9.584 30.144 -1.029 1.00 86.19 252 THR A C 1
ATOM 1991 O O . THR A 1 252 ? -10.448 30.325 -1.881 1.00 86.19 252 THR A O 1
ATOM 1994 N N . GLU A 1 253 ? -9.025 31.163 -0.371 1.00 85.69 253 GLU A N 1
ATOM 1995 C CA . GLU A 1 253 ? -9.486 32.550 -0.513 1.00 85.69 253 GLU A CA 1
ATOM 1996 C C . GLU A 1 253 ? -9.290 33.109 -1.928 1.00 85.69 253 GLU A C 1
ATOM 1998 O O . GLU A 1 253 ? -10.131 33.852 -2.435 1.00 85.69 253 GLU A O 1
ATOM 2003 N N . LYS A 1 254 ? -8.169 32.788 -2.586 1.00 90.25 254 LYS A N 1
ATOM 2004 C CA . LYS A 1 254 ? -7.878 33.284 -3.944 1.00 90.25 254 LYS A CA 1
ATOM 2005 C C . LYS A 1 254 ? -8.485 32.417 -5.044 1.00 90.25 254 LYS A C 1
ATOM 2007 O O . LYS A 1 254 ? -8.742 32.919 -6.139 1.00 90.25 254 LYS A O 1
ATOM 2012 N N . GLY A 1 255 ? -8.689 31.134 -4.766 1.00 88.31 255 GLY A N 1
ATOM 2013 C CA . GLY A 1 255 ? -9.176 30.131 -5.706 1.00 88.31 255 GLY A CA 1
ATOM 2014 C C . GLY A 1 255 ? -10.683 29.890 -5.665 1.00 88.31 255 GLY A C 1
ATOM 2015 O O . GLY A 1 255 ? -11.163 29.129 -6.500 1.00 88.31 255 GLY A O 1
ATOM 2016 N N . ASP A 1 256 ? -11.426 30.521 -4.750 1.00 87.44 256 ASP A N 1
ATOM 2017 C CA . ASP A 1 256 ? -12.860 30.270 -4.525 1.00 87.44 256 ASP A CA 1
ATOM 2018 C C . ASP A 1 256 ? -13.692 30.261 -5.818 1.00 87.44 256 ASP A C 1
ATOM 2020 O O . ASP A 1 256 ? -14.460 29.334 -6.082 1.00 87.44 256 ASP A O 1
ATOM 2024 N N . TRP A 1 257 ? -13.461 31.236 -6.703 1.00 89.06 257 TRP A N 1
ATOM 2025 C CA . TRP A 1 257 ? -14.159 31.309 -7.988 1.00 89.06 257 TRP A CA 1
ATOM 2026 C C . TRP A 1 257 ? -13.870 30.093 -8.891 1.00 89.06 257 TRP A C 1
ATOM 2028 O O . TRP A 1 257 ? -14.779 29.572 -9.537 1.00 89.06 257 TRP A O 1
ATOM 2038 N N . LEU A 1 258 ? -12.619 29.618 -8.931 1.00 90.88 258 LEU A N 1
ATOM 2039 C CA . LEU A 1 258 ? -12.199 28.483 -9.753 1.00 90.88 258 LEU A CA 1
ATOM 2040 C C . LEU A 1 258 ? -12.796 27.187 -9.200 1.00 90.88 258 LEU A C 1
ATOM 2042 O O . LEU A 1 258 ? -13.367 26.399 -9.956 1.00 90.88 258 LEU A O 1
ATOM 2046 N N . PHE A 1 259 ? -12.704 26.982 -7.885 1.00 88.69 259 PHE A N 1
ATOM 2047 C CA . PHE A 1 259 ? -13.280 25.813 -7.224 1.00 88.69 259 PHE A CA 1
ATOM 2048 C C . PHE A 1 259 ? -14.802 25.787 -7.351 1.00 88.69 259 PHE A C 1
ATOM 2050 O O . PHE A 1 259 ? -15.373 24.726 -7.603 1.00 88.69 259 PHE A O 1
ATOM 2057 N N . SER A 1 260 ? -15.460 26.945 -7.288 1.00 88.69 260 SER A N 1
ATOM 2058 C CA . SER A 1 260 ? -16.903 27.073 -7.505 1.00 88.69 260 SER A CA 1
ATOM 2059 C C . SER A 1 260 ? -17.319 26.668 -8.922 1.00 88.69 260 SER A C 1
ATOM 2061 O O . SER A 1 260 ? -18.286 25.918 -9.092 1.00 88.69 260 SER A O 1
ATOM 2063 N N . VAL A 1 261 ? -16.570 27.091 -9.948 1.00 91.81 261 VAL A N 1
ATOM 2064 C CA . VAL A 1 261 ? -16.826 26.695 -11.346 1.00 91.81 261 VAL A CA 1
ATOM 2065 C C . VAL A 1 261 ? -16.648 25.187 -11.527 1.00 91.81 261 VAL A C 1
ATOM 2067 O O . VAL A 1 261 ? -17.521 24.534 -12.099 1.00 91.81 261 VAL A O 1
ATOM 2070 N N . ILE A 1 262 ? -15.562 24.615 -11.001 1.00 91.00 262 ILE A N 1
ATOM 2071 C CA . ILE A 1 262 ? -15.307 23.170 -11.092 1.00 91.00 262 ILE A CA 1
ATOM 2072 C C . ILE A 1 262 ? -16.395 22.387 -10.348 1.00 91.00 262 ILE A C 1
ATOM 2074 O O . ILE A 1 262 ? -16.957 21.448 -10.906 1.00 91.00 262 ILE A O 1
ATOM 2078 N N . THR A 1 263 ? -16.748 22.796 -9.127 1.00 91.00 263 THR A N 1
ATOM 2079 C CA . THR A 1 263 ? -17.809 22.163 -8.326 1.00 91.00 263 THR A CA 1
ATOM 2080 C C . THR A 1 263 ? -19.138 22.180 -9.068 1.00 91.00 263 THR A C 1
ATOM 2082 O O . THR A 1 263 ? -19.836 21.170 -9.102 1.00 91.00 263 THR A O 1
ATOM 2085 N N . THR A 1 264 ? -19.478 23.305 -9.698 1.00 91.81 264 THR A N 1
ATOM 2086 C CA . THR A 1 264 ? -20.704 23.434 -10.492 1.00 91.81 264 THR A CA 1
ATOM 2087 C C . THR A 1 264 ? -20.674 22.507 -11.706 1.00 91.81 264 THR A C 1
ATOM 2089 O O . THR A 1 264 ? -21.665 21.837 -11.976 1.00 91.81 264 THR A O 1
ATOM 2092 N N . GLY A 1 265 ? -19.533 22.397 -12.395 1.00 92.44 265 GLY A N 1
ATOM 2093 C CA . GLY A 1 265 ? -19.356 21.454 -13.501 1.00 92.44 265 GLY A CA 1
ATOM 2094 C C . GLY A 1 265 ? -19.506 19.992 -13.069 1.00 92.44 265 GLY A C 1
ATOM 2095 O O . GLY A 1 265 ? -20.215 19.230 -13.722 1.00 92.44 265 GLY A O 1
ATOM 2096 N N . ILE A 1 266 ? -18.900 19.610 -11.939 1.00 92.94 266 ILE A N 1
ATOM 2097 C CA . ILE A 1 266 ? -19.029 18.263 -11.364 1.00 92.94 266 ILE A CA 1
ATOM 2098 C C . ILE A 1 266 ? -20.485 17.978 -10.989 1.00 92.94 266 ILE A C 1
ATOM 2100 O O . ILE A 1 266 ? -21.009 16.932 -11.365 1.00 92.94 266 ILE A O 1
ATOM 2104 N N . ARG A 1 267 ? -21.144 18.907 -10.279 1.00 92.44 267 ARG A N 1
ATOM 2105 C CA . ARG A 1 267 ? -22.564 18.786 -9.910 1.00 92.44 267 ARG A CA 1
ATOM 2106 C C . ARG A 1 267 ? -23.437 18.634 -11.138 1.00 92.44 267 ARG A C 1
ATOM 2108 O O . ARG A 1 267 ? -24.255 17.735 -11.171 1.00 92.44 267 ARG A O 1
ATOM 2115 N N . TRP A 1 268 ? -23.200 19.428 -12.176 1.00 94.12 268 TRP A N 1
ATOM 2116 C CA . TRP A 1 268 ? -23.973 19.328 -13.404 1.00 94.12 268 TRP A CA 1
ATOM 2117 C C . TRP A 1 268 ? -23.888 17.927 -14.022 1.00 94.12 268 TRP A C 1
ATOM 2119 O O . TRP A 1 268 ? -24.922 17.347 -14.340 1.00 94.12 268 TRP A O 1
ATOM 2129 N N . VAL A 1 269 ? -22.693 17.338 -14.153 1.00 94.62 269 VAL A N 1
ATOM 2130 C CA . VAL A 1 269 ? -22.564 15.966 -14.685 1.00 94.62 269 VAL A CA 1
ATOM 2131 C C . VAL A 1 269 ? -23.240 14.953 -13.759 1.00 94.62 269 VAL A C 1
ATOM 2133 O O . VAL A 1 269 ? -23.962 14.076 -14.233 1.00 94.62 269 VAL A O 1
ATOM 2136 N N . LEU A 1 270 ? -23.033 15.094 -12.450 1.00 94.31 270 LEU A N 1
ATOM 2137 C CA . LEU A 1 270 ? -23.595 14.195 -11.452 1.00 94.31 270 LEU A CA 1
ATOM 2138 C C . LEU A 1 270 ? -25.124 14.225 -11.437 1.00 94.31 270 LEU A C 1
ATOM 2140 O O . LEU A 1 270 ? -25.739 13.170 -11.522 1.00 94.31 270 LEU A O 1
ATOM 2144 N N . ASP A 1 271 ? -25.726 15.408 -11.374 1.00 94.12 271 ASP A N 1
ATOM 2145 C CA . ASP A 1 271 ? -27.175 15.595 -11.306 1.00 94.12 271 ASP A CA 1
ATOM 2146 C C . ASP A 1 271 ? -27.849 15.028 -12.566 1.00 94.12 271 ASP A C 1
ATOM 2148 O O . ASP A 1 271 ? -28.902 14.401 -12.484 1.00 94.12 271 ASP A O 1
ATOM 2152 N N . ASN A 1 272 ? -27.211 15.157 -13.738 1.00 95.44 272 ASN A N 1
ATOM 2153 C CA . ASN A 1 272 ? -27.702 14.535 -14.971 1.00 95.44 272 ASN A CA 1
ATOM 2154 C C . ASN A 1 272 ? -27.603 13.001 -14.936 1.00 95.44 272 ASN A C 1
ATOM 2156 O O . ASN A 1 272 ? -28.505 12.317 -15.418 1.00 95.44 272 ASN A O 1
ATOM 2160 N N . LEU A 1 273 ? -26.528 12.439 -14.375 1.00 94.50 273 LEU A N 1
ATOM 2161 C CA . LEU A 1 273 ? -26.412 10.987 -14.214 1.00 94.50 273 LEU A CA 1
ATOM 2162 C C . LEU A 1 273 ? -27.377 10.444 -13.154 1.00 94.50 273 LEU A C 1
ATOM 2164 O O . LEU A 1 273 ? -27.931 9.363 -13.342 1.00 94.50 273 LEU A O 1
ATOM 2168 N N . GLU A 1 274 ? -27.626 11.183 -12.074 1.00 94.62 274 GLU A N 1
ATOM 2169 C CA . GLU A 1 274 ? -28.647 10.837 -11.083 1.00 94.62 274 GLU A CA 1
ATOM 2170 C C . GLU A 1 274 ? -30.051 10.898 -11.682 1.00 94.62 274 GLU A C 1
ATOM 2172 O O . GLU A 1 274 ? -30.825 9.969 -11.480 1.00 94.62 274 GLU A O 1
ATOM 2177 N N . LEU A 1 275 ? -30.355 11.887 -12.521 1.00 94.75 275 LEU A N 1
ATOM 2178 C CA . LEU A 1 275 ? -31.622 11.933 -13.254 1.00 94.75 275 LEU A CA 1
ATOM 2179 C C . LEU A 1 275 ? -31.816 10.674 -14.125 1.00 94.75 275 LEU A C 1
ATOM 2181 O O . LEU A 1 275 ? -32.899 10.082 -14.171 1.00 94.75 275 LEU A O 1
ATOM 2185 N N . ILE A 1 276 ? -30.751 10.210 -14.787 1.00 94.38 276 ILE A N 1
ATOM 2186 C CA . ILE A 1 276 ? -30.789 9.013 -15.642 1.00 94.38 276 ILE A CA 1
ATOM 2187 C C . ILE A 1 276 ? -30.916 7.717 -14.826 1.00 94.38 276 ILE A C 1
ATOM 2189 O O . ILE A 1 276 ? -31.641 6.814 -15.236 1.00 94.38 276 ILE A O 1
ATOM 2193 N N . PHE A 1 277 ? -30.205 7.581 -13.704 1.00 93.69 277 PHE A N 1
ATOM 2194 C CA . PHE A 1 277 ? -30.143 6.314 -12.962 1.00 93.69 277 PHE A CA 1
ATOM 2195 C C . PHE A 1 277 ? -31.124 6.212 -11.791 1.00 93.69 277 PHE A C 1
ATOM 2197 O O . PHE A 1 277 ? -31.573 5.110 -11.473 1.00 93.69 277 PHE A O 1
ATOM 2204 N N . VAL A 1 278 ? -31.430 7.327 -11.132 1.00 94.12 278 VAL A N 1
ATOM 2205 C CA . VAL A 1 278 ? -32.222 7.389 -9.896 1.00 94.12 278 VAL A CA 1
ATOM 2206 C C . VAL A 1 278 ? -33.658 7.810 -10.190 1.00 94.12 278 VAL A C 1
ATOM 2208 O O . VAL A 1 278 ? -34.579 7.074 -9.840 1.00 94.12 278 VAL A O 1
ATOM 2211 N N . ASP A 1 279 ? -33.852 8.948 -10.865 1.00 93.31 279 ASP A N 1
ATOM 2212 C CA . ASP A 1 279 ? -35.196 9.507 -11.099 1.00 93.31 279 ASP A CA 1
ATOM 2213 C C . ASP A 1 279 ? -35.968 8.750 -12.190 1.00 93.31 279 ASP A C 1
ATOM 2215 O O . ASP A 1 279 ? -37.202 8.749 -12.232 1.00 93.31 279 ASP A O 1
ATOM 2219 N N . THR A 1 280 ? -35.246 8.072 -13.084 1.00 94.56 280 THR A N 1
ATOM 2220 C CA . THR A 1 280 ? -35.845 7.229 -14.119 1.00 94.56 280 THR A CA 1
ATOM 2221 C C . THR A 1 280 ? -36.430 5.950 -13.498 1.00 94.56 280 THR A C 1
ATOM 2223 O O . THR A 1 280 ? -35.772 5.309 -12.675 1.00 94.56 280 THR A O 1
ATOM 2226 N N . PRO A 1 281 ? -37.636 5.499 -13.911 1.00 94.38 281 PRO A N 1
ATOM 2227 C CA . PRO A 1 281 ? -38.253 4.294 -13.364 1.00 94.38 281 PRO A CA 1
ATOM 2228 C C . PRO A 1 281 ? -37.320 3.077 -13.391 1.00 94.38 281 PRO A C 1
ATOM 2230 O O . PRO A 1 281 ? -36.752 2.736 -14.432 1.00 94.38 281 PRO A O 1
ATOM 2233 N N . TRP A 1 282 ? -37.218 2.378 -12.256 1.00 93.69 282 TRP A N 1
ATOM 2234 C CA . TRP A 1 282 ? -36.248 1.296 -12.040 1.00 93.69 282 TRP A CA 1
ATOM 2235 C C . TRP A 1 282 ? -36.281 0.207 -13.120 1.00 93.69 282 TRP A C 1
ATOM 2237 O O . TRP A 1 282 ? -35.240 -0.339 -13.470 1.00 93.69 282 TRP A O 1
ATOM 2247 N N . VAL A 1 283 ? -37.459 -0.087 -13.687 1.00 94.56 283 VAL A N 1
ATOM 2248 C CA . VAL A 1 283 ? -37.631 -1.091 -14.752 1.00 94.56 283 VAL A CA 1
ATOM 2249 C C . VAL A 1 283 ? -36.827 -0.709 -15.994 1.00 94.56 283 VAL A C 1
ATOM 2251 O O . VAL A 1 283 ? -36.180 -1.563 -16.598 1.00 94.56 283 VAL A O 1
ATOM 2254 N N . VAL A 1 284 ? -36.831 0.576 -16.355 1.00 95.25 284 VAL A N 1
ATOM 2255 C CA . VAL A 1 284 ? -36.107 1.095 -17.519 1.00 95.25 284 VAL A CA 1
ATOM 2256 C C . VAL A 1 284 ? -34.608 0.954 -17.279 1.00 95.25 284 VAL A C 1
ATOM 2258 O O . VAL A 1 284 ? -33.922 0.316 -18.076 1.00 95.25 284 VAL A O 1
ATOM 2261 N N . VAL A 1 285 ? -34.118 1.447 -16.140 1.00 94.94 285 VAL A N 1
ATOM 2262 C CA . VAL A 1 285 ? -32.694 1.398 -15.774 1.00 94.94 285 VAL A CA 1
ATOM 2263 C C . VAL A 1 285 ? -32.200 -0.048 -15.658 1.00 94.94 285 VAL A C 1
ATOM 2265 O O . VAL A 1 285 ? -31.181 -0.402 -16.251 1.00 94.94 285 VAL A O 1
ATOM 2268 N N . ALA A 1 286 ? -32.950 -0.921 -14.979 1.00 94.88 286 ALA A N 1
ATOM 2269 C CA . ALA A 1 286 ? -32.620 -2.337 -14.851 1.00 94.88 286 ALA A CA 1
ATOM 2270 C C . ALA A 1 286 ? -32.564 -3.030 -16.217 1.00 94.88 286 ALA A C 1
ATOM 2272 O O . ALA A 1 286 ? -31.593 -3.726 -16.514 1.00 94.88 286 ALA A O 1
ATOM 2273 N N . SER A 1 287 ? -33.572 -2.815 -17.071 1.00 95.31 287 SER A N 1
ATOM 2274 C CA . SER A 1 287 ? -33.606 -3.407 -18.412 1.00 95.31 287 SER A CA 1
ATOM 2275 C C . SER A 1 287 ? -32.417 -2.956 -19.261 1.00 95.31 287 SER A C 1
ATOM 2277 O O . SER A 1 287 ? -31.805 -3.781 -19.939 1.00 95.31 287 SER A O 1
ATOM 2279 N N . PHE A 1 288 ? -32.029 -1.682 -19.159 1.00 95.44 288 PHE A N 1
ATOM 2280 C CA . PHE A 1 288 ? -30.902 -1.121 -19.891 1.00 95.44 288 PHE A CA 1
ATOM 2281 C C . PHE A 1 288 ? -29.567 -1.697 -19.413 1.00 95.44 288 PHE A C 1
ATOM 2283 O O . PHE A 1 288 ? -28.768 -2.143 -20.235 1.00 95.44 288 PHE A O 1
ATOM 2290 N N . ILE A 1 289 ? -29.345 -1.774 -18.096 1.00 94.62 289 ILE A N 1
ATOM 2291 C CA . ILE A 1 289 ? -28.131 -2.377 -17.527 1.00 94.62 289 ILE A CA 1
ATOM 2292 C C . ILE A 1 289 ? -28.024 -3.855 -17.929 1.00 94.62 289 ILE A C 1
ATOM 2294 O O . ILE A 1 289 ? -26.965 -4.296 -18.383 1.00 94.62 289 ILE A O 1
ATOM 2298 N N . ILE A 1 290 ? -29.112 -4.623 -17.809 1.00 95.81 290 ILE A N 1
ATOM 2299 C CA . ILE A 1 290 ? -29.144 -6.047 -18.181 1.00 95.81 290 ILE A CA 1
ATOM 2300 C C . ILE A 1 290 ? -28.852 -6.219 -19.674 1.00 95.81 290 ILE A C 1
ATOM 2302 O O . ILE A 1 290 ? -28.040 -7.071 -20.044 1.00 95.81 290 ILE A O 1
ATOM 2306 N N . LEU A 1 291 ? -29.467 -5.396 -20.527 1.00 96.38 291 LEU A N 1
ATOM 2307 C CA . LEU A 1 291 ? -29.253 -5.425 -21.969 1.00 96.38 291 LEU A CA 1
ATOM 2308 C C . LEU A 1 291 ? -27.797 -5.093 -22.316 1.00 96.38 291 LEU A C 1
ATOM 2310 O O . LEU A 1 291 ? -27.138 -5.894 -22.975 1.00 96.38 291 LEU A O 1
ATOM 2314 N N . LEU A 1 292 ? -27.254 -3.976 -21.825 1.00 95.44 292 LEU A N 1
ATOM 2315 C CA . LEU A 1 292 ? -25.858 -3.601 -22.076 1.00 95.44 292 LEU A CA 1
ATOM 2316 C C . LEU A 1 292 ? -24.865 -4.651 -21.569 1.00 95.44 292 LEU A C 1
ATOM 2318 O O . LEU A 1 292 ? -23.873 -4.938 -22.242 1.00 95.44 292 LEU A O 1
ATOM 2322 N N . THR A 1 293 ? -25.140 -5.268 -20.419 1.00 95.94 293 THR A N 1
ATOM 2323 C CA . THR A 1 293 ? -24.316 -6.367 -19.898 1.00 95.94 293 THR A CA 1
ATOM 2324 C C . THR A 1 293 ? -24.386 -7.586 -20.818 1.00 95.94 293 THR A C 1
ATOM 2326 O O . THR A 1 293 ? -23.363 -8.216 -21.085 1.00 95.94 293 THR A O 1
ATOM 2329 N N . ALA A 1 294 ? -25.569 -7.902 -21.356 1.00 95.94 294 ALA A N 1
ATOM 2330 C CA . ALA A 1 294 ? -25.746 -9.007 -22.292 1.00 95.94 294 ALA A CA 1
ATOM 2331 C C . ALA A 1 294 ? -24.996 -8.784 -23.611 1.00 95.94 294 ALA A C 1
ATOM 2333 O O . ALA A 1 294 ? -24.416 -9.740 -24.129 1.00 95.94 294 ALA A O 1
ATOM 2334 N N . LEU A 1 295 ? -24.989 -7.552 -24.136 1.00 96.50 295 LEU A N 1
ATOM 2335 C CA . LEU A 1 295 ? -24.262 -7.210 -25.363 1.00 96.50 295 LEU A CA 1
ATOM 2336 C C . LEU A 1 295 ? -22.741 -7.193 -25.152 1.00 96.50 295 LEU A C 1
ATOM 2338 O O . LEU A 1 295 ? -22.015 -7.683 -26.011 1.00 96.50 295 LEU A O 1
ATOM 2342 N N . SER A 1 296 ? -22.261 -6.664 -24.024 1.00 96.00 296 SER A N 1
ATOM 2343 C CA . SER A 1 296 ? -20.822 -6.473 -23.783 1.00 96.00 296 SER A CA 1
ATOM 2344 C C . SER A 1 296 ? -20.120 -7.713 -23.221 1.00 96.00 296 SER A C 1
ATOM 2346 O O . SER A 1 296 ? -19.002 -8.022 -23.621 1.00 96.00 296 SER A O 1
ATOM 2348 N N . ALA A 1 297 ? -20.757 -8.430 -22.288 1.00 94.31 297 ALA A N 1
ATOM 2349 C CA . ALA A 1 297 ? -20.157 -9.542 -21.538 1.00 94.31 297 ALA A CA 1
ATOM 2350 C C . ALA A 1 297 ? -20.894 -10.886 -21.727 1.00 94.31 297 ALA A C 1
ATOM 2352 O O . ALA A 1 297 ? -20.506 -11.909 -21.155 1.00 94.31 297 ALA A O 1
ATOM 2353 N N . GLY A 1 298 ? -21.952 -10.910 -22.543 1.00 94.94 298 GLY A N 1
ATOM 2354 C CA . GLY A 1 298 ? -22.716 -12.109 -22.877 1.00 94.94 298 GLY A CA 1
ATOM 2355 C C . GLY A 1 298 ? -23.841 -12.451 -21.891 1.00 94.94 298 GLY A C 1
ATOM 2356 O O . GLY A 1 298 ? -23.987 -11.888 -20.806 1.00 94.94 298 GLY A O 1
ATOM 2357 N N . ARG A 1 299 ? -24.660 -13.444 -22.269 1.00 93.56 299 ARG A N 1
ATOM 2358 C CA . ARG A 1 299 ? -25.901 -13.816 -21.553 1.00 93.56 299 ARG A CA 1
ATOM 2359 C C . ARG A 1 299 ? -25.681 -14.256 -20.102 1.00 93.56 299 ARG A C 1
ATOM 2361 O O . ARG A 1 299 ? -26.523 -13.984 -19.256 1.00 93.56 299 ARG A O 1
ATOM 2368 N N . ARG A 1 300 ? -24.563 -14.929 -19.802 1.00 94.81 300 ARG A N 1
ATOM 2369 C CA . ARG A 1 300 ? -24.260 -15.395 -18.436 1.00 94.81 300 ARG A CA 1
ATOM 2370 C C . ARG A 1 300 ? -24.059 -14.217 -17.480 1.00 94.81 300 ARG A C 1
ATOM 2372 O O . ARG A 1 300 ? -24.659 -14.207 -16.413 1.00 94.81 300 ARG A O 1
ATOM 2379 N N . ALA A 1 301 ? -23.281 -13.213 -17.887 1.00 95.25 301 ALA A N 1
ATOM 2380 C CA . ALA A 1 301 ? -23.055 -12.006 -17.095 1.00 95.25 301 ALA A CA 1
ATOM 2381 C C . ALA A 1 301 ? -24.357 -11.220 -16.870 1.00 95.25 301 ALA A C 1
ATOM 2383 O O . ALA A 1 301 ? -24.604 -10.743 -15.767 1.00 95.25 301 ALA A O 1
ATOM 2384 N N . ALA A 1 302 ? -25.227 -11.161 -17.882 1.00 95.38 302 ALA A N 1
ATOM 2385 C CA . ALA A 1 302 ? -26.522 -10.492 -17.772 1.00 95.38 302 ALA A CA 1
ATOM 2386 C C . ALA A 1 302 ? -27.453 -11.136 -16.732 1.00 95.38 302 ALA A C 1
ATOM 2388 O O . ALA A 1 302 ? -28.136 -10.416 -16.010 1.00 95.38 302 ALA A O 1
ATOM 2389 N N . ILE A 1 303 ? -27.456 -12.470 -16.612 1.00 96.25 303 ILE A N 1
ATOM 2390 C CA . ILE A 1 303 ? -28.237 -13.176 -15.579 1.00 96.25 303 ILE A CA 1
ATOM 2391 C C . ILE A 1 303 ? -27.727 -12.810 -14.181 1.00 96.25 303 ILE A C 1
ATOM 2393 O O . ILE A 1 303 ? -28.530 -12.517 -13.298 1.00 96.25 303 ILE A O 1
ATOM 2397 N N . PHE A 1 304 ? -26.405 -12.774 -13.982 1.00 96.50 304 PHE A N 1
ATOM 2398 C CA . PHE A 1 304 ? -25.824 -12.352 -12.705 1.00 96.50 304 PHE A CA 1
ATOM 2399 C C . PHE A 1 304 ? -26.133 -10.886 -12.384 1.00 96.50 304 PHE A C 1
ATOM 2401 O O . PHE A 1 304 ? -26.523 -10.584 -11.259 1.00 96.50 304 PHE A O 1
ATOM 2408 N N . ALA A 1 305 ? -26.028 -9.987 -13.367 1.00 94.81 305 ALA A N 1
ATOM 2409 C CA . ALA A 1 305 ? -26.390 -8.581 -13.197 1.00 94.81 305 ALA A CA 1
ATOM 2410 C C . ALA A 1 305 ? -27.877 -8.416 -12.848 1.00 94.81 305 ALA A C 1
ATOM 2412 O O . ALA A 1 305 ? -28.207 -7.685 -11.919 1.00 94.81 305 ALA A O 1
ATOM 2413 N N . ALA A 1 306 ? -28.772 -9.142 -13.526 1.00 95.50 306 ALA A N 1
ATOM 2414 C CA . ALA A 1 306 ? -30.202 -9.139 -13.228 1.00 95.50 30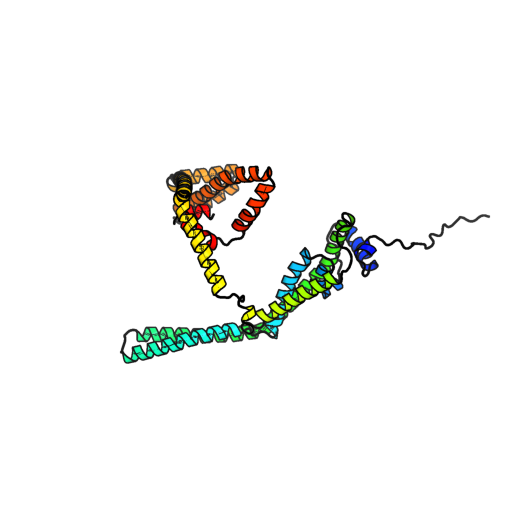6 ALA A CA 1
ATOM 2415 C C . ALA A 1 306 ? -30.493 -9.640 -11.806 1.00 95.50 306 ALA A C 1
ATOM 2417 O O . ALA A 1 306 ? -31.256 -9.007 -11.079 1.00 95.50 306 ALA A O 1
ATOM 2418 N N . ALA A 1 307 ? -29.856 -10.738 -11.389 1.00 96.56 307 ALA A N 1
ATOM 2419 C CA . ALA A 1 307 ? -29.999 -11.277 -10.039 1.00 96.56 307 ALA A CA 1
ATOM 2420 C C . ALA A 1 307 ? -29.505 -10.286 -8.971 1.00 96.56 307 ALA A C 1
ATOM 2422 O O . ALA A 1 307 ? -30.171 -10.095 -7.956 1.00 96.56 307 ALA A O 1
ATOM 2423 N N . PHE A 1 308 ? -28.377 -9.612 -9.216 1.00 94.44 308 PHE A N 1
ATOM 2424 C CA . PHE A 1 308 ? -27.833 -8.609 -8.301 1.00 94.44 308 PHE A CA 1
ATOM 2425 C C . PHE A 1 308 ? -28.722 -7.361 -8.209 1.00 94.44 308 PHE A C 1
ATOM 2427 O O . PHE A 1 308 ? -29.012 -6.888 -7.113 1.00 94.44 308 PHE A O 1
ATOM 2434 N N . LEU A 1 309 ? -29.215 -6.854 -9.341 1.00 94.56 309 LEU A N 1
ATOM 2435 C CA . LEU A 1 309 ? -30.151 -5.726 -9.368 1.00 94.56 309 LEU A CA 1
ATOM 2436 C C . LEU A 1 309 ? -31.467 -6.064 -8.657 1.00 94.56 309 LEU A C 1
ATOM 2438 O O . LEU A 1 309 ? -31.961 -5.256 -7.872 1.00 94.56 309 LEU A O 1
ATOM 2442 N N . ALA A 1 310 ? -32.002 -7.269 -8.877 1.00 94.94 310 ALA A N 1
ATOM 2443 C CA . ALA A 1 310 ? -33.190 -7.751 -8.178 1.00 94.94 310 ALA A CA 1
ATOM 2444 C C . ALA A 1 310 ? -32.956 -7.846 -6.663 1.00 94.94 310 ALA A C 1
ATOM 2446 O O . ALA A 1 310 ? -33.813 -7.431 -5.888 1.00 94.94 310 ALA A O 1
ATOM 2447 N N . TYR A 1 311 ? -31.784 -8.324 -6.238 1.00 96.25 311 TYR A N 1
ATOM 2448 C CA . TYR A 1 311 ? -31.393 -8.381 -4.830 1.00 96.25 311 TYR A CA 1
ATOM 2449 C C . TYR A 1 311 ? -31.314 -6.987 -4.186 1.00 96.25 311 TYR A C 1
ATOM 2451 O O . TYR A 1 311 ? -31.901 -6.761 -3.129 1.00 96.25 311 TYR A O 1
ATOM 2459 N N . MET A 1 312 ? -30.652 -6.028 -4.842 1.00 94.12 312 MET A N 1
ATOM 2460 C CA . MET A 1 312 ? -30.558 -4.647 -4.350 1.00 94.12 312 MET A CA 1
ATOM 2461 C C . MET A 1 312 ? -31.933 -3.976 -4.254 1.00 94.12 312 MET A C 1
ATOM 2463 O O . MET A 1 312 ? -32.202 -3.255 -3.291 1.00 94.12 312 MET A O 1
ATOM 2467 N N . GLY A 1 313 ? -32.811 -4.239 -5.227 1.00 93.62 313 GLY A N 1
ATOM 2468 C CA . GLY A 1 313 ? -34.202 -3.790 -5.200 1.00 93.62 313 GLY A CA 1
ATOM 2469 C C . GLY A 1 313 ? -34.998 -4.417 -4.056 1.00 93.62 313 GLY A C 1
ATOM 2470 O O . GLY A 1 313 ? -35.671 -3.702 -3.320 1.00 93.62 313 GLY A O 1
ATOM 2471 N N . PHE A 1 314 ? -34.869 -5.731 -3.855 1.00 95.81 314 PHE A N 1
ATOM 2472 C CA . PHE A 1 314 ? -35.566 -6.470 -2.798 1.00 95.81 314 PHE A CA 1
ATOM 2473 C C . PHE A 1 314 ? -35.213 -5.971 -1.391 1.00 95.81 314 PHE A C 1
ATOM 2475 O O . PHE A 1 314 ? -36.087 -5.874 -0.536 1.00 95.81 314 PHE A O 1
ATOM 2482 N N . LEU A 1 315 ? -33.950 -5.605 -1.158 1.00 95.56 315 LEU A N 1
ATOM 2483 C CA . LEU A 1 315 ? -33.500 -5.047 0.121 1.00 95.56 315 LEU A CA 1
ATOM 2484 C C . LEU A 1 315 ? -33.811 -3.552 0.306 1.00 95.56 315 LEU A C 1
ATOM 2486 O O . LEU A 1 315 ? -33.477 -2.989 1.345 1.00 95.56 315 LEU A O 1
ATOM 2490 N N . GLY A 1 316 ? -34.414 -2.890 -0.684 1.00 94.25 316 GLY A N 1
ATOM 2491 C CA . GLY A 1 316 ? -34.713 -1.458 -0.617 1.00 94.25 316 GLY A CA 1
ATOM 2492 C C . GLY A 1 316 ? -33.489 -0.549 -0.783 1.00 94.25 316 GLY A C 1
ATOM 2493 O O . GLY A 1 316 ? -33.566 0.642 -0.495 1.00 94.25 316 GLY A O 1
ATOM 2494 N N . PHE A 1 317 ? -32.361 -1.070 -1.279 1.00 95.38 317 PHE A N 1
ATOM 2495 C CA . PHE A 1 317 ? -31.131 -0.297 -1.508 1.00 95.38 317 PHE A CA 1
ATOM 2496 C C . PHE A 1 317 ? -30.989 0.228 -2.943 1.00 95.38 317 PHE A C 1
ATOM 2498 O O . PHE A 1 317 ? -29.916 0.704 -3.313 1.00 95.38 317 PHE A O 1
ATOM 2505 N N . TRP A 1 318 ? -32.052 0.170 -3.751 1.00 94.44 318 TRP A N 1
ATOM 2506 C CA . TRP A 1 318 ? -32.037 0.595 -5.155 1.00 94.44 318 TRP A CA 1
ATOM 2507 C C . TRP A 1 318 ? -31.525 2.029 -5.342 1.00 94.44 318 TRP A C 1
ATOM 2509 O O . TRP A 1 318 ? -30.550 2.250 -6.057 1.00 94.44 318 TRP A O 1
ATOM 2519 N N . GLU A 1 319 ? -32.138 2.996 -4.657 1.00 93.88 319 GLU A N 1
ATOM 2520 C CA . GLU A 1 319 ? -31.798 4.418 -4.791 1.00 93.88 319 GLU A CA 1
ATOM 2521 C C . GLU A 1 319 ? -30.341 4.692 -4.395 1.00 93.88 319 GLU A C 1
ATOM 2523 O O . GLU A 1 319 ? -29.605 5.379 -5.106 1.00 93.88 319 GLU A O 1
ATOM 2528 N N . LYS A 1 320 ? -29.883 4.083 -3.292 1.00 93.38 320 LYS A N 1
ATOM 2529 C CA . LYS A 1 320 ? -28.490 4.190 -2.842 1.00 93.38 320 LYS A CA 1
ATOM 2530 C C . LYS A 1 320 ? -27.530 3.585 -3.863 1.00 93.38 320 LYS A C 1
ATOM 2532 O O . LYS A 1 320 ? -26.536 4.225 -4.188 1.00 93.38 320 LYS A O 1
ATOM 2537 N N . ALA A 1 321 ? -27.849 2.414 -4.414 1.00 93.69 321 ALA A N 1
ATOM 2538 C CA . ALA A 1 321 ? -27.028 1.758 -5.429 1.00 93.69 321 ALA A CA 1
ATOM 2539 C C . ALA A 1 321 ? -26.899 2.597 -6.706 1.00 93.69 321 ALA A C 1
ATOM 2541 O O . ALA A 1 321 ? -25.793 2.773 -7.217 1.00 93.69 321 ALA A O 1
ATOM 2542 N N . MET A 1 322 ? -28.012 3.145 -7.199 1.00 95.50 322 MET A N 1
ATOM 2543 C CA . MET A 1 322 ? -28.022 3.995 -8.391 1.00 95.50 322 MET A CA 1
ATOM 2544 C C . MET A 1 322 ? -27.304 5.327 -8.146 1.00 95.50 322 MET A C 1
ATOM 2546 O O . MET A 1 322 ? -26.567 5.781 -9.015 1.00 95.50 322 MET A O 1
ATOM 2550 N N . THR A 1 323 ? -27.410 5.895 -6.939 1.00 93.56 323 THR A N 1
ATOM 2551 C CA . THR A 1 323 ? -26.618 7.071 -6.535 1.00 93.56 323 THR A CA 1
ATOM 2552 C C . THR A 1 323 ? -25.118 6.761 -6.574 1.00 93.56 323 THR A C 1
ATOM 2554 O O . THR A 1 323 ? -24.332 7.537 -7.108 1.00 93.56 323 THR A O 1
ATOM 2557 N N . THR A 1 324 ? -24.689 5.606 -6.054 1.00 93.75 324 THR A N 1
ATOM 2558 C CA . THR A 1 324 ? -23.277 5.190 -6.121 1.00 93.75 324 THR A CA 1
ATOM 2559 C C . THR A 1 324 ? -22.815 4.978 -7.563 1.00 93.75 324 THR A C 1
ATOM 2561 O O . THR A 1 324 ? -21.703 5.374 -7.909 1.00 93.75 324 THR A O 1
ATOM 2564 N N . LEU A 1 325 ? -23.666 4.402 -8.417 1.00 93.00 325 LEU A N 1
ATOM 2565 C CA . LEU A 1 325 ? -23.379 4.236 -9.842 1.00 93.00 325 LEU A CA 1
ATOM 2566 C C . LEU A 1 325 ? -23.227 5.593 -10.548 1.00 93.00 325 LEU A C 1
ATOM 2568 O O . LEU A 1 325 ? -22.303 5.762 -11.339 1.00 93.00 325 LEU A O 1
ATOM 2572 N N . ALA A 1 326 ? -24.084 6.568 -10.230 1.00 94.56 326 ALA A N 1
ATOM 2573 C CA . ALA A 1 326 ? -23.993 7.928 -10.755 1.00 94.56 326 ALA A CA 1
ATOM 2574 C C . ALA A 1 326 ? -22.701 8.628 -10.300 1.00 94.56 326 ALA A C 1
ATOM 2576 O O . ALA A 1 326 ? -22.017 9.240 -11.120 1.00 94.56 326 ALA A O 1
ATOM 2577 N N . LEU A 1 327 ? -22.310 8.478 -9.029 1.00 93.75 327 LEU A N 1
ATOM 2578 C CA . LEU A 1 327 ? -21.053 9.016 -8.492 1.00 93.75 327 LEU A CA 1
ATOM 2579 C C . LEU A 1 327 ? -19.826 8.427 -9.202 1.00 93.75 327 LEU A C 1
ATOM 2581 O O . LEU A 1 327 ? -18.998 9.175 -9.720 1.00 93.75 327 LEU A O 1
ATOM 2585 N N . LEU A 1 328 ? -19.739 7.094 -9.279 1.00 94.56 328 LEU A N 1
ATOM 2586 C CA . LEU A 1 328 ? -18.654 6.390 -9.974 1.00 94.56 328 LEU A CA 1
ATOM 2587 C C . LEU A 1 328 ? -18.630 6.723 -11.470 1.00 94.56 328 LEU A C 1
ATOM 2589 O O . LEU A 1 328 ? -17.565 6.938 -12.043 1.00 94.56 328 LEU A O 1
ATOM 2593 N N . GLY A 1 329 ? -19.802 6.803 -12.102 1.00 94.38 329 GLY A N 1
ATOM 2594 C CA . GLY A 1 329 ? -19.944 7.193 -13.502 1.00 94.38 329 GLY A CA 1
ATOM 2595 C C . GLY A 1 329 ? -19.466 8.621 -13.752 1.00 94.38 329 GLY A C 1
ATOM 2596 O O . GLY A 1 329 ? -18.740 8.857 -14.714 1.00 94.38 329 GLY A O 1
ATOM 2597 N N . THR A 1 330 ? -19.795 9.556 -12.859 1.00 95.00 330 THR A N 1
ATOM 2598 C CA . THR A 1 330 ? -19.322 10.947 -12.929 1.00 95.00 330 THR A CA 1
ATOM 2599 C C . THR A 1 330 ? -17.800 10.998 -12.844 1.00 95.00 330 THR A C 1
ATOM 2601 O O . THR A 1 330 ? -17.164 11.606 -13.705 1.00 95.00 330 THR A O 1
ATOM 2604 N N . ALA A 1 331 ? -17.209 10.317 -11.855 1.00 94.31 331 ALA A N 1
ATOM 2605 C CA . ALA A 1 331 ? -15.758 10.248 -11.689 1.00 94.31 331 ALA A CA 1
ATOM 2606 C C . ALA A 1 331 ? -15.081 9.656 -12.936 1.00 94.31 331 ALA A C 1
ATOM 2608 O O . ALA A 1 331 ? -14.131 10.233 -13.466 1.00 94.31 331 ALA A O 1
ATOM 2609 N N . ALA A 1 332 ? -15.624 8.560 -13.476 1.00 94.94 332 ALA A N 1
ATOM 2610 C CA . ALA A 1 332 ? -15.104 7.915 -14.678 1.00 94.94 332 ALA A CA 1
ATOM 2611 C C . ALA A 1 332 ? -15.181 8.827 -15.913 1.00 94.94 332 ALA A C 1
ATOM 2613 O O . ALA A 1 332 ? -14.198 8.959 -16.642 1.00 94.94 332 ALA A O 1
ATOM 2614 N N . VAL A 1 333 ? -16.319 9.491 -16.141 1.00 94.81 333 VAL A N 1
ATOM 2615 C CA . VAL A 1 333 ? -16.508 10.420 -17.266 1.00 94.81 333 VAL A CA 1
ATOM 2616 C C . VAL A 1 333 ? -15.524 11.584 -17.174 1.00 94.81 333 VAL A C 1
ATOM 2618 O O . VAL A 1 333 ? -14.834 11.877 -18.150 1.00 94.81 333 VAL A O 1
ATOM 2621 N N . LEU A 1 334 ? -15.400 12.214 -16.003 1.00 93.94 334 LEU A N 1
ATOM 2622 C CA . LEU A 1 334 ? -14.465 13.322 -15.794 1.00 93.94 334 LEU A CA 1
ATOM 2623 C C . LEU A 1 334 ? -13.006 12.874 -15.945 1.00 93.94 334 LEU A C 1
ATOM 2625 O O . LEU A 1 334 ? -12.223 13.549 -16.614 1.00 93.94 334 LEU A O 1
ATOM 2629 N N . SER A 1 335 ? -12.651 11.711 -15.396 1.00 93.50 335 SER A N 1
ATOM 2630 C CA . SER A 1 335 ? -11.315 11.122 -15.520 1.00 93.50 335 SER A CA 1
ATOM 2631 C C . SER A 1 335 ? -10.953 10.821 -16.975 1.00 93.50 335 SER A C 1
ATOM 2633 O O . SER A 1 335 ? -9.838 11.100 -17.404 1.00 93.50 335 SER A O 1
ATOM 2635 N N . ILE A 1 336 ? -11.899 10.342 -17.787 1.00 95.31 336 ILE A N 1
ATOM 2636 C CA . ILE A 1 336 ? -11.688 10.110 -19.222 1.00 95.31 336 ILE A CA 1
ATOM 2637 C C . ILE A 1 336 ? -11.521 11.438 -19.972 1.00 95.31 336 ILE A C 1
ATOM 2639 O O . ILE A 1 336 ? -10.567 11.594 -20.739 1.00 95.31 336 ILE A O 1
ATOM 2643 N N . ILE A 1 337 ? -12.419 12.402 -19.736 1.00 95.31 337 ILE A N 1
ATOM 2644 C CA . ILE A 1 337 ? -12.419 13.707 -20.416 1.00 95.31 337 ILE A CA 1
ATOM 2645 C C . ILE A 1 337 ? -11.134 14.486 -20.126 1.00 95.31 337 ILE A C 1
ATOM 2647 O O . ILE A 1 337 ? -10.603 15.133 -21.025 1.00 95.31 337 ILE A O 1
ATOM 2651 N N . ILE A 1 338 ? -10.619 14.424 -18.897 1.00 93.19 338 ILE A N 1
ATOM 2652 C CA . ILE A 1 338 ? -9.425 15.171 -18.481 1.00 93.19 338 ILE A CA 1
ATOM 2653 C C . ILE A 1 338 ? -8.153 14.340 -18.695 1.00 93.19 338 ILE A C 1
ATOM 2655 O O . ILE A 1 338 ? -7.152 14.835 -19.221 1.00 93.19 338 ILE A O 1
ATOM 2659 N N . GLY A 1 339 ? -8.184 13.064 -18.316 1.00 94.00 339 GLY A N 1
ATOM 2660 C CA . GLY A 1 339 ? -7.031 12.171 -18.300 1.00 94.00 339 GLY A CA 1
ATOM 2661 C C . GLY A 1 339 ? -6.529 11.786 -19.688 1.00 94.00 339 GLY A C 1
ATOM 2662 O O . GLY A 1 339 ? -5.316 11.774 -19.897 1.00 94.00 339 GLY A O 1
ATOM 2663 N N . ILE A 1 340 ? -7.414 11.532 -20.664 1.00 95.69 340 ILE A N 1
ATOM 2664 C CA . ILE A 1 340 ? -6.980 11.167 -22.026 1.00 95.69 340 ILE A CA 1
ATOM 2665 C C . ILE A 1 340 ? -6.233 12.326 -22.709 1.00 95.69 340 ILE A C 1
ATOM 2667 O O . ILE A 1 340 ? -5.108 12.102 -23.173 1.00 95.69 340 ILE A O 1
ATOM 2671 N N . PRO A 1 341 ? -6.768 13.566 -22.764 1.00 94.88 341 PRO A N 1
ATOM 2672 C CA . PRO A 1 341 ? -6.041 14.688 -23.355 1.00 94.88 341 PRO A CA 1
ATOM 2673 C C . PRO A 1 341 ? -4.728 14.992 -22.634 1.00 94.88 341 PRO A C 1
ATOM 2675 O O . PRO A 1 341 ? -3.710 15.222 -23.292 1.00 94.88 341 PRO A O 1
ATOM 2678 N N . LEU A 1 342 ? -4.724 14.948 -21.296 1.00 93.75 342 LEU A N 1
ATOM 2679 C CA . LEU A 1 342 ? -3.519 15.179 -20.500 1.00 93.75 342 LEU A CA 1
ATOM 2680 C C . LEU A 1 342 ? -2.455 14.106 -20.771 1.00 93.75 342 LEU A C 1
ATOM 2682 O O . LEU A 1 342 ? -1.290 14.434 -20.998 1.00 93.75 342 LEU A O 1
ATOM 2686 N N . GLY A 1 343 ? -2.855 12.834 -20.827 1.00 93.62 343 GLY A N 1
ATOM 2687 C CA . GLY A 1 343 ? -1.977 11.712 -21.154 1.00 93.62 343 GLY A CA 1
ATOM 2688 C C . GLY A 1 343 ? -1.378 11.831 -22.556 1.00 93.62 343 GLY A C 1
ATOM 2689 O O . GLY A 1 343 ? -0.165 11.683 -22.729 1.00 93.62 343 GLY A O 1
ATOM 2690 N N . LEU A 1 344 ? -2.195 12.191 -23.551 1.00 94.31 344 LEU A N 1
ATOM 2691 C CA . LEU A 1 344 ? -1.731 12.422 -24.921 1.00 94.31 344 LEU A CA 1
ATOM 2692 C C . LEU A 1 344 ? -0.751 13.605 -25.005 1.00 94.31 344 LEU A C 1
ATOM 2694 O O . LEU A 1 344 ? 0.234 13.552 -25.747 1.00 94.31 344 LEU A O 1
ATOM 2698 N N . PHE A 1 345 ? -0.990 14.667 -24.232 1.00 94.25 345 PHE A N 1
ATOM 2699 C CA . PHE A 1 345 ? -0.103 15.826 -24.164 1.00 94.25 345 PHE A CA 1
ATOM 2700 C C . PHE A 1 345 ? 1.251 15.484 -23.521 1.00 94.25 345 PHE A C 1
ATOM 2702 O O . PHE A 1 345 ? 2.300 15.853 -24.060 1.00 94.25 345 PHE A O 1
ATOM 2709 N N . CYS A 1 346 ? 1.243 14.718 -22.427 1.00 93.81 346 CYS A N 1
ATOM 2710 C CA . CYS A 1 346 ? 2.445 14.202 -21.769 1.00 93.81 346 CYS A CA 1
ATOM 2711 C C . CYS A 1 346 ? 3.275 13.305 -22.690 1.00 93.81 346 CYS A C 1
ATOM 2713 O O . CYS A 1 346 ? 4.500 13.435 -22.724 1.00 93.81 346 CYS A O 1
ATOM 2715 N N . ALA A 1 347 ? 2.623 12.449 -23.484 1.00 92.62 347 ALA A N 1
ATOM 2716 C CA . ALA A 1 347 ? 3.298 11.532 -24.401 1.00 92.62 347 ALA A CA 1
ATOM 2717 C C . ALA A 1 347 ? 4.170 12.260 -25.440 1.00 92.62 347 ALA A C 1
ATOM 2719 O O . ALA A 1 347 ? 5.203 11.744 -25.860 1.00 92.62 347 ALA A O 1
ATOM 2720 N N . ARG A 1 348 ? 3.794 13.485 -25.832 1.00 93.00 348 ARG A N 1
ATOM 2721 C CA . ARG A 1 348 ? 4.552 14.296 -26.799 1.00 93.00 348 ARG A CA 1
ATOM 2722 C C . ARG A 1 348 ? 5.619 15.189 -26.162 1.00 93.00 348 ARG A C 1
ATOM 2724 O O . ARG A 1 348 ? 6.432 15.761 -26.886 1.00 93.00 348 ARG A O 1
ATOM 2731 N N . ARG A 1 349 ? 5.618 15.368 -24.835 1.00 95.50 349 ARG A N 1
ATOM 2732 C CA . ARG A 1 349 ? 6.490 16.329 -24.135 1.00 95.50 349 ARG A CA 1
ATOM 2733 C C . ARG A 1 349 ? 7.116 15.704 -22.881 1.00 95.50 349 ARG A C 1
ATOM 2735 O O . ARG A 1 349 ? 6.555 15.844 -21.793 1.00 95.50 349 ARG A O 1
ATOM 2742 N N . PRO A 1 350 ? 8.335 15.135 -22.982 1.00 91.94 350 PRO A N 1
ATOM 2743 C CA . PRO A 1 350 ? 9.016 14.492 -21.852 1.00 91.94 350 PRO A CA 1
ATOM 2744 C C . PRO A 1 350 ? 9.180 15.394 -20.620 1.00 91.94 350 PRO A C 1
ATOM 2746 O O . PRO A 1 350 ? 9.088 14.925 -19.491 1.00 91.94 350 PRO A O 1
ATOM 2749 N N . ARG A 1 351 ? 9.365 16.708 -20.825 1.00 94.38 351 ARG A N 1
ATOM 2750 C CA . ARG A 1 351 ? 9.465 17.688 -19.729 1.00 94.38 351 ARG A CA 1
ATOM 2751 C C . ARG A 1 351 ? 8.162 17.841 -18.946 1.00 94.38 351 ARG A C 1
ATOM 2753 O O . ARG A 1 351 ? 8.199 17.955 -17.730 1.00 94.38 351 ARG A O 1
ATOM 2760 N N . VAL A 1 352 ? 7.021 17.832 -19.635 1.00 93.25 352 VAL A N 1
ATOM 2761 C CA . VAL A 1 352 ? 5.701 17.938 -18.996 1.00 93.25 352 VAL A CA 1
ATOM 2762 C C . VAL A 1 352 ? 5.399 16.657 -18.222 1.00 93.25 352 VAL A C 1
ATOM 2764 O O . VAL A 1 352 ? 4.982 16.721 -17.069 1.00 93.25 352 VAL A O 1
ATOM 2767 N N . TYR A 1 353 ? 5.710 15.499 -18.811 1.00 93.62 353 TYR A N 1
ATOM 2768 C CA . TYR A 1 353 ? 5.590 14.215 -18.125 1.00 93.62 353 TYR A CA 1
ATOM 2769 C C . TYR A 1 353 ? 6.449 14.150 -16.853 1.00 93.62 353 TYR A C 1
ATOM 2771 O O . TYR A 1 353 ? 5.969 13.686 -15.825 1.00 93.62 353 TYR A O 1
ATOM 2779 N N . ALA A 1 354 ? 7.679 14.674 -16.881 1.00 94.19 354 ALA A N 1
ATOM 2780 C CA . ALA A 1 354 ? 8.549 14.712 -15.704 1.00 94.19 354 ALA A CA 1
ATOM 2781 C C . ALA A 1 354 ? 7.964 15.524 -14.530 1.00 94.19 354 ALA A C 1
ATOM 2783 O O . ALA A 1 354 ? 8.244 15.192 -13.383 1.00 94.19 354 ALA A O 1
ATOM 2784 N N . VAL A 1 355 ? 7.141 16.545 -14.804 1.00 94.69 355 VAL A N 1
ATOM 2785 C CA . VAL A 1 355 ? 6.456 17.351 -13.773 1.00 94.69 355 VAL A CA 1
ATOM 2786 C C . VAL A 1 355 ? 5.160 16.691 -13.299 1.00 94.69 355 VAL A C 1
ATOM 2788 O O . VAL A 1 355 ? 4.869 16.703 -12.109 1.00 94.69 355 VAL A O 1
ATOM 2791 N N . ILE A 1 356 ? 4.380 16.097 -14.205 1.00 93.44 356 ILE A N 1
ATOM 2792 C CA . ILE A 1 356 ? 3.086 15.483 -13.859 1.00 93.44 356 ILE A CA 1
ATOM 2793 C C . ILE A 1 356 ? 3.261 14.135 -13.154 1.00 93.44 356 ILE A C 1
ATOM 2795 O O . ILE A 1 356 ? 2.476 13.800 -12.271 1.00 93.44 356 ILE A O 1
ATOM 2799 N N . ARG A 1 357 ? 4.305 13.373 -13.495 1.00 93.25 357 ARG A N 1
ATOM 2800 C CA . ARG A 1 357 ? 4.597 12.069 -12.887 1.00 93.25 357 ARG A CA 1
ATOM 2801 C C . ARG A 1 357 ? 4.614 12.089 -11.349 1.00 93.25 357 ARG A C 1
ATOM 2803 O O . ARG A 1 357 ? 3.843 11.323 -10.783 1.00 93.25 357 ARG A O 1
ATOM 2810 N N . PRO A 1 358 ? 5.380 12.959 -10.661 1.00 93.62 358 PRO A N 1
ATOM 2811 C CA . PRO A 1 358 ? 5.363 12.992 -9.198 1.00 93.62 358 PRO A CA 1
ATOM 2812 C C . PRO A 1 358 ? 3.997 13.386 -8.614 1.00 93.62 358 PRO A C 1
ATOM 2814 O O . PRO A 1 358 ? 3.660 12.925 -7.530 1.00 93.62 358 PRO A O 1
ATOM 2817 N N . ILE A 1 359 ? 3.188 14.191 -9.318 1.00 92.06 359 ILE A N 1
ATOM 2818 C CA . ILE A 1 359 ? 1.825 14.539 -8.876 1.00 92.06 359 ILE A CA 1
ATOM 2819 C C . ILE A 1 359 ? 0.926 13.299 -8.917 1.00 92.06 359 ILE A C 1
ATOM 2821 O O . ILE A 1 359 ? 0.208 13.033 -7.958 1.00 92.06 359 ILE A O 1
ATOM 2825 N N . MET A 1 360 ? 0.996 12.510 -9.995 1.00 90.25 360 MET A N 1
ATOM 2826 C CA . MET A 1 360 ? 0.251 11.250 -10.096 1.00 90.25 360 MET A CA 1
ATOM 2827 C C . MET A 1 360 ? 0.717 10.235 -9.048 1.00 90.25 360 MET A C 1
ATOM 2829 O O . MET A 1 360 ? -0.120 9.621 -8.392 1.00 90.25 360 MET A O 1
ATOM 2833 N N . ASP A 1 361 ? 2.032 10.106 -8.845 1.00 92.25 361 ASP A N 1
ATOM 2834 C CA . ASP A 1 361 ? 2.600 9.225 -7.819 1.00 92.25 361 ASP A CA 1
ATOM 2835 C C . ASP A 1 361 ? 2.105 9.639 -6.417 1.00 92.25 361 ASP A C 1
ATOM 2837 O O . ASP A 1 361 ? 1.738 8.793 -5.602 1.00 92.25 361 ASP A O 1
ATOM 2841 N N . PHE A 1 362 ? 2.010 10.943 -6.145 1.00 89.88 362 PHE A N 1
ATOM 2842 C CA . PHE A 1 362 ? 1.469 11.481 -4.894 1.00 89.88 362 PHE A CA 1
ATOM 2843 C C . PHE A 1 362 ? -0.030 11.195 -4.729 1.00 89.88 362 PHE A C 1
ATOM 2845 O O . PHE A 1 362 ? -0.443 10.709 -3.677 1.00 89.88 362 PHE A O 1
ATOM 2852 N N . MET A 1 363 ? -0.837 11.420 -5.772 1.00 88.31 363 MET A N 1
ATOM 2853 C CA . MET A 1 363 ? -2.275 11.116 -5.752 1.00 88.31 363 MET A CA 1
ATOM 2854 C C . MET A 1 363 ? -2.560 9.625 -5.523 1.00 88.31 363 MET A C 1
ATOM 2856 O O . MET A 1 363 ? -3.554 9.292 -4.891 1.00 88.31 363 MET A O 1
ATOM 2860 N N . GLN A 1 364 ? -1.696 8.729 -6.007 1.00 88.38 364 GLN A N 1
ATOM 2861 C CA . GLN A 1 364 ? -1.881 7.278 -5.877 1.00 88.38 364 GLN A CA 1
ATOM 2862 C C . GLN A 1 364 ? -1.364 6.697 -4.556 1.00 88.38 364 GLN A C 1
ATOM 2864 O O . GLN A 1 364 ? -1.797 5.621 -4.150 1.00 88.38 364 GLN A O 1
ATOM 2869 N N . THR A 1 365 ? -0.410 7.366 -3.903 1.00 89.62 365 THR A N 1
ATOM 2870 C CA . THR A 1 365 ? 0.248 6.848 -2.689 1.00 89.62 365 THR A CA 1
ATOM 2871 C C . THR A 1 365 ? -0.291 7.456 -1.400 1.00 89.62 365 THR A C 1
ATOM 2873 O O . THR A 1 365 ? -0.114 6.865 -0.333 1.00 89.62 365 THR A O 1
ATOM 2876 N N . MET A 1 366 ? -0.960 8.610 -1.469 1.00 86.94 366 MET A N 1
ATOM 2877 C CA . MET A 1 366 ? -1.568 9.221 -0.293 1.00 86.94 366 MET A CA 1
ATOM 2878 C C . MET A 1 366 ? -2.834 8.489 0.166 1.00 86.94 366 MET A C 1
ATOM 2880 O O . MET A 1 366 ? -3.711 8.195 -0.647 1.00 86.94 366 MET A O 1
ATOM 2884 N N . PRO A 1 367 ? -3.000 8.264 1.482 1.00 85.62 367 PRO A N 1
ATOM 2885 C CA . PRO A 1 367 ? -4.249 7.747 2.025 1.00 85.62 367 PRO A CA 1
ATOM 2886 C C . PRO A 1 367 ? -5.427 8.688 1.738 1.00 85.62 367 PRO A C 1
ATOM 2888 O O . PRO A 1 367 ? -5.334 9.897 1.963 1.00 85.62 367 PRO A O 1
ATOM 2891 N N . ALA A 1 368 ? -6.570 8.121 1.342 1.00 82.25 368 ALA A N 1
ATOM 2892 C CA . ALA A 1 368 ? -7.764 8.882 0.964 1.00 82.25 368 ALA A CA 1
ATOM 2893 C C . ALA A 1 368 ? -8.235 9.879 2.043 1.00 82.25 368 ALA A C 1
ATOM 2895 O O . ALA A 1 368 ? -8.656 10.985 1.719 1.00 82.25 368 ALA A O 1
ATOM 2896 N N . PHE A 1 369 ? -8.113 9.541 3.333 1.00 84.25 369 PHE A N 1
ATOM 2897 C CA . PHE A 1 369 ? -8.509 10.436 4.430 1.00 84.25 369 PHE A CA 1
ATOM 2898 C C . PHE A 1 369 ? -7.708 11.740 4.474 1.00 84.25 369 PHE A C 1
ATOM 2900 O O . PHE A 1 369 ? -8.274 12.792 4.759 1.00 84.25 369 PHE A O 1
ATOM 2907 N N . VAL A 1 370 ? -6.409 11.682 4.168 1.00 84.88 370 VAL A N 1
ATOM 2908 C CA . VAL A 1 370 ? -5.550 12.875 4.130 1.00 84.88 370 VAL A CA 1
ATOM 2909 C C . VAL A 1 370 ? -5.965 13.777 2.970 1.00 84.88 370 VAL A C 1
ATOM 2911 O O . VAL A 1 370 ? -5.982 14.994 3.116 1.00 84.88 370 VAL A O 1
ATOM 2914 N N . PHE A 1 371 ? -6.359 13.177 1.844 1.00 83.00 371 PHE A N 1
ATOM 2915 C CA . PHE A 1 371 ? -6.846 13.891 0.665 1.00 83.00 371 PHE A CA 1
ATOM 2916 C C . PHE A 1 371 ? -8.246 14.495 0.864 1.00 83.00 371 PHE A C 1
ATOM 2918 O O . PHE A 1 371 ? -8.540 15.566 0.342 1.00 83.00 371 PHE A O 1
ATOM 2925 N N . MET A 1 372 ? -9.097 13.861 1.673 1.00 85.88 372 MET A N 1
ATOM 2926 C CA . MET A 1 372 ? -10.469 14.313 1.916 1.00 85.88 372 MET A CA 1
ATOM 2927 C C . MET A 1 372 ? -10.540 15.681 2.614 1.00 85.88 372 MET A C 1
ATOM 2929 O O . MET A 1 372 ? -11.409 16.485 2.290 1.00 85.88 372 MET A O 1
ATOM 2933 N N . ILE A 1 373 ? -9.627 15.968 3.550 1.00 84.81 373 ILE A N 1
ATOM 2934 C CA . ILE A 1 373 ? -9.604 17.232 4.310 1.00 84.81 373 ILE A CA 1
ATOM 2935 C C . ILE A 1 373 ? -9.515 18.454 3.376 1.00 84.81 373 ILE A C 1
ATOM 2937 O O . ILE A 1 373 ? -10.417 19.295 3.418 1.00 84.81 373 ILE A O 1
ATOM 2941 N N . PRO A 1 374 ? -8.493 18.571 2.504 1.00 82.56 374 PRO A N 1
ATOM 2942 C CA . PRO A 1 374 ? -8.405 19.700 1.590 1.00 82.56 374 PRO A CA 1
ATOM 2943 C C . PRO A 1 374 ? -9.496 19.671 0.515 1.00 82.56 374 PRO A C 1
ATOM 2945 O O . PRO A 1 374 ? -9.994 20.726 0.141 1.00 82.56 374 PRO A O 1
ATOM 2948 N N . VAL A 1 375 ? -9.926 18.496 0.041 1.00 87.69 375 VAL A N 1
ATOM 2949 C CA . VAL A 1 375 ? -11.018 18.408 -0.945 1.00 87.69 375 VAL A CA 1
ATOM 2950 C C . VAL A 1 375 ? -12.318 18.980 -0.386 1.00 87.69 375 VAL A C 1
ATOM 2952 O O . VAL A 1 375 ? -12.974 19.758 -1.069 1.00 87.69 375 VAL A O 1
ATOM 2955 N N . ILE A 1 376 ? -12.680 18.661 0.857 1.00 86.94 376 ILE A N 1
ATOM 2956 C CA . ILE A 1 376 ? -13.869 19.242 1.494 1.00 86.94 376 ILE A CA 1
ATOM 2957 C C . ILE A 1 376 ? -13.695 20.750 1.698 1.00 86.94 376 ILE A C 1
ATOM 2959 O O . ILE A 1 376 ? -14.652 21.499 1.514 1.00 86.94 376 ILE A O 1
ATOM 2963 N N . ALA A 1 377 ? -12.491 21.209 2.046 1.00 83.69 377 ALA A N 1
ATOM 2964 C CA . ALA A 1 377 ? -12.219 22.636 2.199 1.00 83.69 377 ALA A CA 1
ATOM 2965 C C . ALA A 1 377 ? -12.384 23.415 0.879 1.00 83.69 377 ALA A C 1
ATOM 2967 O O . ALA A 1 377 ? -12.901 24.527 0.899 1.00 83.69 377 ALA A O 1
ATOM 2968 N N . PHE A 1 378 ? -11.991 22.832 -0.261 1.00 83.88 378 PHE A N 1
ATOM 2969 C CA . PHE A 1 378 ? -12.081 23.485 -1.573 1.00 83.88 378 PHE A CA 1
ATOM 2970 C C . PHE A 1 378 ? -13.436 23.308 -2.273 1.00 83.88 378 PHE A C 1
ATOM 2972 O O . PHE A 1 378 ? -13.942 24.245 -2.880 1.00 83.88 378 PHE A O 1
ATOM 2979 N N . PHE A 1 379 ? -14.021 22.109 -2.223 1.00 84.00 379 PHE A N 1
ATOM 2980 C CA . PHE A 1 379 ? -15.225 21.740 -2.986 1.00 84.00 379 PHE A CA 1
ATOM 2981 C C . PHE A 1 379 ? -16.493 21.673 -2.117 1.00 84.00 379 PHE A C 1
ATOM 2983 O O . PHE A 1 379 ? -17.591 21.406 -2.619 1.00 84.00 379 PHE A O 1
ATOM 2990 N N . GLY A 1 380 ? -16.356 21.923 -0.813 1.00 82.56 380 GLY A N 1
ATOM 2991 C CA . GLY A 1 380 ? -17.427 21.826 0.168 1.00 82.56 380 GLY A CA 1
ATOM 2992 C C . GLY A 1 380 ? -17.752 20.387 0.568 1.00 82.56 380 GLY A C 1
ATOM 2993 O O . GLY A 1 380 ? -17.141 19.411 0.128 1.00 82.56 380 GLY A O 1
ATOM 2994 N N . THR A 1 381 ? -18.757 20.241 1.426 1.00 79.56 381 THR A N 1
ATOM 2995 C CA . THR A 1 381 ? -19.264 18.928 1.827 1.00 79.56 381 THR A CA 1
ATOM 2996 C C . THR A 1 381 ? -20.226 18.363 0.776 1.00 79.56 381 THR A C 1
ATOM 2998 O O . THR A 1 381 ? -20.925 19.092 0.068 1.00 79.56 381 THR A O 1
ATOM 3001 N N . GLY A 1 382 ? -20.289 17.033 0.683 1.00 82.88 382 GLY A N 1
ATOM 3002 C CA . GLY A 1 382 ? -21.290 16.323 -0.114 1.00 82.88 382 GLY A CA 1
ATOM 3003 C C . GLY A 1 382 ? -20.730 15.587 -1.329 1.00 82.88 382 GLY A C 1
ATOM 3004 O O . GLY A 1 382 ? -19.565 15.196 -1.375 1.00 82.88 382 GLY A O 1
ATOM 3005 N N . LYS A 1 383 ? -21.604 15.352 -2.310 1.00 83.75 383 LYS A N 1
ATOM 3006 C CA . LYS A 1 383 ? -21.348 14.461 -3.448 1.00 83.75 383 LYS A CA 1
ATOM 3007 C C . LYS A 1 383 ? -20.161 14.872 -4.350 1.00 83.75 383 LYS A C 1
ATOM 3009 O O . LYS A 1 383 ? -19.405 13.980 -4.725 1.00 83.75 383 LYS A O 1
ATOM 3014 N N . PRO A 1 384 ? -19.910 16.164 -4.657 1.00 83.31 384 PRO A N 1
ATOM 3015 C CA . PRO A 1 384 ? -18.767 16.555 -5.494 1.00 83.31 384 PRO A CA 1
ATOM 3016 C C . PRO A 1 384 ? -17.405 16.190 -4.895 1.00 83.31 384 PRO A C 1
ATOM 3018 O O . PRO A 1 384 ? -16.532 15.716 -5.614 1.00 83.31 384 PRO A O 1
ATOM 3021 N N . ALA A 1 385 ? -17.236 16.333 -3.576 1.00 85.06 385 ALA A N 1
ATOM 3022 C CA . ALA A 1 385 ? -16.010 15.934 -2.883 1.00 85.06 385 ALA A CA 1
ATOM 3023 C C . ALA A 1 385 ? -15.746 14.423 -3.003 1.00 85.06 385 ALA A C 1
ATOM 3025 O O . ALA A 1 385 ? -14.606 13.998 -3.206 1.00 85.06 385 ALA A O 1
ATOM 3026 N N . ALA A 1 386 ? -16.807 13.611 -2.947 1.00 84.56 386 ALA A N 1
ATOM 3027 C CA . ALA A 1 386 ? -16.705 12.171 -3.161 1.00 84.56 386 ALA A CA 1
ATOM 3028 C C . ALA A 1 386 ? -16.263 11.840 -4.596 1.00 84.56 386 ALA A C 1
ATOM 3030 O O . ALA A 1 386 ? -15.397 10.989 -4.773 1.00 84.56 386 ALA A O 1
ATOM 3031 N N . VAL A 1 387 ? -16.790 12.550 -5.603 1.00 88.19 387 VAL A N 1
ATOM 3032 C CA . VAL A 1 387 ? -16.411 12.367 -7.018 1.00 88.19 387 VAL A CA 1
ATOM 3033 C C . VAL A 1 387 ? -14.945 12.721 -7.280 1.00 88.19 387 VAL A C 1
ATOM 3035 O O . VAL A 1 387 ? -14.309 12.058 -8.082 1.00 88.19 387 VAL A O 1
ATOM 3038 N N . VAL A 1 388 ? -14.390 13.741 -6.618 1.00 86.75 388 VAL A N 1
ATOM 3039 C CA . VAL A 1 388 ? -12.968 14.116 -6.784 1.00 86.75 388 VAL A CA 1
ATOM 3040 C C . VAL A 1 388 ? -12.027 13.098 -6.129 1.00 86.75 388 VAL A C 1
ATOM 3042 O O . VAL A 1 388 ? -10.891 12.934 -6.566 1.00 86.75 388 VAL A O 1
ATOM 3045 N N . THR A 1 389 ? -12.483 12.445 -5.060 1.00 84.06 389 THR A N 1
ATOM 3046 C CA . THR A 1 389 ? -11.670 11.494 -4.284 1.00 84.06 389 THR A CA 1
ATOM 3047 C C . THR A 1 389 ? -11.680 10.078 -4.865 1.00 84.06 389 THR A C 1
ATOM 3049 O O . THR A 1 389 ? -10.744 9.318 -4.621 1.00 84.06 389 THR A O 1
ATOM 3052 N N . THR A 1 390 ? -12.748 9.717 -5.579 1.00 79.56 390 THR A N 1
ATOM 3053 C CA . THR A 1 390 ? -12.962 8.388 -6.175 1.00 79.56 390 THR A CA 1
ATOM 3054 C C . THR A 1 390 ? -12.391 8.348 -7.581 1.00 79.56 390 THR A C 1
ATOM 3056 O O . THR A 1 390 ? -11.755 7.326 -7.924 1.00 79.56 390 THR A O 1
#